Protein AF-Q49CA4-F1 (afdb_monomer_lite)

Organism: Cuscuta japonica (NCBI:txid81913)

Foldseek 3Di:
DPPPPPPDDDDDEQQADFFDADPLQWTAFPNFTKHFAKAKFFAFAKFWDWDQDPVRDTKIKIWGAAPLLAIWIWTQDPVRFIWIDQDPPFTDGLLLVLLLLPDAPVRLCVLAPCNCSSVVPDDPVNVVQSRDSQSSLQVVLCRNVVDDDRDDRDVVSVVVCCVPRFVNRFQRALRHVVRLCVVLVDDDDSVPRGHHSSSSRSSVNVSVCVVVVRDDGDDSLALVRMFIDDPVNVLVVLVVVLVVVLVVQLVVVVVVCVVVVHDDDPRNSHDNCSSVVSNSCCCVPFPSIGGQQVQDPLLNVQNNQKYFQDTPSGDDLVPDDPVNLDDALLLFLFWAPQAWDDDSCRSGMTGTFDQWDQDPGRFTWHWWWFDDPPDPDTDIDTDGSVRCQQFWEFDDDPDDPDPPPPPDAFTWTDHNSDTDTHTPVRHGIYDDDNSSRHHPLLVPDPPSVVDDSNVSSVSSVVVSNHHD

InterPro domains:
  IPR007642 RNA polymerase Rpb2, domain 2 [PF04561] (42-229)
  IPR007645 RNA polymerase Rpb2, domain 3 [PF04565] (290-358)
  IPR015712 DNA-directed RNA polymerase, subunit 2 [PTHR20856] (205-429)
  IPR037034 RNA polymerase Rpb2, domain 2 superfamily [G3DSA:3.90.1110.10] (42-218)

Secondary structure (DSSP, 8-state):
------------------PPB-TTS-EEETTEEEEEPEEEEEPSEEEEEEEE-TTSPEEEEEEEE-TT--EEEEEE-TTS-EEEE-SSS-EEEHHHHHHHTT--HHHHHHT-S-HHHHHTT--HHHHHHHTSHHHHHHHHHHHHHT-SS-PPP-HHHHHHHIIIIIHHHHB-HHHHHHHHHHHTT----TT--BPPHHHHHHHHHHHHHHHTT-S----TTSGGGEEEEPHHHHHHHHHHHHHHHHHHHHHHHHHHHHHTT----HHHH--TTHHHHHHHHHHHH-TTEEEP--S-HHHHHHHHTEEESBSTTSB-TTT--HHHHS--GGGTTTEEEEEE--GGGTTTEEEE-TT-EE-TTS-EEEEEEEP-TT-SS--EEEE-TTTGGGS-EE-S-SS-S-TT--S--EEEEEETTEEEEEEGGG--EE-S-GGGGS-HHHHTSTTGGGS-HHHHHHHHHHHTT---

Radius of gyration: 27.25 Å; chains: 1; bounding box: 65×73×82 Å

pLDDT: mean 86.37, std 11.25, range [36.03, 96.94]

Sequence (468 aa):
IRKASTDMQEQTIFIGSIPIMNSLGTSIVNGIYRIVINQILQSPGIYYRSELDPNGISVYTGTIISDWGGRSELEIDKKARIWARVSRKQKISILVLSSAMGSNLREIIENVCYPEILLSFLRDKEKKKIGSKENAILEFYKKFACVGGDPLFSESLCKELQNKFFQQRCELGRIGRRNMNRRLHLDIPQNNTFLLPRDILEATDHLIGLKFGMGTLDDMNHLQNKRIRSVADLLQDQFGLALVRLENAVQGTIGGAIRHKRIPTPQNLVTSTLLTTTYESFFGLHPLSQVLDGTNPLTQIVQARKVSSLGPGGLTGRTASFRIRDIHPSHYGRICPIDTSEGINVGLIGSLAIHVRIGNWGSLERPFYEISDRLTGVRVLHLSPGRDEYYMVAAGNSLALNQDIQEDQVVPARYRQEFLTIAWEQVNLRSIFPFQYFSIGASLIPFIEHNDANRALMSSNMQRQAVP

Structure (mmCIF, N/CA/C/O backbone):
data_AF-Q49CA4-F1
#
_entry.id   AF-Q49CA4-F1
#
loop_
_atom_site.group_PDB
_atom_site.id
_atom_site.type_symbol
_atom_site.label_atom_id
_atom_site.label_alt_id
_atom_site.label_comp_id
_atom_site.label_asym_id
_atom_site.label_entity_id
_atom_site.label_seq_id
_atom_site.pdbx_PDB_ins_code
_atom_site.Cartn_x
_atom_site.Cartn_y
_atom_site.Cartn_z
_atom_site.occupancy
_atom_site.B_iso_or_equiv
_atom_site.auth_seq_id
_atom_site.auth_comp_id
_atom_site.auth_asym_id
_atom_site.auth_atom_id
_atom_site.pdbx_PDB_model_num
ATOM 1 N N . ILE A 1 1 ? -29.690 43.808 32.578 1.00 36.03 1 ILE A N 1
ATOM 2 C CA . ILE A 1 1 ? -29.568 43.182 31.238 1.00 36.03 1 ILE A CA 1
ATOM 3 C C . ILE A 1 1 ? -28.274 43.696 30.604 1.00 36.03 1 ILE A C 1
ATOM 5 O O . ILE A 1 1 ? -28.281 44.746 29.978 1.00 36.03 1 ILE A O 1
ATOM 9 N N . ARG A 1 2 ? -27.129 43.043 30.859 1.00 37.78 2 ARG A N 1
ATOM 10 C CA . ARG A 1 2 ? -25.881 43.344 30.138 1.00 37.78 2 ARG A CA 1
ATOM 11 C C . ARG A 1 2 ? -25.937 42.550 28.838 1.00 37.78 2 ARG A C 1
ATOM 13 O O . ARG A 1 2 ? -25.899 41.325 28.888 1.00 37.78 2 ARG A O 1
ATOM 20 N N . LYS A 1 3 ? -26.102 43.236 27.705 1.00 39.09 3 LYS A N 1
ATOM 21 C CA . LYS A 1 3 ? -25.885 42.641 26.382 1.00 39.09 3 LYS A CA 1
ATOM 22 C C . LYS A 1 3 ? -24.453 42.110 26.373 1.00 39.09 3 LYS A C 1
ATOM 24 O O . LYS A 1 3 ? -23.519 42.903 26.418 1.00 39.09 3 LYS A O 1
ATOM 29 N N . ALA A 1 4 ? -24.295 40.791 26.388 1.00 43.28 4 ALA A N 1
ATOM 30 C CA . ALA A 1 4 ? -23.041 40.164 26.021 1.00 43.28 4 ALA A CA 1
ATOM 31 C C . ALA A 1 4 ? -22.828 40.485 24.538 1.00 43.28 4 ALA A C 1
ATOM 33 O O . ALA A 1 4 ? -23.471 39.879 23.683 1.00 43.28 4 ALA A O 1
ATOM 34 N N . SER A 1 5 ? -22.011 41.496 24.231 1.00 48.72 5 SER A N 1
ATOM 35 C CA . SER A 1 5 ? -21.377 41.528 22.921 1.00 48.72 5 SER A CA 1
ATOM 36 C C . SER A 1 5 ? -20.505 40.282 22.874 1.00 48.72 5 SER A C 1
ATOM 38 O O . SER A 1 5 ? -19.615 40.083 23.699 1.00 48.72 5 SER A O 1
ATOM 40 N N . THR A 1 6 ? -20.831 39.361 21.980 1.00 59.22 6 THR A N 1
ATOM 41 C CA . THR A 1 6 ? -19.885 38.340 21.553 1.00 59.22 6 THR A CA 1
ATOM 42 C C . THR A 1 6 ? -18.749 39.079 20.857 1.00 59.22 6 THR A C 1
ATOM 44 O O . THR A 1 6 ? -18.848 39.371 19.668 1.00 59.22 6 THR A O 1
ATOM 47 N N . ASP A 1 7 ? -17.728 39.467 21.625 1.00 71.25 7 ASP A N 1
ATOM 48 C CA . ASP A 1 7 ? -16.509 40.096 21.119 1.00 71.25 7 ASP A CA 1
ATOM 49 C C . ASP A 1 7 ? -15.788 39.080 20.228 1.00 71.25 7 ASP A C 1
ATOM 51 O O . ASP A 1 7 ? -15.032 38.223 20.686 1.00 71.25 7 ASP A O 1
ATOM 55 N N . MET A 1 8 ? -16.096 39.134 18.936 1.00 77.62 8 MET A N 1
ATOM 56 C CA . MET A 1 8 ? -15.458 38.324 17.912 1.00 77.62 8 MET A CA 1
ATOM 57 C C . MET A 1 8 ? -14.124 38.983 17.556 1.00 77.62 8 MET A C 1
ATOM 59 O O . MET A 1 8 ? -14.096 40.111 17.069 1.00 77.62 8 MET A O 1
ATOM 63 N N . GLN A 1 9 ? -13.020 38.291 17.830 1.00 80.75 9 GLN A N 1
ATOM 64 C CA . GLN A 1 9 ? -11.672 38.730 17.472 1.00 80.75 9 GLN A CA 1
ATOM 65 C C . GLN A 1 9 ? -11.133 37.845 16.348 1.00 80.75 9 GLN A C 1
ATOM 67 O O . GLN A 1 9 ? -11.088 36.624 16.489 1.00 80.75 9 GLN A O 1
ATOM 72 N N . GLU A 1 10 ? -10.703 38.463 15.250 1.00 84.88 10 GLU A N 1
ATOM 73 C CA . GLU A 1 10 ? -10.095 37.787 14.105 1.00 84.88 10 GLU A CA 1
ATOM 74 C C . GLU A 1 10 ? -8.634 38.227 13.962 1.00 84.88 10 GLU A C 1
ATOM 76 O O . GLU A 1 10 ? -8.320 39.416 14.024 1.00 84.88 10 GLU A O 1
ATOM 81 N N . GLN A 1 11 ? -7.725 37.265 13.800 1.00 88.19 11 GLN A N 1
ATOM 82 C CA . GLN A 1 11 ? -6.297 37.527 13.635 1.00 88.19 11 GLN A CA 1
ATOM 83 C C . GLN A 1 11 ? -5.673 36.460 12.731 1.00 88.19 11 GLN A C 1
ATOM 85 O O . GLN A 1 11 ? -5.912 35.267 12.911 1.00 88.19 11 GLN A O 1
ATOM 90 N N . THR A 1 12 ? -4.832 36.879 11.782 1.00 89.19 12 THR A N 1
ATOM 91 C CA . THR A 1 12 ? -3.996 35.952 11.005 1.00 89.19 12 THR A CA 1
ATOM 92 C C . THR A 1 12 ? -2.796 35.530 11.848 1.00 89.19 12 THR A C 1
ATOM 94 O O . THR A 1 12 ? -2.057 36.380 12.345 1.00 89.19 12 THR A O 1
ATOM 97 N N . ILE A 1 13 ? -2.600 34.222 12.019 1.00 87.69 13 ILE A N 1
ATOM 98 C CA . ILE A 1 13 ? -1.567 33.665 12.898 1.00 87.69 13 ILE A CA 1
ATOM 99 C C . ILE A 1 13 ? -0.617 32.790 12.089 1.00 87.69 13 ILE A C 1
ATOM 101 O O . ILE A 1 13 ? -1.035 31.959 11.283 1.00 87.69 13 ILE A O 1
ATOM 105 N N . PHE A 1 14 ? 0.676 32.947 12.350 1.00 88.25 14 PHE A N 1
ATOM 106 C CA . PHE A 1 14 ? 1.699 32.061 11.821 1.00 88.25 14 PHE A CA 1
ATOM 107 C C . PHE A 1 14 ? 1.742 30.753 12.626 1.00 88.25 14 PHE A C 1
ATOM 109 O O . PHE A 1 14 ? 2.084 30.752 13.808 1.00 88.25 14 PHE A O 1
ATOM 116 N N . ILE A 1 15 ? 1.396 29.638 11.980 1.00 87.44 15 ILE A N 1
ATOM 117 C CA . ILE A 1 15 ? 1.339 28.301 12.601 1.00 87.44 15 ILE A CA 1
ATOM 118 C C . ILE A 1 15 ? 2.610 27.461 12.378 1.00 87.44 15 ILE A C 1
ATOM 120 O O . ILE A 1 15 ? 2.768 26.414 13.006 1.00 87.44 15 ILE A O 1
ATOM 124 N N . GLY A 1 16 ? 3.493 27.905 11.480 1.00 89.00 16 GLY A N 1
ATOM 125 C CA . GLY A 1 16 ? 4.757 27.251 11.143 1.00 89.00 16 GLY A CA 1
ATOM 126 C C . GLY A 1 16 ? 5.082 27.293 9.650 1.00 89.00 16 GLY A C 1
ATOM 127 O O . GLY A 1 16 ? 4.368 27.894 8.848 1.00 89.00 16 GLY A O 1
ATOM 128 N N . SER A 1 17 ? 6.186 26.646 9.289 1.00 89.12 17 SER A N 1
ATOM 129 C CA . SER A 1 17 ? 6.768 26.599 7.945 1.00 89.12 17 SER A CA 1
ATOM 130 C C . SER A 1 17 ? 6.776 25.177 7.378 1.00 89.12 17 SER A C 1
ATOM 132 O O . SER A 1 17 ? 6.982 24.203 8.101 1.00 89.12 17 SER A O 1
ATOM 134 N N . ILE A 1 18 ? 6.567 25.066 6.063 1.00 89.81 18 ILE A N 1
ATOM 135 C CA . ILE A 1 18 ? 6.598 23.803 5.315 1.00 89.81 18 ILE A CA 1
ATOM 136 C C . ILE A 1 18 ? 7.769 23.856 4.327 1.00 89.81 18 ILE A C 1
ATOM 138 O O . ILE A 1 18 ? 7.844 24.811 3.549 1.00 89.81 18 ILE A O 1
ATOM 142 N N . PRO A 1 19 ? 8.672 22.857 4.313 1.00 90.00 19 PRO A N 1
ATOM 143 C CA . PRO A 1 19 ? 9.702 22.755 3.284 1.00 90.00 19 PRO A CA 1
ATOM 144 C C . PRO A 1 19 ? 9.081 22.609 1.890 1.00 90.00 19 PRO A C 1
ATOM 146 O O . PRO A 1 19 ? 8.268 21.717 1.652 1.00 90.00 19 PRO A O 1
ATOM 149 N N . ILE A 1 20 ? 9.476 23.479 0.959 1.00 91.06 20 ILE A N 1
ATOM 150 C CA . ILE A 1 20 ? 8.971 23.470 -0.420 1.00 91.06 20 ILE A CA 1
ATOM 151 C C . ILE A 1 20 ? 9.786 22.481 -1.263 1.00 91.06 20 ILE A C 1
ATOM 153 O O . ILE A 1 20 ? 10.974 22.248 -1.023 1.00 91.06 20 ILE A O 1
ATOM 157 N N . MET A 1 21 ? 9.132 21.871 -2.248 1.00 93.56 21 MET A N 1
ATOM 158 C CA . MET A 1 21 ? 9.768 21.012 -3.242 1.00 93.56 21 MET A CA 1
ATOM 159 C C . MET A 1 21 ? 10.213 21.836 -4.454 1.00 93.56 21 MET A C 1
ATOM 161 O O . MET A 1 21 ? 9.442 22.641 -4.974 1.00 93.56 21 MET A O 1
ATOM 165 N N . ASN A 1 22 ? 11.447 21.636 -4.911 1.00 92.06 22 ASN A N 1
ATOM 166 C CA . ASN A 1 22 ? 11.951 22.260 -6.132 1.00 92.06 22 ASN A CA 1
ATOM 167 C C . ASN A 1 22 ? 11.475 21.522 -7.397 1.00 92.06 22 ASN A C 1
ATOM 169 O O . ASN A 1 22 ? 10.856 20.459 -7.332 1.00 92.06 22 ASN A O 1
ATOM 173 N N . SER A 1 23 ? 11.806 22.065 -8.570 1.00 90.38 23 SER A N 1
ATOM 174 C CA . SER A 1 23 ? 11.447 21.489 -9.877 1.00 90.38 23 SER A CA 1
ATOM 175 C C . SER A 1 23 ? 12.019 20.088 -10.131 1.00 90.38 23 SER A C 1
ATOM 177 O O . SER A 1 23 ? 11.503 19.371 -10.983 1.00 90.38 23 SER A O 1
ATOM 179 N N . LEU A 1 24 ? 13.054 19.684 -9.388 1.00 87.19 24 LEU A N 1
ATOM 180 C CA . LEU A 1 24 ? 13.673 18.358 -9.468 1.00 87.19 24 LEU A CA 1
ATOM 181 C C . LEU A 1 24 ? 12.998 17.324 -8.549 1.00 87.19 24 LEU A C 1
ATOM 183 O O . LEU A 1 24 ? 13.410 16.168 -8.526 1.00 87.19 24 LEU A O 1
ATOM 187 N N . GLY A 1 25 ? 11.977 17.716 -7.780 1.00 90.06 25 GLY A N 1
ATOM 188 C CA . GLY A 1 25 ? 11.285 16.817 -6.856 1.00 90.06 25 GLY A CA 1
ATOM 189 C C . GLY A 1 25 ? 11.994 16.628 -5.510 1.00 90.06 25 GLY A C 1
ATOM 190 O O . GLY A 1 25 ? 11.750 15.644 -4.815 1.00 90.06 25 GLY A O 1
ATOM 191 N N . THR A 1 26 ? 12.882 17.553 -5.135 1.00 93.38 26 THR A N 1
ATOM 192 C CA . THR A 1 26 ? 13.678 17.492 -3.896 1.00 93.38 26 THR A CA 1
ATOM 193 C C . THR A 1 26 ? 13.363 18.666 -2.973 1.00 93.38 26 THR A C 1
ATOM 195 O O . THR A 1 26 ? 12.954 19.735 -3.427 1.00 93.38 26 THR A O 1
ATOM 198 N N . SER A 1 27 ? 13.561 18.482 -1.671 1.00 93.88 27 SER A N 1
ATOM 199 C CA . SER A 1 27 ? 13.366 19.513 -0.648 1.00 93.88 27 SER A CA 1
ATOM 200 C C . SER A 1 27 ? 14.661 19.754 0.115 1.00 93.88 27 SER A C 1
ATOM 202 O O . SER A 1 27 ? 15.394 18.812 0.411 1.00 93.88 27 SER A O 1
ATOM 204 N N . ILE A 1 28 ? 14.943 21.012 0.453 1.00 93.44 28 ILE A N 1
ATOM 205 C CA . ILE A 1 28 ? 16.125 21.384 1.238 1.00 93.44 28 ILE A CA 1
ATOM 206 C C . ILE A 1 28 ? 15.730 21.429 2.711 1.00 93.44 28 ILE A C 1
ATOM 208 O O . ILE A 1 28 ? 14.872 22.218 3.102 1.00 93.44 28 ILE A O 1
ATOM 212 N N . VAL A 1 29 ? 16.366 20.591 3.529 1.00 91.25 29 VAL A N 1
ATOM 213 C CA . VAL A 1 29 ? 16.154 20.554 4.983 1.00 91.25 29 VAL A CA 1
ATOM 214 C C . VAL A 1 29 ? 17.512 20.576 5.663 1.00 91.25 29 VAL A C 1
ATOM 216 O O . VAL A 1 29 ? 18.344 19.704 5.412 1.00 91.25 29 VAL A O 1
ATOM 219 N N . ASN A 1 30 ? 17.749 21.589 6.500 1.00 89.38 30 ASN A N 1
ATOM 220 C CA . ASN A 1 30 ? 19.035 21.829 7.168 1.00 89.38 30 ASN A CA 1
ATOM 221 C C . ASN A 1 30 ? 20.226 21.877 6.190 1.00 89.38 30 ASN A C 1
ATOM 223 O O . ASN A 1 30 ? 21.281 21.311 6.456 1.00 89.38 30 ASN A O 1
ATOM 227 N N . GLY A 1 31 ? 20.033 22.511 5.026 1.00 90.44 31 GLY A N 1
ATOM 228 C CA . GLY A 1 31 ? 21.063 22.642 3.986 1.00 90.44 31 GLY A CA 1
ATOM 229 C C . GLY A 1 31 ? 21.321 21.379 3.156 1.00 90.44 31 GLY A C 1
ATOM 230 O O . GLY A 1 31 ? 22.181 21.400 2.283 1.00 90.44 31 GLY A O 1
ATOM 231 N N . ILE A 1 32 ? 20.579 20.291 3.388 1.00 92.62 32 ILE A N 1
ATOM 232 C CA . ILE A 1 32 ? 20.753 19.013 2.688 1.00 92.62 32 ILE A CA 1
ATOM 233 C C . ILE A 1 32 ? 19.575 18.783 1.740 1.00 92.62 32 ILE A C 1
ATOM 235 O O . ILE A 1 32 ? 18.414 18.889 2.146 1.00 92.62 32 ILE A O 1
ATOM 239 N N . TYR A 1 33 ? 19.871 18.419 0.490 1.00 94.44 33 TYR A N 1
ATOM 240 C CA . TYR A 1 33 ? 18.860 17.969 -0.464 1.00 94.44 33 TYR A CA 1
ATOM 241 C C . TYR A 1 33 ? 18.323 16.602 -0.056 1.00 94.44 33 TYR A C 1
ATOM 243 O O . TYR A 1 33 ? 19.070 15.631 0.088 1.00 94.44 33 TYR A O 1
ATOM 251 N N . ARG A 1 34 ? 17.009 16.526 0.118 1.00 95.25 34 ARG A N 1
ATOM 252 C CA . ARG A 1 34 ? 16.294 15.305 0.464 1.00 95.25 34 ARG A CA 1
ATOM 253 C C . ARG A 1 34 ? 15.239 14.983 -0.570 1.00 95.25 34 ARG A C 1
ATOM 255 O O . ARG A 1 34 ? 14.630 15.870 -1.166 1.00 95.25 34 ARG A O 1
ATOM 262 N N . ILE A 1 35 ? 15.003 13.693 -0.734 1.00 95.38 35 ILE A N 1
ATOM 263 C CA . ILE A 1 35 ? 13.983 13.150 -1.610 1.00 95.38 35 ILE A CA 1
ATOM 264 C C . ILE A 1 35 ? 13.142 12.136 -0.848 1.00 95.38 35 ILE A C 1
ATOM 266 O O . ILE A 1 35 ? 13.660 11.298 -0.108 1.00 95.38 35 ILE A O 1
ATOM 270 N N . VAL A 1 36 ? 11.826 12.238 -1.006 1.00 95.56 36 VAL A N 1
ATOM 271 C CA . VAL A 1 36 ? 10.876 11.334 -0.362 1.00 95.56 36 VAL A CA 1
ATOM 272 C C . VAL A 1 36 ? 10.465 10.279 -1.373 1.00 95.56 36 VAL A C 1
ATOM 274 O O . VAL A 1 36 ? 9.852 10.588 -2.391 1.00 95.56 36 VAL A O 1
ATOM 277 N N . ILE A 1 37 ? 10.820 9.030 -1.095 1.00 95.50 37 ILE A N 1
ATOM 278 C CA . ILE A 1 37 ? 10.517 7.895 -1.966 1.00 95.50 37 ILE A CA 1
ATOM 279 C C . ILE A 1 37 ? 9.050 7.489 -1.816 1.00 95.50 37 ILE A C 1
ATOM 281 O O . ILE A 1 37 ? 8.509 7.473 -0.709 1.00 95.50 37 ILE A O 1
ATOM 285 N N . ASN A 1 38 ? 8.423 7.100 -2.929 1.00 96.12 38 ASN A N 1
ATOM 286 C CA . ASN A 1 38 ? 7.053 6.597 -2.930 1.00 96.12 38 ASN A CA 1
ATOM 287 C C . ASN A 1 38 ? 6.941 5.303 -2.117 1.00 96.12 38 ASN A C 1
ATOM 289 O O . ASN A 1 38 ? 7.781 4.407 -2.234 1.00 96.12 38 ASN A O 1
ATOM 293 N N . GLN A 1 39 ? 5.870 5.160 -1.345 1.00 96.19 39 GLN A N 1
ATOM 294 C CA . GLN A 1 39 ? 5.587 3.929 -0.615 1.00 96.19 39 GLN A CA 1
ATOM 295 C C . GLN A 1 39 ? 4.553 3.090 -1.357 1.00 96.19 39 GLN A C 1
ATOM 297 O O . GLN A 1 39 ? 3.571 3.638 -1.843 1.00 96.19 39 GLN A O 1
ATOM 302 N N . ILE A 1 40 ? 4.708 1.769 -1.395 1.00 95.56 40 ILE A N 1
ATOM 303 C CA . ILE A 1 40 ? 3.645 0.853 -1.815 1.00 95.56 40 ILE A CA 1
ATOM 304 C C . ILE A 1 40 ? 3.106 0.096 -0.604 1.00 95.56 40 ILE A C 1
ATOM 306 O O . ILE A 1 40 ? 3.849 -0.579 0.105 1.00 95.56 40 ILE A O 1
ATOM 310 N N . LEU A 1 41 ? 1.804 0.221 -0.363 1.00 94.06 41 LEU A N 1
ATOM 311 C CA . LEU A 1 41 ? 1.102 -0.419 0.749 1.00 94.06 41 LEU A CA 1
ATOM 312 C C . LEU A 1 41 ? -0.107 -1.196 0.244 1.00 94.06 41 LEU A C 1
ATOM 314 O O . LEU A 1 41 ? -0.587 -0.962 -0.863 1.00 94.06 41 LEU A O 1
ATOM 318 N N . GLN A 1 42 ? -0.640 -2.080 1.084 1.00 94.12 42 GLN A N 1
ATOM 319 C CA . GLN A 1 42 ? -1.950 -2.669 0.836 1.00 94.12 42 GLN A CA 1
ATOM 320 C C . GLN A 1 42 ? -3.009 -1.558 0.799 1.00 94.12 42 GLN A C 1
ATOM 322 O O . GLN A 1 42 ? -3.037 -0.684 1.669 1.00 94.12 42 GLN A O 1
ATOM 327 N N . SER A 1 43 ? -3.876 -1.588 -0.209 1.00 94.12 43 SER A N 1
ATOM 328 C CA . SER A 1 43 ? -4.998 -0.658 -0.310 1.00 94.12 43 SER A CA 1
ATOM 329 C C . SER A 1 43 ? -5.992 -0.902 0.834 1.00 94.12 43 SER A C 1
ATOM 331 O O . SER A 1 43 ? -6.222 -2.057 1.196 1.00 94.12 43 SER A O 1
ATOM 333 N N . PRO A 1 44 ? -6.635 0.134 1.394 1.00 94.62 44 PRO A N 1
ATOM 334 C CA . PRO A 1 44 ? -7.725 -0.053 2.344 1.00 94.62 44 PRO A CA 1
ATOM 335 C C . PRO A 1 44 ? -8.895 -0.787 1.687 1.00 94.62 44 PRO A C 1
ATOM 337 O O . PRO A 1 44 ? -9.131 -0.635 0.484 1.00 94.62 44 PRO A O 1
ATOM 340 N N . GLY A 1 45 ? -9.623 -1.581 2.462 1.00 95.00 45 GLY A N 1
ATOM 341 C CA . GLY A 1 45 ? -10.671 -2.472 1.960 1.00 95.00 45 GLY A CA 1
ATOM 342 C C . GLY A 1 45 ? -10.719 -3.791 2.725 1.00 95.00 45 GLY A C 1
ATOM 343 O O . GLY A 1 45 ? -10.161 -3.890 3.816 1.00 95.00 45 GLY A O 1
ATOM 344 N N . ILE A 1 46 ? -11.366 -4.801 2.147 1.00 95.69 46 ILE A N 1
ATOM 345 C CA . ILE A 1 46 ? -11.456 -6.154 2.706 1.00 95.69 46 ILE A CA 1
ATOM 346 C C . ILE A 1 46 ? -10.811 -7.173 1.774 1.00 95.69 46 ILE A C 1
ATOM 348 O O . ILE A 1 46 ? -10.976 -7.096 0.558 1.00 95.69 46 ILE A O 1
ATOM 352 N N . TYR A 1 47 ? -10.087 -8.121 2.366 1.00 95.81 47 TYR A N 1
ATOM 353 C CA . TYR A 1 47 ? -9.371 -9.180 1.660 1.00 95.81 47 TYR A CA 1
ATOM 354 C C . TYR A 1 47 ? -9.633 -10.526 2.309 1.00 95.81 47 TYR A C 1
ATOM 356 O O . TYR A 1 47 ? -9.542 -10.652 3.529 1.00 95.81 47 TYR A O 1
ATOM 364 N N . TYR A 1 48 ? -9.895 -11.540 1.497 1.00 95.69 48 TYR A N 1
ATOM 365 C CA . TYR A 1 48 ? -10.169 -12.889 1.960 1.00 95.69 48 TYR A CA 1
ATOM 366 C C . TYR A 1 48 ? -9.032 -13.839 1.630 1.00 95.69 48 TYR A C 1
ATOM 368 O O . TYR A 1 48 ? -8.583 -13.929 0.489 1.00 95.69 48 TYR A O 1
ATOM 376 N N . ARG A 1 49 ? -8.604 -14.597 2.635 1.00 92.88 49 ARG A N 1
ATOM 377 C CA . ARG A 1 49 ? -7.552 -15.606 2.519 1.00 92.88 49 ARG A CA 1
ATOM 378 C C . ARG A 1 49 ? -7.976 -16.913 3.171 1.00 92.88 49 ARG A C 1
ATOM 380 O O . ARG A 1 49 ? -8.774 -16.916 4.108 1.00 92.88 49 ARG A O 1
ATOM 387 N N . SER A 1 50 ? -7.387 -18.002 2.696 1.00 90.38 50 SER A N 1
ATOM 388 C CA . SER A 1 50 ? -7.476 -19.319 3.317 1.00 90.38 50 SER A CA 1
ATOM 389 C C . SER A 1 50 ? -6.078 -19.765 3.719 1.00 90.38 50 SER A C 1
ATOM 391 O O . SER A 1 50 ? -5.166 -19.764 2.894 1.00 90.38 50 SER A O 1
ATOM 393 N N . GLU A 1 51 ? -5.914 -20.144 4.979 1.00 87.38 51 GLU A N 1
ATOM 394 C CA . GLU A 1 51 ? -4.681 -20.725 5.510 1.00 87.38 51 GLU A CA 1
ATOM 395 C C . GLU A 1 51 ? -4.981 -22.127 6.041 1.00 87.38 51 GLU A C 1
ATOM 397 O O . GLU A 1 51 ? -6.049 -22.365 6.599 1.00 87.38 51 GLU A O 1
ATOM 402 N N . LEU A 1 52 ? -4.057 -23.069 5.855 1.00 86.12 52 LEU A N 1
ATOM 403 C CA . LEU A 1 52 ? -4.184 -24.398 6.448 1.00 86.12 52 LEU A CA 1
ATOM 404 C C . LEU A 1 52 ? -3.696 -24.343 7.896 1.00 86.12 52 LEU A C 1
ATOM 406 O O . LEU A 1 52 ? -2.559 -23.954 8.163 1.00 86.12 52 LEU A O 1
ATOM 410 N N . ASP A 1 53 ? -4.558 -24.740 8.825 1.00 81.94 53 ASP A N 1
ATOM 411 C CA . ASP A 1 53 ? -4.193 -24.961 10.225 1.00 81.94 53 ASP A CA 1
ATOM 412 C C . ASP A 1 53 ? -3.206 -26.148 10.336 1.00 81.94 53 ASP A C 1
ATOM 414 O O . ASP A 1 53 ? -3.184 -26.988 9.431 1.00 81.94 53 ASP A O 1
ATOM 418 N N . PRO A 1 54 ? -2.435 -26.320 11.434 1.00 83.88 54 PRO A N 1
ATOM 419 C CA . PRO A 1 54 ? -1.529 -27.464 11.598 1.00 83.88 54 PRO A CA 1
ATOM 420 C C . PRO A 1 54 ? -2.207 -28.835 11.466 1.00 83.88 54 PRO A C 1
ATOM 422 O O . PRO A 1 54 ? -1.549 -29.824 11.168 1.00 83.88 54 PRO A O 1
ATOM 425 N N . ASN A 1 55 ? -3.530 -28.890 11.644 1.00 82.50 55 ASN A N 1
ATOM 426 C CA . ASN A 1 55 ? -4.340 -30.093 11.458 1.00 82.50 55 ASN A CA 1
ATOM 427 C C . ASN A 1 55 ? -4.792 -30.316 9.996 1.00 82.50 55 ASN A C 1
ATOM 429 O O . ASN A 1 55 ? -5.614 -31.194 9.750 1.00 82.50 55 ASN A O 1
ATOM 433 N N . GLY A 1 56 ? -4.341 -29.494 9.042 1.00 81.88 56 GLY A N 1
ATOM 434 C CA . GLY A 1 56 ? -4.723 -29.560 7.625 1.00 81.88 56 GLY A CA 1
ATOM 435 C C . GLY A 1 56 ? -6.108 -28.992 7.295 1.00 81.88 56 GLY A C 1
ATOM 436 O O . GLY A 1 56 ? -6.592 -29.173 6.183 1.00 81.88 56 GLY A O 1
ATOM 437 N N . ILE A 1 57 ? -6.766 -28.311 8.239 1.00 83.62 57 ILE A N 1
ATOM 438 C CA . ILE A 1 57 ? -8.102 -27.730 8.040 1.00 83.62 57 ILE A CA 1
ATOM 439 C C . ILE A 1 57 ? -7.963 -26.301 7.507 1.00 83.62 57 ILE A C 1
ATOM 441 O O . ILE A 1 57 ? -7.265 -25.489 8.111 1.00 83.62 57 ILE A O 1
ATOM 445 N N . SER A 1 58 ? -8.669 -25.978 6.422 1.00 85.06 58 SER A N 1
ATOM 446 C CA . SER A 1 58 ? -8.731 -24.619 5.871 1.00 85.06 58 SER A CA 1
ATOM 447 C C . SER A 1 58 ? -9.447 -23.654 6.819 1.00 85.06 58 SER A C 1
ATOM 449 O O . SER A 1 58 ? -10.630 -23.819 7.128 1.00 85.06 58 SER A O 1
ATOM 451 N N . VAL A 1 59 ? -8.733 -22.620 7.254 1.00 87.88 59 VAL A N 1
ATOM 452 C CA . VAL A 1 59 ? -9.252 -21.497 8.034 1.00 87.88 59 VAL A CA 1
ATOM 453 C C . VAL A 1 59 ? -9.395 -20.294 7.116 1.00 87.88 59 VAL A C 1
ATOM 455 O O . VAL A 1 59 ? -8.417 -19.754 6.596 1.00 87.88 59 VAL A O 1
ATOM 458 N N . TYR A 1 60 ? -10.636 -19.852 6.947 1.00 90.69 60 TYR A N 1
ATOM 459 C CA . TYR A 1 60 ? -10.972 -18.682 6.151 1.00 90.69 60 TYR A CA 1
ATOM 460 C C . TYR A 1 60 ? -10.931 -17.434 7.030 1.00 90.69 60 TYR A C 1
ATOM 462 O O . TYR A 1 60 ? -11.546 -17.389 8.099 1.00 90.69 60 TYR A O 1
ATOM 470 N N . THR A 1 61 ? -10.204 -16.418 6.568 1.00 93.12 61 THR A N 1
ATOM 471 C CA . THR A 1 61 ? -10.064 -15.129 7.252 1.00 93.12 61 THR A CA 1
ATOM 472 C C . THR A 1 61 ? -10.396 -13.988 6.298 1.00 93.12 61 THR A C 1
ATOM 474 O O . THR A 1 61 ? -9.850 -13.932 5.198 1.00 93.12 61 THR A O 1
ATOM 477 N N . GLY A 1 62 ? -11.245 -13.058 6.733 1.00 94.94 62 GLY A N 1
ATOM 478 C CA . GLY A 1 62 ? -11.497 -11.780 6.069 1.00 94.94 62 GLY A CA 1
ATOM 479 C C . GLY A 1 62 ? -10.781 -10.649 6.804 1.00 94.94 62 GLY A C 1
ATOM 480 O O . GLY A 1 62 ? -11.119 -10.340 7.940 1.00 94.94 62 GLY A O 1
ATOM 481 N N . THR A 1 63 ? -9.778 -10.025 6.200 1.00 94.25 63 THR A N 1
ATOM 482 C CA . THR A 1 63 ? -9.018 -8.922 6.799 1.00 94.25 63 THR A CA 1
ATOM 483 C C . THR A 1 63 ? -9.509 -7.587 6.257 1.00 94.25 63 THR A C 1
ATOM 485 O O . THR A 1 63 ? -9.331 -7.292 5.078 1.00 94.25 63 THR A O 1
ATOM 488 N N . ILE A 1 64 ? -10.074 -6.758 7.132 1.00 94.12 64 ILE A N 1
ATOM 489 C CA . ILE A 1 64 ? -10.424 -5.362 6.862 1.00 94.12 64 ILE A CA 1
ATOM 490 C C . ILE A 1 64 ? -9.215 -4.487 7.197 1.00 94.12 64 ILE A C 1
ATOM 492 O O . ILE A 1 64 ? -8.638 -4.596 8.283 1.00 94.12 64 ILE A O 1
ATOM 496 N N . ILE A 1 65 ? -8.842 -3.617 6.264 1.00 93.06 65 ILE A N 1
ATOM 497 C CA . ILE A 1 65 ? -7.722 -2.684 6.367 1.00 93.06 65 ILE A CA 1
ATOM 498 C C . ILE A 1 65 ? -8.265 -1.259 6.285 1.00 93.06 65 ILE A C 1
ATOM 500 O O . ILE A 1 65 ? -8.922 -0.895 5.307 1.00 93.06 65 ILE A O 1
ATOM 504 N N . SER A 1 66 ? -7.979 -0.469 7.317 1.00 91.31 66 SER A N 1
ATOM 505 C CA . SER A 1 66 ? -8.332 0.948 7.410 1.00 91.31 66 SER A CA 1
ATOM 506 C C . SER A 1 66 ? -7.359 1.824 6.614 1.00 91.31 66 SER A C 1
ATOM 508 O O . SER A 1 66 ? -6.269 1.387 6.234 1.00 91.31 66 SER A O 1
ATOM 510 N N . ASP A 1 67 ? -7.731 3.080 6.375 1.00 88.44 67 ASP A N 1
ATOM 511 C CA . ASP A 1 67 ? -6.895 4.045 5.658 1.00 88.44 67 ASP A CA 1
ATOM 512 C C . ASP A 1 67 ? -5.583 4.340 6.398 1.00 88.44 67 ASP A C 1
ATOM 514 O O . ASP A 1 67 ? -4.514 4.406 5.791 1.00 88.44 67 ASP A O 1
ATOM 518 N N . TRP A 1 68 ? -5.655 4.369 7.731 1.00 79.25 68 TRP A N 1
ATOM 519 C CA . TRP A 1 68 ? -4.514 4.497 8.640 1.00 79.25 68 TRP A CA 1
ATOM 520 C C . TRP A 1 68 ? -3.676 3.212 8.780 1.00 79.25 68 TRP A C 1
ATOM 522 O O . TRP A 1 68 ? -2.684 3.191 9.510 1.00 79.25 68 TRP A O 1
ATOM 532 N N . GLY A 1 69 ? -4.060 2.117 8.113 1.00 76.12 69 GLY A N 1
ATOM 533 C CA . GLY A 1 69 ? -3.346 0.835 8.141 1.00 76.12 69 GLY A CA 1
ATOM 534 C C . GLY A 1 69 ? -3.680 -0.070 9.334 1.00 76.12 69 GLY A C 1
ATOM 535 O O . GLY A 1 69 ? -3.061 -1.125 9.507 1.00 76.12 69 GLY A O 1
ATOM 536 N N . GLY A 1 70 ? -4.669 0.304 10.146 1.00 84.62 70 GLY A N 1
ATOM 537 C CA . GLY A 1 70 ? -5.251 -0.556 11.170 1.00 84.62 70 GLY A CA 1
ATOM 538 C C . GLY A 1 70 ? -5.917 -1.783 10.546 1.00 84.62 70 GLY A C 1
ATOM 539 O O . GLY A 1 70 ? -6.527 -1.702 9.483 1.00 84.62 70 GLY A O 1
ATOM 540 N N . ARG A 1 71 ? -5.788 -2.941 11.204 1.00 88.44 71 ARG A N 1
ATOM 541 C CA . ARG A 1 71 ? -6.343 -4.212 10.720 1.00 88.44 71 ARG A CA 1
ATOM 542 C C . ARG A 1 71 ? -7.366 -4.784 11.692 1.00 88.44 71 ARG A C 1
ATOM 544 O O . ARG A 1 71 ? -7.133 -4.811 12.907 1.00 88.44 71 ARG A O 1
ATOM 551 N N . SER A 1 72 ? -8.458 -5.284 11.133 1.00 89.44 72 SER A N 1
ATOM 552 C CA . SER A 1 72 ? -9.501 -6.034 11.832 1.00 89.44 72 SER A CA 1
ATOM 553 C C . SER A 1 72 ? -9.747 -7.327 11.066 1.00 89.44 72 SER A C 1
ATOM 555 O O . SER A 1 72 ? -9.992 -7.293 9.866 1.00 89.44 72 SER A O 1
ATOM 557 N N . GLU A 1 73 ? -9.638 -8.472 11.732 1.00 91.69 73 GLU A N 1
ATOM 558 C CA . GLU A 1 73 ? -9.768 -9.779 11.075 1.00 91.69 73 GLU A CA 1
ATOM 559 C C . GLU A 1 73 ? -11.070 -10.453 11.492 1.00 91.69 73 GLU A C 1
ATOM 561 O O . GLU A 1 73 ? -11.373 -10.528 12.680 1.00 91.69 73 GLU A O 1
ATOM 566 N N . LEU A 1 74 ? -11.817 -10.954 10.519 1.00 93.19 74 LEU A N 1
ATOM 567 C CA . LEU A 1 74 ? -12.972 -11.823 10.680 1.00 93.19 74 LEU A CA 1
ATOM 568 C C . LEU A 1 74 ? -12.512 -13.260 10.446 1.00 93.19 74 LEU A C 1
ATOM 570 O O . LEU A 1 74 ? -11.861 -13.537 9.443 1.00 93.19 74 LEU A O 1
ATOM 574 N N . GLU A 1 75 ? -12.819 -14.170 11.358 1.00 91.19 75 GLU A N 1
ATOM 575 C CA . GLU A 1 75 ? -12.343 -15.553 11.317 1.00 91.19 75 GLU A CA 1
ATOM 576 C C . GLU A 1 75 ? -13.476 -16.515 11.664 1.00 91.19 75 GLU A C 1
ATOM 578 O O . GLU A 1 75 ? -14.213 -16.294 12.630 1.00 91.19 75 GLU A O 1
ATOM 583 N N . ILE A 1 76 ? -13.571 -17.613 10.913 1.00 87.62 76 ILE A N 1
ATOM 584 C CA . ILE A 1 76 ? -14.445 -18.738 11.248 1.00 87.62 76 ILE A CA 1
ATOM 585 C C . ILE A 1 76 ? -13.625 -19.780 12.015 1.00 87.62 76 ILE A C 1
ATOM 587 O O . ILE A 1 76 ? -12.703 -20.387 11.478 1.00 87.62 76 ILE A O 1
ATOM 591 N N . ASP A 1 77 ? -13.975 -19.996 13.281 1.00 80.75 77 ASP A N 1
ATOM 592 C CA . ASP A 1 77 ? -13.368 -21.013 14.146 1.00 80.75 77 ASP A CA 1
ATOM 593 C C . ASP A 1 77 ? -13.753 -22.439 13.691 1.00 80.75 77 ASP A C 1
ATOM 595 O O . ASP A 1 77 ? -14.733 -22.642 12.970 1.00 80.75 77 ASP A O 1
ATOM 599 N N . LYS A 1 78 ? -13.044 -23.462 14.186 1.00 76.94 78 LYS A N 1
ATOM 600 C CA . LYS A 1 78 ? -13.291 -24.892 13.904 1.00 76.94 78 LYS A CA 1
ATOM 601 C C . LYS A 1 78 ? -14.730 -25.314 14.203 1.00 76.94 78 LYS A C 1
ATOM 603 O O . LYS A 1 78 ? -15.295 -26.150 13.512 1.00 76.94 78 LYS A O 1
ATOM 608 N N . LYS A 1 79 ? -15.348 -24.690 15.211 1.00 76.25 79 LYS A N 1
ATOM 609 C CA . LYS A 1 79 ? -16.763 -24.888 15.576 1.00 76.25 79 LYS A CA 1
ATOM 610 C C . LYS A 1 79 ? -17.743 -24.078 14.714 1.00 76.25 79 LYS A C 1
ATOM 612 O O . LYS A 1 79 ? -18.871 -23.880 15.136 1.00 76.25 79 LYS A O 1
ATOM 617 N N . ALA A 1 80 ? -17.301 -23.543 13.575 1.00 77.12 80 ALA A N 1
ATOM 618 C CA . ALA A 1 80 ? -18.052 -22.660 12.678 1.00 77.12 80 ALA A CA 1
ATOM 619 C C . ALA A 1 80 ? -18.572 -21.350 13.309 1.00 77.12 80 ALA A C 1
ATOM 621 O O . ALA A 1 80 ? -19.404 -20.667 12.723 1.00 77.12 80 ALA A O 1
ATOM 622 N N . ARG A 1 81 ? -18.037 -20.955 14.470 1.00 82.94 81 ARG A N 1
ATOM 623 C CA . ARG A 1 81 ? -18.338 -19.666 15.109 1.00 82.94 81 ARG A CA 1
ATOM 624 C C . ARG A 1 81 ? -17.538 -18.558 14.456 1.00 82.94 81 ARG A C 1
ATOM 626 O O . ARG A 1 81 ? -16.345 -18.742 14.218 1.00 82.94 81 ARG A O 1
ATOM 633 N N . ILE A 1 82 ? -18.164 -17.405 14.264 1.00 88.19 82 ILE A N 1
ATOM 634 C CA . ILE A 1 82 ? -17.525 -16.280 13.592 1.00 88.19 82 ILE A CA 1
ATOM 635 C C . ILE A 1 82 ? -17.095 -15.229 14.605 1.00 88.19 82 ILE A C 1
ATOM 637 O O . ILE A 1 82 ? -17.870 -14.786 15.459 1.00 88.19 82 ILE A O 1
ATOM 641 N N . TRP A 1 83 ? -15.829 -14.853 14.510 1.00 90.06 83 TRP A N 1
ATOM 642 C CA . TRP A 1 83 ? -15.160 -13.967 15.442 1.00 90.06 83 TRP A CA 1
ATOM 643 C C . TRP A 1 83 ? -14.564 -12.777 14.712 1.00 90.06 83 TRP A C 1
ATOM 645 O O . TRP A 1 83 ? -13.979 -12.936 13.647 1.00 90.06 83 TRP A O 1
ATOM 655 N N . ALA A 1 84 ? -14.623 -11.609 15.340 1.00 90.94 84 ALA A N 1
ATOM 656 C CA . ALA A 1 84 ? -13.800 -10.469 14.982 1.00 90.94 84 ALA A CA 1
ATOM 657 C C . ALA A 1 84 ? -12.609 -10.367 15.944 1.00 90.94 84 ALA A C 1
ATOM 659 O O . ALA A 1 84 ? -12.750 -10.409 17.171 1.00 90.94 84 ALA A O 1
ATOM 660 N N . ARG A 1 85 ? -11.406 -10.232 15.401 1.00 87.62 85 ARG A N 1
ATOM 661 C CA . ARG A 1 85 ? -10.169 -10.036 16.151 1.00 87.62 85 ARG A CA 1
ATOM 662 C C . ARG A 1 85 ? -9.948 -8.546 16.386 1.00 87.62 85 ARG A C 1
ATOM 664 O O . ARG A 1 85 ? -9.553 -7.803 15.492 1.00 87.62 85 ARG A O 1
ATOM 671 N N . VAL A 1 86 ? -10.179 -8.117 17.623 1.00 77.44 86 VAL A N 1
ATOM 672 C CA . VAL A 1 86 ? -10.096 -6.704 18.045 1.00 77.44 86 VAL A CA 1
ATOM 673 C C . VAL A 1 86 ? -8.699 -6.357 18.560 1.00 77.44 86 VAL A C 1
ATOM 675 O O . VAL A 1 86 ? -8.263 -5.210 18.529 1.00 77.44 86 VAL A O 1
ATOM 678 N N . SER A 1 87 ? -7.935 -7.347 19.013 1.00 70.44 87 SER A N 1
ATOM 679 C CA . SER A 1 87 ? -6.539 -7.188 19.425 1.00 70.44 87 SER A CA 1
ATOM 680 C C . SER A 1 87 ? -5.738 -8.434 19.056 1.00 70.44 87 SER A C 1
ATOM 682 O O . SER A 1 87 ? -6.311 -9.448 18.671 1.00 70.44 87 SER A O 1
ATOM 684 N N . ARG A 1 88 ? -4.406 -8.394 19.199 1.00 70.56 88 ARG A N 1
ATOM 685 C CA . ARG A 1 88 ? -3.546 -9.560 18.912 1.00 70.56 88 ARG A CA 1
ATOM 686 C C . ARG A 1 88 ? -3.928 -10.813 19.713 1.00 70.56 88 ARG A C 1
ATOM 688 O O . ARG A 1 88 ? -3.586 -11.910 19.295 1.00 70.56 88 ARG A O 1
ATOM 695 N N . LYS A 1 89 ? -4.593 -10.654 20.863 1.00 75.31 89 LYS A N 1
ATOM 696 C CA . LYS A 1 89 ? -4.914 -11.752 21.789 1.00 75.31 89 LYS A CA 1
ATOM 697 C C . LYS A 1 89 ? -6.413 -12.017 21.945 1.00 75.31 89 LYS A C 1
ATOM 699 O O . LYS A 1 89 ? -6.776 -13.108 22.368 1.00 75.31 89 LYS A O 1
ATOM 704 N N . GLN A 1 90 ? -7.278 -11.045 21.648 1.00 83.69 90 GLN A N 1
ATOM 705 C CA . GLN A 1 90 ? -8.705 -11.126 21.976 1.00 83.69 90 GLN A CA 1
ATOM 706 C C . GLN A 1 90 ? -9.582 -11.198 20.726 1.00 83.69 90 GLN A C 1
ATOM 708 O O . GLN A 1 90 ? -9.440 -10.408 19.786 1.00 83.69 90 GLN A O 1
ATOM 713 N N . LYS A 1 91 ? -10.529 -12.137 20.774 1.00 87.81 91 LYS A N 1
ATOM 714 C CA . LYS A 1 91 ? -11.605 -12.337 19.804 1.00 87.81 91 LYS A CA 1
ATOM 715 C C . LYS A 1 91 ? -12.936 -11.937 20.442 1.00 87.81 91 LYS A C 1
ATOM 717 O O . LYS A 1 91 ? -13.164 -12.218 21.621 1.00 87.81 91 LYS A O 1
ATOM 722 N N . ILE A 1 92 ? -13.811 -11.321 19.660 1.00 88.19 92 ILE A N 1
ATOM 723 C CA . ILE A 1 92 ? -15.194 -11.017 20.042 1.00 88.19 92 ILE A CA 1
ATOM 724 C C . ILE A 1 92 ? -16.152 -11.647 19.043 1.00 88.19 92 ILE A C 1
ATOM 726 O O . ILE A 1 92 ? -15.797 -11.841 17.882 1.00 88.19 92 ILE A O 1
ATOM 730 N N . SER A 1 93 ? -17.356 -11.982 19.494 1.00 88.25 93 SER A N 1
ATOM 731 C CA . SER A 1 93 ? -18.401 -12.444 18.583 1.00 88.25 93 SER A CA 1
ATOM 732 C C . SER A 1 93 ? -18.788 -11.314 17.630 1.00 88.25 93 SER A C 1
ATOM 734 O O . SER A 1 93 ? -18.894 -10.159 18.055 1.00 88.25 93 SER A O 1
ATOM 736 N N . ILE A 1 94 ? -19.036 -11.645 16.362 1.00 89.12 94 ILE A N 1
ATOM 737 C CA . ILE A 1 94 ? -19.519 -10.670 15.374 1.00 89.12 94 ILE A CA 1
ATOM 738 C C . ILE A 1 94 ? -20.851 -10.057 15.808 1.00 89.12 94 ILE A C 1
ATOM 740 O O . ILE A 1 94 ? -21.054 -8.864 15.628 1.00 89.12 94 ILE A O 1
ATOM 744 N N . LEU A 1 95 ? -21.708 -10.820 16.487 1.00 87.19 95 LEU A N 1
ATOM 745 C CA . LEU A 1 95 ? -22.978 -10.309 17.007 1.00 87.19 95 LEU A CA 1
ATOM 746 C C . LEU A 1 95 ? -22.778 -9.206 18.056 1.00 87.19 95 LEU A C 1
ATOM 748 O O . LEU A 1 95 ? -23.492 -8.207 18.046 1.00 87.19 95 LEU A O 1
ATOM 752 N N . VAL A 1 96 ? -21.775 -9.360 18.929 1.00 87.56 96 VAL A N 1
ATOM 753 C CA . VAL A 1 96 ? -21.419 -8.337 19.926 1.00 87.56 96 VAL A CA 1
ATOM 754 C C . VAL A 1 96 ? -20.828 -7.110 19.236 1.00 87.56 96 VAL A C 1
ATOM 756 O O . VAL A 1 96 ? -21.172 -5.993 19.606 1.00 87.56 96 VAL A O 1
ATOM 759 N N . LEU A 1 97 ? -19.989 -7.298 18.209 1.00 88.69 97 LEU A N 1
ATOM 760 C CA . LEU A 1 97 ? -19.426 -6.191 17.431 1.00 88.69 97 LEU A CA 1
ATOM 761 C C . LEU A 1 97 ? -20.517 -5.388 16.712 1.00 88.69 97 LEU A C 1
ATOM 763 O O . LEU A 1 97 ? -20.592 -4.175 16.888 1.00 88.69 97 LEU A O 1
ATOM 767 N N . SER A 1 98 ? -21.382 -6.056 15.948 1.00 88.38 98 SER A N 1
ATOM 768 C CA . SER A 1 98 ? -22.470 -5.409 15.209 1.00 88.38 98 SER A CA 1
ATOM 769 C C . SER A 1 98 ? -23.444 -4.702 16.151 1.00 88.38 98 SER A C 1
ATOM 771 O O . SER A 1 98 ? -23.882 -3.589 15.865 1.00 88.38 98 SER A O 1
ATOM 773 N N . SER A 1 99 ? -23.724 -5.297 17.316 1.00 87.38 99 SER A N 1
ATOM 774 C CA . SER A 1 99 ? -24.566 -4.666 18.333 1.00 87.38 99 SER A CA 1
ATOM 775 C C . SER A 1 99 ? -23.905 -3.451 18.988 1.00 87.38 99 SER A C 1
ATOM 777 O O . SER A 1 99 ? -24.544 -2.408 19.125 1.00 87.38 99 SER A O 1
ATOM 779 N N . ALA A 1 100 ? -22.606 -3.525 19.294 1.00 86.50 100 ALA A N 1
ATOM 780 C CA . ALA A 1 100 ? -21.837 -2.391 19.807 1.00 86.50 100 ALA A CA 1
ATOM 781 C C . ALA A 1 100 ? -21.724 -1.239 18.790 1.00 86.50 100 ALA A C 1
ATOM 783 O O . ALA A 1 100 ? -21.601 -0.084 19.189 1.00 86.50 100 ALA A O 1
ATOM 784 N N . MET A 1 101 ? -21.804 -1.531 17.488 1.00 87.25 101 MET A N 1
ATOM 785 C CA . MET A 1 101 ? -21.867 -0.523 16.420 1.00 87.25 101 MET A CA 1
ATOM 786 C C . MET A 1 101 ? -23.277 0.035 16.176 1.00 87.25 101 MET A C 1
ATOM 788 O O . MET A 1 101 ? -23.445 0.928 15.348 1.00 87.25 101 MET A O 1
ATOM 792 N N . GLY A 1 102 ? -24.282 -0.454 16.906 1.00 85.06 102 GLY A N 1
ATOM 793 C CA . GLY A 1 102 ? -25.618 0.132 16.954 1.00 85.06 102 GLY A CA 1
ATOM 794 C C . GLY A 1 102 ? -26.739 -0.712 16.355 1.00 85.06 102 GLY A C 1
ATOM 795 O O . GLY A 1 102 ? -27.884 -0.264 16.443 1.00 85.06 102 GLY A O 1
ATOM 796 N N . SER A 1 103 ? -26.458 -1.899 15.805 1.00 85.94 103 SER A N 1
ATOM 797 C CA . SER A 1 103 ? -27.486 -2.785 15.242 1.00 85.94 103 SER A CA 1
ATOM 798 C C . SER A 1 103 ? -28.229 -3.588 16.307 1.00 85.94 103 SER A C 1
ATOM 800 O O . SER A 1 103 ? -27.647 -4.084 17.273 1.00 85.94 103 SER A O 1
ATOM 802 N N . ASN A 1 104 ? -29.530 -3.770 16.114 1.00 86.19 104 ASN A N 1
ATOM 803 C CA . ASN A 1 104 ? -30.334 -4.640 16.971 1.00 86.19 104 ASN A CA 1
ATOM 804 C C . ASN A 1 104 ? -30.274 -6.098 16.494 1.00 86.19 104 ASN A C 1
ATOM 806 O O . ASN A 1 104 ? -30.059 -6.365 15.317 1.00 86.19 104 ASN A O 1
ATOM 810 N N . LEU A 1 105 ? -30.529 -7.067 17.381 1.00 83.00 105 LEU A N 1
ATOM 811 C CA . LEU A 1 105 ? -30.501 -8.493 17.016 1.00 83.00 105 LEU A CA 1
ATOM 812 C C . LEU A 1 105 ? -31.481 -8.833 15.878 1.00 83.00 105 LEU A C 1
ATOM 814 O O . LEU A 1 105 ? -31.147 -9.623 15.004 1.00 83.00 105 LEU A O 1
ATOM 818 N N . ARG A 1 106 ? -32.654 -8.186 15.852 1.00 84.94 106 ARG A N 1
ATOM 819 C CA . ARG A 1 106 ? -33.626 -8.322 14.759 1.00 84.94 106 ARG A CA 1
ATOM 820 C C . ARG A 1 106 ? -33.070 -7.814 13.425 1.00 84.94 106 ARG A C 1
ATOM 822 O O . ARG A 1 106 ? -33.117 -8.543 12.446 1.00 84.94 106 ARG A O 1
ATOM 829 N N . GLU A 1 107 ? -32.481 -6.619 13.419 1.00 84.56 107 GLU A N 1
ATOM 830 C CA . GLU A 1 107 ? -31.847 -6.041 12.225 1.00 84.56 107 GLU A CA 1
ATOM 831 C C . GLU A 1 107 ? -30.691 -6.912 11.731 1.00 84.56 107 GLU A C 1
ATOM 833 O O . GLU A 1 107 ? -30.509 -7.067 10.531 1.00 84.56 107 GLU A O 1
ATOM 838 N N . ILE A 1 108 ? -29.906 -7.498 12.639 1.00 85.62 108 ILE A N 1
ATOM 839 C CA . ILE A 1 108 ? -28.814 -8.398 12.259 1.00 85.62 108 ILE A CA 1
ATOM 840 C C . ILE A 1 108 ? -29.368 -9.630 11.537 1.00 85.62 108 ILE A C 1
ATOM 842 O O . ILE A 1 108 ? -28.831 -10.011 10.509 1.00 85.62 108 ILE A O 1
ATOM 846 N N . ILE A 1 109 ? -30.438 -10.241 12.046 1.00 85.88 109 ILE A N 1
ATOM 847 C CA . ILE A 1 109 ? -31.028 -11.442 11.435 1.00 85.88 109 ILE A CA 1
ATOM 848 C C . ILE A 1 109 ? -31.667 -11.123 10.078 1.00 85.88 109 ILE A C 1
ATOM 850 O O . ILE A 1 109 ? -31.527 -11.909 9.150 1.00 85.88 109 ILE A O 1
ATOM 854 N N . GLU A 1 110 ? -32.349 -9.982 9.957 1.00 86.69 110 GLU A N 1
ATOM 855 C CA . GLU A 1 110 ? -33.022 -9.569 8.716 1.00 86.69 110 GLU A CA 1
ATOM 856 C C . GLU A 1 110 ? -32.036 -9.204 7.589 1.00 86.69 110 GLU A C 1
ATOM 858 O O . GLU A 1 110 ? -32.393 -9.304 6.420 1.00 86.69 110 GLU A O 1
ATOM 863 N N . ASN A 1 111 ? -30.803 -8.804 7.923 1.00 85.56 111 ASN A N 1
ATOM 864 C CA . ASN A 1 111 ? -29.794 -8.346 6.957 1.00 85.56 111 ASN A CA 1
ATOM 865 C C . ASN A 1 111 ? -28.692 -9.378 6.650 1.00 85.56 111 ASN A C 1
ATOM 867 O O . ASN A 1 111 ? -27.699 -9.015 6.027 1.00 85.56 111 ASN A O 1
ATOM 871 N N . VAL A 1 112 ? -28.817 -10.623 7.116 1.00 87.56 112 VAL A N 1
ATOM 872 C CA . VAL A 1 112 ? -27.796 -11.670 6.939 1.00 87.56 112 VAL A CA 1
ATOM 873 C C . VAL A 1 112 ? -28.364 -12.812 6.097 1.00 87.56 112 VAL A C 1
ATOM 875 O O . VAL A 1 112 ? -29.485 -13.262 6.326 1.00 87.56 112 VAL A O 1
ATOM 878 N N . CYS A 1 113 ? -27.569 -13.331 5.163 1.00 85.06 113 CYS A N 1
ATOM 879 C CA . CYS A 1 113 ? -27.936 -14.445 4.283 1.00 85.06 113 CYS A CA 1
ATOM 880 C C . CYS A 1 113 ? -27.968 -15.800 5.008 1.00 85.06 113 CYS A C 1
ATOM 882 O O . CYS A 1 113 ? -28.756 -16.678 4.660 1.00 85.06 113 CYS A O 1
ATOM 884 N N . TYR A 1 114 ? -27.121 -15.977 6.026 1.00 84.75 114 TYR A N 1
ATOM 885 C CA . TYR A 1 114 ? -26.995 -17.207 6.817 1.00 84.75 114 TYR A CA 1
ATOM 886 C C . TYR A 1 114 ? -27.359 -17.012 8.306 1.00 84.75 114 TYR A C 1
ATOM 888 O O . TYR A 1 114 ? -26.508 -17.204 9.188 1.00 84.75 114 TYR A O 1
ATOM 896 N N . PRO A 1 115 ? -28.617 -16.659 8.641 1.00 82.19 115 PRO A N 1
ATOM 897 C CA . PRO A 1 115 ? -29.015 -16.376 10.019 1.00 82.19 115 PRO A CA 1
ATOM 898 C C . PRO A 1 115 ? -28.882 -17.604 10.927 1.00 82.19 115 PRO A C 1
ATOM 900 O O . PRO A 1 115 ? -28.487 -17.471 12.082 1.00 82.19 115 PRO A O 1
ATOM 903 N N . GLU A 1 116 ? -29.131 -18.810 10.411 1.00 81.50 116 GLU A N 1
ATOM 904 C CA . GLU A 1 116 ? -29.012 -20.055 11.178 1.00 81.50 116 GLU A CA 1
ATOM 905 C C . GLU A 1 116 ? -27.592 -20.280 11.703 1.00 81.50 116 GLU A C 1
ATOM 907 O O . GLU A 1 116 ? -27.423 -20.651 12.861 1.00 81.50 116 GLU A O 1
ATOM 912 N N . ILE A 1 117 ? -26.571 -19.975 10.894 1.00 81.19 117 ILE A N 1
ATOM 913 C CA . ILE A 1 117 ? -25.157 -20.116 11.269 1.00 81.19 117 ILE A CA 1
ATOM 914 C C . ILE A 1 117 ? -24.773 -19.081 12.330 1.00 81.19 117 ILE A C 1
ATOM 916 O O . ILE A 1 117 ? -23.979 -19.372 13.222 1.00 81.19 117 ILE A O 1
ATOM 920 N N . LEU A 1 118 ? -25.332 -17.871 12.275 1.00 79.12 118 LEU A N 1
ATOM 921 C CA . LEU A 1 118 ? -25.099 -16.872 13.319 1.00 79.12 118 LEU A CA 1
ATOM 922 C C . LEU A 1 118 ? -25.818 -17.232 14.628 1.00 79.12 118 LEU A C 1
ATOM 924 O O . LEU A 1 118 ? -25.261 -17.043 15.714 1.00 79.12 118 LEU A O 1
ATOM 928 N N . LEU A 1 119 ? -27.042 -17.755 14.538 1.00 76.81 119 LEU A N 1
ATOM 929 C CA . LEU A 1 119 ? -27.905 -18.045 15.684 1.00 76.81 119 LEU A CA 1
ATOM 930 C C . LEU A 1 119 ? -27.583 -19.373 16.373 1.00 76.81 119 LEU A C 1
ATOM 932 O O . LEU A 1 119 ? -27.754 -19.463 17.591 1.00 76.81 119 LEU A O 1
ATOM 936 N N . SER A 1 120 ? -27.075 -20.376 15.650 1.00 68.62 120 SER A N 1
ATOM 937 C CA . SER A 1 120 ? -26.789 -21.723 16.175 1.00 68.62 120 SER A CA 1
ATOM 938 C C . SER A 1 120 ? -25.805 -21.729 17.345 1.00 68.62 120 SER A C 1
ATOM 940 O O . SER A 1 120 ? -25.712 -22.706 18.086 1.00 68.62 120 SER A O 1
ATOM 942 N N . PHE A 1 121 ? -25.063 -20.637 17.532 1.00 64.69 121 PHE A N 1
ATOM 943 C CA . PHE A 1 121 ? -24.029 -20.519 18.553 1.00 64.69 121 PHE A CA 1
ATOM 944 C C . PHE A 1 121 ? -24.374 -19.557 19.692 1.00 64.69 121 PHE A C 1
ATOM 946 O O . PHE A 1 121 ? -23.581 -19.435 20.626 1.00 64.69 121 PHE A O 1
ATOM 953 N N . LEU A 1 122 ? -25.543 -18.908 19.650 1.00 68.06 122 LEU A N 1
ATOM 954 C CA . LEU A 1 122 ? -26.015 -18.042 20.728 1.00 68.06 122 LEU A CA 1
ATOM 955 C C . LEU A 1 122 ? -26.508 -18.867 21.916 1.00 68.06 122 LEU A C 1
ATOM 957 O O . LEU A 1 122 ? -27.597 -19.441 21.885 1.00 68.06 122 LEU A O 1
ATOM 961 N N . ARG A 1 123 ? -25.755 -18.857 23.019 1.00 64.06 123 ARG A N 1
ATOM 962 C CA . ARG A 1 123 ? -26.272 -19.354 24.306 1.00 64.06 123 ARG A CA 1
ATOM 963 C C . ARG A 1 123 ? -27.301 -18.378 24.879 1.00 64.06 123 ARG A C 1
ATOM 965 O O . ARG A 1 123 ? -27.179 -17.169 24.693 1.00 64.06 123 ARG A O 1
ATOM 972 N N . ASP A 1 124 ? -28.246 -18.854 25.688 1.00 58.28 124 ASP A N 1
ATOM 973 C CA . ASP A 1 124 ? -29.265 -17.982 26.308 1.00 58.28 124 ASP A CA 1
ATOM 974 C C . ASP A 1 124 ? -28.671 -16.870 27.196 1.00 58.28 124 ASP A C 1
ATOM 976 O O . ASP A 1 124 ? -29.226 -15.775 27.294 1.00 58.28 124 ASP A O 1
ATOM 980 N N . LYS A 1 125 ? -27.484 -17.095 27.783 1.00 58.34 125 LYS A N 1
ATOM 981 C CA . LYS A 1 125 ? -26.720 -16.051 28.495 1.00 58.34 125 LYS A CA 1
ATOM 982 C C . LYS A 1 125 ? -26.175 -14.955 27.570 1.00 58.34 125 LYS A C 1
ATOM 984 O O . LYS A 1 125 ? -26.023 -13.825 28.015 1.00 58.34 125 LYS A O 1
ATOM 989 N N . GLU A 1 126 ? -25.858 -15.276 26.320 1.00 60.19 126 GLU A N 1
ATOM 990 C CA . GLU A 1 126 ? -25.353 -14.322 25.322 1.00 60.19 126 GLU A CA 1
ATOM 991 C C . GLU A 1 126 ? -26.511 -13.552 24.675 1.00 60.19 126 GLU A C 1
ATOM 993 O O . GLU A 1 126 ? -26.405 -12.340 24.509 1.00 60.19 126 GLU A O 1
ATOM 998 N N . LYS A 1 127 ? -27.672 -14.192 24.462 1.00 60.66 127 LYS A N 1
ATOM 999 C CA . LYS A 1 127 ? -28.906 -13.504 24.032 1.00 60.66 127 LYS A CA 1
ATOM 1000 C C . LYS A 1 127 ? -29.302 -12.367 24.982 1.00 60.66 127 LYS A C 1
ATOM 1002 O O . LYS A 1 127 ? -29.592 -11.264 24.528 1.00 60.66 127 LYS A O 1
ATOM 1007 N N . LYS A 1 128 ? -29.246 -12.600 26.303 1.00 58.62 128 LYS A N 1
ATOM 1008 C CA . LYS A 1 128 ? -29.533 -11.563 27.318 1.00 58.62 128 LYS A CA 1
ATOM 1009 C C . LYS A 1 128 ? -28.523 -10.407 27.312 1.00 58.62 128 LYS A C 1
ATOM 1011 O O . LYS A 1 128 ? -28.892 -9.288 27.649 1.00 58.62 128 LYS A O 1
ATOM 1016 N N . LYS A 1 129 ? -27.266 -10.658 26.928 1.00 60.78 129 LYS A N 1
ATOM 1017 C CA . LYS A 1 129 ? -26.211 -9.631 26.847 1.00 60.78 129 LYS A CA 1
ATOM 1018 C C . LYS A 1 129 ? -26.313 -8.775 25.585 1.00 60.78 129 LYS A C 1
ATOM 1020 O O . LYS A 1 129 ? -26.055 -7.583 25.657 1.00 60.78 129 LYS A O 1
ATOM 1025 N N . ILE A 1 130 ? -26.741 -9.363 24.468 1.00 62.00 130 ILE A N 1
ATOM 1026 C CA . ILE A 1 130 ? -26.918 -8.664 23.183 1.00 62.00 130 ILE A CA 1
ATOM 1027 C C . ILE A 1 130 ? -28.215 -7.836 23.159 1.00 62.00 130 ILE A C 1
ATOM 1029 O O . ILE A 1 130 ? -28.330 -6.883 22.398 1.00 62.00 130 ILE A O 1
ATOM 1033 N N . GLY A 1 131 ? -29.193 -8.163 24.012 1.00 63.81 131 GLY A N 1
ATOM 1034 C CA . GLY A 1 131 ? -30.492 -7.483 24.040 1.00 63.81 131 GLY A CA 1
ATOM 1035 C C . GLY A 1 131 ? -30.453 -5.978 24.353 1.00 63.81 131 GLY A C 1
ATOM 1036 O O . GLY A 1 131 ? -31.405 -5.286 24.011 1.00 63.81 131 GLY A O 1
ATOM 1037 N N . SER A 1 132 ? -29.377 -5.458 24.963 1.00 77.25 132 SER A N 1
ATOM 1038 C CA . SER A 1 132 ? -29.180 -4.017 25.204 1.00 77.25 132 SER A CA 1
ATOM 1039 C C . SER A 1 132 ? -27.871 -3.528 24.578 1.00 77.25 132 SER A C 1
ATOM 1041 O O . SER A 1 132 ? -26.815 -4.124 24.802 1.00 77.25 132 SER A O 1
ATOM 1043 N N . LYS A 1 133 ? -27.929 -2.408 23.839 1.00 80.94 133 LYS A N 1
ATOM 1044 C CA . LYS A 1 133 ? -26.766 -1.780 23.181 1.00 80.94 133 LYS A CA 1
ATOM 1045 C C . LYS A 1 133 ? -25.651 -1.447 24.175 1.00 80.94 133 LYS A C 1
ATOM 1047 O O . LYS A 1 133 ? -24.477 -1.668 23.891 1.00 80.94 133 LYS A O 1
ATOM 1052 N N . GLU A 1 134 ? -26.015 -0.977 25.365 1.00 83.94 134 GLU A N 1
ATOM 1053 C CA . GLU A 1 134 ? -25.069 -0.618 26.429 1.00 83.94 134 GLU A CA 1
ATOM 1054 C C . GLU A 1 134 ? -24.267 -1.835 26.904 1.00 83.94 134 GLU A C 1
ATOM 1056 O O . GLU A 1 134 ? -23.047 -1.766 27.064 1.00 83.94 134 GLU A O 1
ATOM 1061 N N . ASN A 1 135 ? -24.931 -2.985 27.049 1.00 83.81 135 ASN A N 1
ATOM 1062 C CA . ASN A 1 135 ? -24.283 -4.234 27.443 1.00 83.81 135 ASN A CA 1
ATOM 1063 C C . ASN A 1 135 ? -23.321 -4.743 26.362 1.00 83.81 135 ASN A C 1
ATOM 1065 O O . ASN A 1 135 ? -22.236 -5.224 26.696 1.00 83.81 135 ASN A O 1
ATOM 1069 N N . ALA A 1 136 ? -23.682 -4.602 25.083 1.00 84.81 136 ALA A N 1
ATOM 1070 C CA . ALA A 1 136 ? -22.804 -4.957 23.970 1.00 84.81 136 ALA A CA 1
ATOM 1071 C C . ALA A 1 136 ? -21.546 -4.072 23.931 1.00 84.81 136 ALA A C 1
ATOM 1073 O O . ALA A 1 136 ? -20.436 -4.589 23.788 1.00 84.81 136 ALA A O 1
ATOM 1074 N N . ILE A 1 137 ? -21.695 -2.758 24.139 1.00 86.19 137 ILE A N 1
ATOM 1075 C CA . ILE A 1 137 ? -20.570 -1.812 24.234 1.00 86.19 137 ILE A CA 1
ATOM 1076 C C . ILE A 1 137 ? -19.661 -2.163 25.421 1.00 86.19 137 ILE A C 1
ATOM 1078 O O . ILE A 1 137 ? -18.437 -2.174 25.282 1.00 86.19 137 ILE A O 1
ATOM 1082 N N . LEU A 1 138 ? -20.235 -2.505 26.577 1.00 86.38 138 LEU A N 1
ATOM 1083 C CA . LEU A 1 138 ? -19.472 -2.923 27.755 1.00 86.38 138 LEU A CA 1
ATOM 1084 C C . LEU A 1 138 ? -18.703 -4.224 27.524 1.00 86.38 138 LEU A C 1
ATOM 1086 O O . LEU A 1 138 ? -17.534 -4.329 27.900 1.00 86.38 138 LEU A O 1
ATOM 1090 N N . GLU A 1 139 ? -19.329 -5.222 26.904 1.00 83.44 139 GLU A N 1
ATOM 1091 C CA . GLU A 1 139 ? -18.662 -6.481 26.573 1.00 83.44 139 GLU A CA 1
ATOM 1092 C C . GLU A 1 139 ? -17.530 -6.263 25.564 1.00 83.44 139 GLU A C 1
ATOM 1094 O O . GLU A 1 139 ? -16.427 -6.795 25.742 1.00 83.44 139 GLU A O 1
ATOM 1099 N N . PHE A 1 140 ? -17.772 -5.422 24.557 1.00 86.19 140 PHE A N 1
ATOM 1100 C CA . PHE A 1 140 ? -16.757 -4.997 23.604 1.00 86.19 140 PHE A CA 1
ATOM 1101 C C . PHE A 1 140 ? -15.574 -4.326 24.311 1.00 86.19 140 PHE A C 1
ATOM 1103 O O . PHE A 1 140 ? -14.429 -4.740 24.116 1.00 86.19 140 PHE A O 1
ATOM 1110 N N . TYR A 1 141 ? -15.836 -3.359 25.196 1.00 85.06 141 TYR A N 1
ATOM 1111 C CA . TYR A 1 141 ? -14.800 -2.658 25.955 1.00 85.06 141 TYR A CA 1
ATOM 1112 C C . TYR A 1 141 ? -13.989 -3.605 26.844 1.00 85.06 141 TYR A C 1
ATOM 1114 O O . TYR A 1 141 ? -12.759 -3.597 26.783 1.00 85.06 141 TYR A O 1
ATOM 1122 N N . LYS A 1 142 ? -14.655 -4.475 27.619 1.00 84.19 142 LYS A N 1
ATOM 1123 C CA . LYS A 1 142 ? -14.004 -5.478 28.484 1.00 84.19 142 LYS A CA 1
ATOM 1124 C C . LYS A 1 142 ? -13.004 -6.326 27.696 1.00 84.19 142 LYS A C 1
ATOM 1126 O O . LYS A 1 142 ? -11.879 -6.553 28.141 1.00 84.19 142 LYS A O 1
ATOM 1131 N N . LYS A 1 143 ? -13.399 -6.776 26.501 1.00 83.06 143 LYS A N 1
ATOM 1132 C CA . LYS A 1 143 ? -12.551 -7.588 25.618 1.00 83.06 143 LYS A CA 1
ATOM 1133 C C . LYS A 1 143 ? -11.447 -6.779 24.948 1.00 83.06 143 LYS A C 1
ATOM 1135 O O . LYS A 1 143 ? -10.333 -7.280 24.821 1.00 83.06 143 LYS A O 1
ATOM 1140 N N . PHE A 1 144 ? -11.728 -5.548 24.536 1.00 81.25 144 PHE A N 1
ATOM 1141 C CA . PHE A 1 144 ? -10.749 -4.681 23.889 1.00 81.25 144 PHE A CA 1
ATOM 1142 C C . PHE A 1 144 ? -9.649 -4.227 24.857 1.00 81.25 144 PHE A C 1
ATOM 1144 O O . PHE A 1 144 ? -8.466 -4.420 24.576 1.00 81.25 144 PHE A O 1
ATOM 1151 N N . ALA A 1 145 ? -10.034 -3.683 26.012 1.00 77.50 145 ALA A N 1
ATOM 1152 C CA . ALA A 1 145 ? -9.124 -3.108 26.999 1.00 77.50 145 ALA A CA 1
ATOM 1153 C C . ALA A 1 145 ? -8.498 -4.154 27.945 1.00 77.50 145 ALA A C 1
ATOM 1155 O O . ALA A 1 145 ? -7.581 -3.824 28.691 1.00 77.50 145 ALA A O 1
ATOM 1156 N N . CYS A 1 146 ? -8.955 -5.415 27.907 1.00 68.94 146 CYS A N 1
ATOM 1157 C CA . CYS A 1 146 ? -8.506 -6.494 28.801 1.00 68.94 146 CYS A CA 1
ATOM 1158 C C . CYS A 1 146 ? -8.599 -6.126 30.297 1.00 68.94 146 CYS A C 1
ATOM 1160 O O . CYS A 1 146 ? -7.775 -6.566 31.097 1.00 68.94 146 CYS A O 1
ATOM 1162 N N . VAL A 1 147 ? -9.584 -5.306 30.675 1.00 71.94 147 VAL A N 1
ATOM 1163 C CA . VAL A 1 147 ? -9.759 -4.842 32.057 1.00 71.94 147 VAL A CA 1
ATOM 1164 C C . VAL A 1 147 ? -10.408 -5.949 32.890 1.00 71.94 147 VAL A C 1
ATOM 1166 O O . VAL A 1 147 ? -11.467 -6.465 32.529 1.00 71.94 147 VAL A O 1
ATOM 1169 N N . GLY A 1 148 ? -9.772 -6.312 34.008 1.00 54.28 148 GLY A N 1
ATOM 1170 C CA . GLY A 1 148 ? -10.359 -7.178 35.029 1.00 54.28 148 GLY A CA 1
ATOM 1171 C C . GLY A 1 148 ? -11.320 -6.379 35.908 1.00 54.28 148 GLY A C 1
ATOM 1172 O O . GLY A 1 148 ? -10.880 -5.534 36.680 1.00 54.28 148 GLY A O 1
ATOM 1173 N N . GLY A 1 149 ? -12.623 -6.612 35.759 1.00 64.06 149 GLY A N 1
ATOM 1174 C CA . GLY A 1 149 ? -13.686 -5.940 36.511 1.00 64.06 149 GLY A CA 1
ATOM 1175 C C . GLY A 1 149 ? -14.983 -5.836 35.707 1.00 64.06 149 GLY A C 1
ATOM 1176 O O . GLY A 1 149 ? -15.014 -6.174 34.521 1.00 64.06 149 GLY A O 1
ATOM 1177 N N . ASP A 1 150 ? -16.047 -5.348 36.344 1.00 67.19 150 ASP A N 1
ATOM 1178 C CA . ASP A 1 150 ? -17.316 -5.012 35.694 1.00 67.19 150 ASP A CA 1
ATOM 1179 C C . ASP A 1 150 ? -17.439 -3.485 35.533 1.00 67.19 150 ASP A C 1
ATOM 1181 O O . ASP A 1 150 ? -18.021 -2.829 36.395 1.00 67.19 150 ASP A O 1
ATOM 1185 N N . PRO A 1 151 ? -16.875 -2.879 34.462 1.00 71.12 151 PRO A N 1
ATOM 1186 C CA . PRO A 1 151 ? -17.136 -1.484 34.130 1.00 71.12 151 PRO A CA 1
ATOM 1187 C C . PRO A 1 151 ? -18.637 -1.220 34.019 1.00 71.12 151 PRO A C 1
ATOM 1189 O O . PRO A 1 151 ? -19.379 -2.005 33.422 1.00 71.12 151 PRO A O 1
ATOM 1192 N N . LEU A 1 152 ? -19.052 -0.089 34.584 1.00 77.94 152 LEU A N 1
ATOM 1193 C CA . LEU A 1 152 ? -20.372 0.491 34.383 1.00 77.94 152 LEU A CA 1
ATOM 1194 C C . LEU A 1 152 ? -20.367 1.300 33.090 1.00 77.94 152 LEU A C 1
ATOM 1196 O O . LEU A 1 152 ? -19.347 1.886 32.726 1.00 77.94 152 LEU A O 1
ATOM 1200 N N . PHE A 1 153 ? -21.499 1.324 32.390 1.00 78.81 153 PHE A N 1
ATOM 1201 C CA . PHE A 1 153 ? -21.624 2.099 31.162 1.00 78.81 153 PHE A CA 1
ATOM 1202 C C . PHE A 1 153 ? -21.441 3.592 31.460 1.00 78.81 153 PHE A C 1
ATOM 1204 O O . PHE A 1 153 ? -22.027 4.126 32.401 1.00 78.81 153 PHE A O 1
ATOM 1211 N N . SER A 1 154 ? -20.618 4.266 30.658 1.00 83.56 154 SER A N 1
ATOM 1212 C CA . SER A 1 154 ? -20.410 5.709 30.732 1.00 83.56 154 SER A CA 1
ATOM 1213 C C . SER A 1 154 ? -20.121 6.283 29.345 1.00 83.56 154 SER A C 1
ATOM 1215 O O . SER A 1 154 ? -19.555 5.618 28.471 1.00 83.56 154 SER A O 1
ATOM 1217 N N . GLU A 1 155 ? -20.440 7.561 29.145 1.00 83.44 155 GLU A N 1
ATOM 1218 C CA . GLU A 1 155 ? -20.088 8.268 27.906 1.00 83.44 155 GLU A CA 1
ATOM 1219 C C . GLU A 1 155 ? -18.569 8.362 27.690 1.00 83.44 155 GLU A C 1
ATOM 1221 O O . GLU A 1 155 ? -18.099 8.402 26.551 1.00 83.44 155 GLU A O 1
ATOM 1226 N N . SER A 1 156 ? -17.778 8.368 28.768 1.00 82.25 156 SER A N 1
ATOM 1227 C CA . SER A 1 156 ? -16.315 8.380 28.678 1.00 82.25 156 SER A CA 1
ATOM 1228 C C . SER A 1 156 ? -15.764 7.109 28.028 1.00 82.25 156 SER A C 1
ATOM 1230 O O . SER A 1 156 ? -14.845 7.205 27.215 1.00 82.25 156 SER A O 1
ATOM 1232 N N . LEU A 1 157 ? -16.362 5.943 28.302 1.00 83.44 157 LEU A N 1
ATOM 1233 C CA . LEU A 1 157 ? -15.999 4.680 27.651 1.00 83.44 157 LEU A CA 1
ATOM 1234 C C . LEU A 1 157 ? -16.299 4.715 26.152 1.00 83.44 157 LEU A C 1
ATOM 1236 O O . LEU A 1 157 ? -15.484 4.265 25.349 1.00 83.44 157 LEU A O 1
ATOM 1240 N N . CYS A 1 158 ? -17.442 5.288 25.765 1.00 82.06 158 CYS A N 1
ATOM 1241 C CA . CYS A 1 158 ? -17.808 5.434 24.356 1.00 82.06 158 CYS A CA 1
ATOM 1242 C C . CYS A 1 158 ? -16.791 6.306 23.609 1.00 82.06 158 CYS A C 1
ATOM 1244 O O . CYS A 1 158 ? -16.299 5.906 22.554 1.00 82.06 158 CYS A O 1
ATOM 1246 N N . LYS A 1 159 ? -16.403 7.449 24.193 1.00 83.38 159 LYS A N 1
ATOM 1247 C CA . LYS A 1 159 ? -15.353 8.323 23.640 1.00 83.38 159 LYS A CA 1
ATOM 1248 C C . LYS A 1 159 ? -14.004 7.611 23.545 1.00 83.38 159 LYS A C 1
ATOM 1250 O O . LYS A 1 159 ? -13.298 7.746 22.548 1.00 83.38 159 LYS A O 1
ATOM 1255 N N . GLU A 1 160 ? -13.646 6.820 24.553 1.00 82.88 160 GLU A N 1
ATOM 1256 C CA . GLU A 1 160 ? -12.401 6.056 24.538 1.00 82.88 160 GLU A CA 1
ATOM 1257 C C . GLU A 1 160 ? -12.387 5.002 23.422 1.00 82.88 160 GLU A C 1
ATOM 1259 O O . GLU A 1 160 ? -11.401 4.902 22.690 1.00 82.88 160 GLU A O 1
ATOM 1264 N N . LEU A 1 161 ? -13.475 4.248 23.245 1.00 83.31 161 LEU A N 1
ATOM 1265 C CA . LEU A 1 161 ? -13.610 3.285 22.149 1.00 83.31 161 LEU A CA 1
ATOM 1266 C C . LEU A 1 161 ? -13.581 3.961 20.782 1.00 83.31 161 LEU A C 1
ATOM 1268 O O . LEU A 1 161 ? -12.920 3.465 19.865 1.00 83.31 161 LEU A O 1
ATOM 1272 N N . GLN A 1 162 ? -14.273 5.092 20.651 1.00 82.75 162 GLN A N 1
ATOM 1273 C CA . GLN A 1 162 ? -14.301 5.880 19.426 1.00 82.75 162 GLN A CA 1
ATOM 1274 C C . GLN A 1 162 ? -12.886 6.288 19.008 1.00 82.75 162 GLN A C 1
ATOM 1276 O O . GLN A 1 162 ? -12.490 6.045 17.868 1.00 82.75 162 GLN A O 1
ATOM 1281 N N 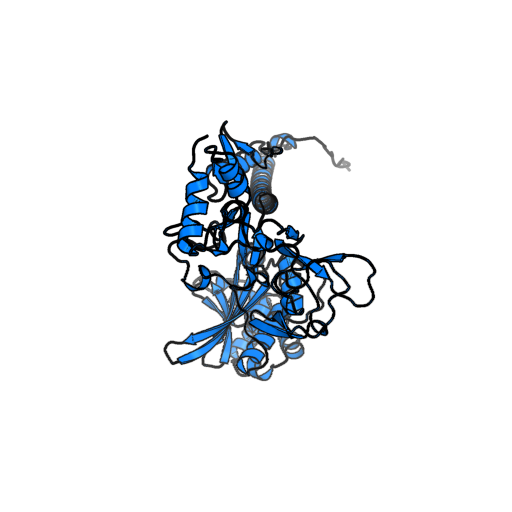. ASN A 1 163 ? -12.093 6.794 19.954 1.00 78.50 163 ASN A N 1
ATOM 1282 C CA . ASN A 1 163 ? -10.736 7.259 19.684 1.00 78.50 163 ASN A CA 1
ATOM 1283 C C . ASN A 1 163 ? -9.728 6.109 19.511 1.00 78.50 163 ASN A C 1
ATOM 1285 O O . ASN A 1 163 ? -8.882 6.141 18.620 1.00 78.50 163 ASN A O 1
ATOM 1289 N N . LYS A 1 164 ? -9.796 5.065 20.348 1.00 79.12 164 LYS A N 1
ATOM 1290 C CA . LYS A 1 164 ? -8.795 3.982 20.346 1.00 79.12 164 LYS A CA 1
ATOM 1291 C C . LYS A 1 164 ? -9.053 2.902 19.301 1.00 79.12 164 LYS A C 1
ATOM 1293 O O . LYS A 1 164 ? -8.097 2.338 18.775 1.00 79.12 164 LYS A O 1
ATOM 1298 N N . PHE A 1 165 ? -10.312 2.563 19.036 1.00 81.50 165 PHE A N 1
ATOM 1299 C CA . PHE A 1 165 ? -10.660 1.479 18.119 1.00 81.50 165 PHE A CA 1
ATOM 1300 C C . PHE A 1 165 ? -11.223 2.002 16.799 1.00 81.50 165 PHE A C 1
ATOM 1302 O O . PHE A 1 165 ? -10.678 1.688 15.740 1.00 81.50 165 PHE A O 1
ATOM 1309 N N . PHE A 1 166 ? -12.288 2.806 16.844 1.00 81.50 166 PHE A N 1
ATOM 1310 C CA . PHE A 1 166 ? -13.030 3.160 15.633 1.00 81.50 166 PHE A CA 1
ATOM 1311 C C . PHE A 1 166 ? -12.251 4.102 14.708 1.00 81.50 166 PHE A C 1
ATOM 1313 O O . PHE A 1 166 ? -12.147 3.808 13.520 1.00 81.50 166 PHE A O 1
ATOM 1320 N N . GLN A 1 167 ? -11.621 5.156 15.229 1.00 78.31 167 GLN A N 1
ATOM 1321 C CA . GLN A 1 167 ? -10.773 6.040 14.414 1.00 78.31 167 GLN A CA 1
ATOM 1322 C C . GLN A 1 167 ? -9.607 5.279 13.767 1.00 78.31 167 GLN A C 1
ATOM 1324 O O . GLN A 1 167 ? -9.371 5.385 12.570 1.00 78.31 167 GLN A O 1
ATOM 1329 N N . GLN A 1 168 ? -8.915 4.424 14.524 1.00 76.50 168 GLN A N 1
ATOM 1330 C CA . GLN A 1 168 ? -7.726 3.743 14.003 1.00 76.50 168 GLN A CA 1
ATOM 1331 C C . GLN A 1 168 ? -8.045 2.593 13.037 1.00 76.50 168 GLN A C 1
ATOM 1333 O O . GLN A 1 168 ? -7.293 2.346 12.092 1.00 76.50 168 GLN A O 1
ATOM 1338 N N . ARG A 1 169 ? -9.123 1.838 13.282 1.00 81.88 169 ARG A N 1
ATOM 1339 C CA . ARG A 1 169 ? -9.384 0.566 12.580 1.00 81.88 169 ARG A CA 1
ATOM 1340 C C . ARG A 1 169 ? -10.636 0.542 11.722 1.00 81.88 169 ARG A C 1
ATOM 1342 O O . ARG A 1 169 ? -10.764 -0.365 10.907 1.00 81.88 169 ARG A O 1
ATOM 1349 N N . CYS A 1 170 ? -11.548 1.487 11.911 1.00 85.31 170 CYS A N 1
ATOM 1350 C CA . CYS A 1 170 ? -12.816 1.526 11.186 1.00 85.31 170 CYS A CA 1
ATOM 1351 C C . CYS A 1 170 ? -12.887 2.682 10.183 1.00 85.31 170 CYS A C 1
ATOM 1353 O O . CYS A 1 170 ? -13.818 2.718 9.386 1.00 85.31 170 CYS A O 1
ATOM 1355 N N . GLU A 1 171 ? -11.925 3.605 10.171 1.00 89.94 171 GLU A N 1
ATOM 1356 C CA . GLU A 1 171 ? -11.843 4.629 9.131 1.00 89.94 171 GLU A CA 1
ATOM 1357 C C . GLU A 1 171 ? -11.275 4.031 7.835 1.00 89.94 171 GLU A C 1
ATOM 1359 O O . GLU A 1 171 ? -10.079 3.802 7.695 1.00 89.94 171 GLU A O 1
ATOM 1364 N N . LEU A 1 172 ? -12.148 3.731 6.880 1.00 90.75 172 LEU A N 1
ATOM 1365 C CA . LEU A 1 172 ? -11.808 3.167 5.572 1.00 90.75 172 LEU A CA 1
ATOM 1366 C C . LEU A 1 172 ? -11.270 4.223 4.595 1.00 90.75 172 LEU A C 1
ATOM 1368 O O . LEU A 1 172 ? -10.586 3.883 3.627 1.00 90.75 172 LEU A O 1
ATOM 1372 N N . GLY A 1 173 ? -11.627 5.492 4.805 1.00 91.12 173 GLY A N 1
ATOM 1373 C CA . GLY A 1 173 ? -11.389 6.558 3.837 1.00 91.12 173 GLY A CA 1
ATOM 1374 C C . GLY A 1 173 ? -12.191 6.357 2.543 1.00 91.12 173 GLY A C 1
ATOM 1375 O O . GLY A 1 173 ? -12.973 5.413 2.389 1.00 91.12 173 GLY A O 1
ATOM 1376 N N . ARG A 1 174 ? -11.995 7.250 1.566 1.00 92.25 174 ARG A N 1
ATOM 1377 C CA . ARG A 1 174 ? -12.702 7.178 0.269 1.00 92.25 174 ARG A CA 1
ATOM 1378 C C . ARG A 1 174 ? -12.310 5.934 -0.534 1.00 92.25 174 ARG A C 1
ATOM 1380 O O . ARG A 1 174 ? -13.160 5.292 -1.150 1.00 92.25 174 ARG A O 1
ATOM 1387 N N . ILE A 1 175 ? -11.021 5.582 -0.505 1.00 92.19 175 ILE A N 1
ATOM 1388 C CA . ILE A 1 175 ? -10.480 4.410 -1.209 1.00 92.19 175 ILE A CA 1
ATOM 1389 C C . ILE A 1 175 ? -11.026 3.125 -0.586 1.00 92.19 175 ILE A C 1
ATOM 1391 O O . ILE A 1 175 ? -11.539 2.274 -1.313 1.00 92.19 175 ILE A O 1
ATOM 1395 N N . GLY A 1 176 ? -10.974 2.998 0.744 1.00 94.31 176 GLY A N 1
ATOM 1396 C CA . GLY A 1 176 ? -11.465 1.806 1.428 1.00 94.31 176 GLY A CA 1
ATOM 1397 C C . GLY A 1 176 ? -12.962 1.620 1.259 1.00 94.31 176 GLY A C 1
ATOM 1398 O O . GLY A 1 176 ? -13.379 0.521 0.912 1.00 94.31 176 GLY A O 1
ATOM 1399 N N . ARG A 1 177 ? -13.766 2.686 1.378 1.00 95.31 177 ARG A N 1
ATOM 1400 C CA . ARG A 1 177 ? -15.212 2.626 1.107 1.00 95.31 177 ARG A CA 1
ATOM 1401 C C . ARG A 1 177 ? -15.496 2.113 -0.305 1.00 95.31 177 ARG A C 1
ATOM 1403 O O . ARG A 1 177 ? -16.292 1.198 -0.487 1.00 95.31 177 ARG A O 1
ATOM 1410 N N . ARG A 1 178 ? -14.800 2.643 -1.313 1.00 93.69 178 ARG A N 1
ATOM 1411 C CA . ARG A 1 178 ? -14.943 2.197 -2.706 1.00 93.69 178 ARG A CA 1
ATOM 1412 C C . ARG A 1 178 ? -14.552 0.730 -2.900 1.00 93.69 178 ARG A C 1
ATOM 1414 O O . ARG A 1 178 ? -15.238 0.015 -3.627 1.00 93.69 178 ARG A O 1
ATOM 1421 N N . ASN A 1 179 ? -13.456 0.289 -2.286 1.00 94.38 179 ASN A N 1
ATOM 1422 C CA . ASN A 1 179 ? -12.976 -1.087 -2.404 1.00 94.38 179 ASN A CA 1
ATOM 1423 C C . ASN A 1 179 ? -13.902 -2.075 -1.682 1.00 94.38 179 ASN A C 1
ATOM 1425 O O . ASN A 1 179 ? -14.241 -3.103 -2.261 1.00 94.38 179 ASN A O 1
ATOM 1429 N N . MET A 1 180 ? -14.380 -1.726 -0.483 1.00 94.69 180 MET A N 1
ATOM 1430 C CA . MET A 1 180 ? -15.403 -2.479 0.256 1.00 94.69 180 MET A CA 1
ATOM 1431 C C . MET A 1 180 ? -16.666 -2.655 -0.582 1.00 94.69 180 MET A C 1
ATOM 1433 O O . MET A 1 180 ? -17.099 -3.779 -0.811 1.00 94.69 180 MET A O 1
ATOM 1437 N N . ASN A 1 181 ? -17.206 -1.555 -1.114 1.00 95.31 181 ASN A N 1
ATOM 1438 C CA . ASN A 1 181 ? -18.419 -1.579 -1.925 1.00 95.31 181 ASN A CA 1
ATOM 1439 C C . ASN A 1 181 ? -18.285 -2.472 -3.158 1.00 95.31 181 ASN A C 1
ATOM 1441 O O . ASN A 1 181 ? -19.190 -3.233 -3.471 1.00 95.31 181 ASN A O 1
ATOM 1445 N N . ARG A 1 182 ? -17.145 -2.408 -3.856 1.00 92.38 182 ARG A N 1
ATOM 1446 C CA . ARG A 1 182 ? -16.900 -3.282 -5.010 1.00 92.38 182 ARG A CA 1
ATOM 1447 C C . ARG A 1 182 ? -16.789 -4.746 -4.623 1.00 92.38 182 ARG A C 1
ATOM 1449 O O . ARG A 1 182 ? -17.270 -5.587 -5.368 1.00 92.38 182 ARG A O 1
ATOM 1456 N N . ARG A 1 183 ? -16.108 -5.043 -3.512 1.00 93.69 183 ARG A N 1
ATOM 1457 C CA . ARG A 1 183 ? -15.827 -6.421 -3.102 1.00 93.69 183 ARG A CA 1
ATOM 1458 C C . ARG A 1 183 ? -17.057 -7.122 -2.534 1.00 93.69 183 ARG A C 1
ATOM 1460 O O . ARG A 1 183 ? -17.212 -8.312 -2.770 1.00 93.69 183 ARG A O 1
ATOM 1467 N N . LEU A 1 184 ? -17.895 -6.379 -1.813 1.00 93.44 184 LEU A N 1
ATOM 1468 C CA . LEU A 1 184 ? -19.099 -6.867 -1.133 1.00 93.44 184 LEU A CA 1
ATOM 1469 C C . LEU A 1 184 ? -20.399 -6.504 -1.869 1.00 93.44 184 LEU A C 1
ATOM 1471 O O . LEU A 1 184 ? -21.476 -6.698 -1.328 1.00 93.44 184 LEU A O 1
ATOM 1475 N N . HIS A 1 185 ? -20.310 -5.939 -3.077 1.00 93.00 185 HIS A N 1
ATOM 1476 C CA . HIS A 1 185 ? -21.463 -5.503 -3.878 1.00 93.00 185 HIS A CA 1
ATOM 1477 C C . HIS A 1 185 ? -22.427 -4.550 -3.138 1.00 93.00 185 HIS A C 1
ATOM 1479 O O . HIS A 1 185 ? -23.644 -4.638 -3.279 1.00 93.00 185 HIS A O 1
ATOM 1485 N N . LEU A 1 186 ? -21.875 -3.603 -2.371 1.00 93.44 186 LEU A N 1
ATOM 1486 C CA . LEU A 1 186 ? -22.647 -2.627 -1.592 1.00 93.44 186 LEU A CA 1
ATOM 1487 C C . LEU A 1 186 ? -22.821 -1.308 -2.344 1.00 93.44 186 LEU A C 1
ATOM 1489 O O . LEU A 1 186 ? -21.863 -0.772 -2.905 1.00 93.44 186 LEU A O 1
ATOM 1493 N N . ASP A 1 187 ? -24.016 -0.727 -2.252 1.00 94.12 187 ASP A N 1
ATOM 1494 C CA . ASP A 1 187 ? -24.327 0.602 -2.785 1.00 94.12 187 ASP A CA 1
ATOM 1495 C C . ASP A 1 187 ? -24.387 1.650 -1.661 1.00 94.12 187 ASP A C 1
ATOM 1497 O O . ASP A 1 187 ? -25.445 2.112 -1.236 1.00 94.12 187 ASP A O 1
ATOM 1501 N N . ILE A 1 188 ? -23.218 1.962 -1.090 1.00 93.75 188 ILE A N 1
ATOM 1502 C CA . ILE A 1 188 ? -23.066 2.962 -0.021 1.00 93.75 188 ILE A CA 1
ATOM 1503 C C . ILE A 1 188 ? -22.331 4.187 -0.586 1.00 93.75 188 ILE A C 1
ATOM 1505 O O . ILE A 1 188 ? -21.284 4.021 -1.217 1.00 93.75 188 ILE A O 1
ATOM 1509 N N . PRO A 1 189 ? -22.781 5.429 -0.330 1.00 94.75 189 PRO A N 1
ATOM 1510 C CA . PRO A 1 189 ? -22.094 6.620 -0.822 1.00 94.75 189 PRO A CA 1
ATOM 1511 C C . PRO A 1 189 ? -20.609 6.666 -0.433 1.00 94.75 189 PRO A C 1
ATOM 1513 O O . PRO A 1 189 ? -20.242 6.411 0.715 1.00 94.75 189 PRO A O 1
ATOM 1516 N N . GLN A 1 190 ? -19.745 7.071 -1.370 1.00 90.62 190 GLN A N 1
ATOM 1517 C CA . GLN A 1 190 ? -18.288 7.152 -1.155 1.00 90.62 190 GLN A CA 1
ATOM 1518 C C . GLN A 1 190 ? -17.876 8.170 -0.077 1.00 90.62 190 GLN A C 1
ATOM 1520 O O . GLN A 1 190 ? -16.757 8.106 0.430 1.00 90.62 190 GLN A O 1
ATOM 1525 N N . ASN A 1 191 ? -18.776 9.089 0.286 1.00 93.19 191 ASN A N 1
ATOM 1526 C CA . ASN A 1 191 ? -18.565 10.064 1.355 1.00 93.19 191 ASN A CA 1
ATOM 1527 C C . ASN A 1 191 ? -18.581 9.426 2.754 1.00 93.19 191 ASN A C 1
ATOM 1529 O O . ASN A 1 191 ? -18.037 10.011 3.686 1.00 93.19 191 ASN A O 1
ATOM 1533 N N . ASN A 1 192 ? -19.150 8.225 2.905 1.00 92.75 192 ASN A N 1
ATOM 1534 C CA . ASN A 1 192 ? -19.140 7.496 4.170 1.00 92.75 192 ASN A CA 1
ATOM 1535 C C . ASN A 1 192 ? -17.787 6.807 4.372 1.00 92.75 192 ASN A C 1
ATOM 1537 O O . ASN A 1 192 ? -17.581 5.665 3.960 1.00 92.75 192 ASN A O 1
ATOM 1541 N N . THR A 1 193 ? -16.852 7.506 5.010 1.00 91.19 193 THR A N 1
ATOM 1542 C CA . THR A 1 193 ? -15.473 7.037 5.214 1.00 91.19 193 THR A CA 1
ATOM 1543 C C . THR A 1 193 ? -15.315 6.035 6.355 1.00 91.19 193 THR A C 1
ATOM 1545 O O . THR A 1 193 ? -14.271 5.400 6.445 1.00 91.19 193 THR A O 1
ATOM 1548 N N . PHE A 1 194 ? -16.322 5.857 7.209 1.00 91.94 194 PHE A N 1
ATOM 1549 C CA . PHE A 1 194 ? -16.283 4.930 8.343 1.00 91.94 194 PHE A CA 1
ATOM 1550 C C . PHE A 1 194 ? -16.995 3.616 8.038 1.00 91.94 194 PHE A C 1
ATOM 1552 O O . PHE A 1 194 ? -17.986 3.610 7.313 1.00 91.94 194 PHE A O 1
ATOM 1559 N N . LEU A 1 195 ? -16.498 2.520 8.615 1.00 91.69 195 LEU A N 1
ATOM 1560 C CA . LEU A 1 195 ? -17.104 1.191 8.589 1.00 91.69 195 LEU A CA 1
ATOM 1561 C C . LEU A 1 195 ? -18.477 1.214 9.276 1.00 91.69 195 LEU A C 1
ATOM 1563 O O . LEU A 1 195 ? -18.610 1.697 10.400 1.00 91.69 195 LEU A O 1
ATOM 1567 N N . LEU A 1 196 ? -19.482 0.665 8.604 1.00 91.94 196 LEU A N 1
ATOM 1568 C CA . LEU A 1 196 ? -20.858 0.562 9.074 1.00 91.94 196 LEU A CA 1
ATOM 1569 C C . LEU A 1 196 ? -21.146 -0.863 9.568 1.00 91.94 196 L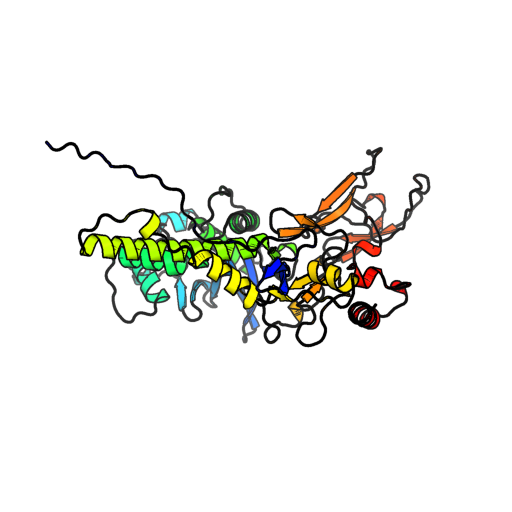EU A C 1
ATOM 1571 O O . LEU A 1 196 ? -20.516 -1.809 9.091 1.00 91.94 196 LEU A O 1
ATOM 1575 N N . PRO A 1 197 ? -22.134 -1.059 10.462 1.00 90.56 197 PRO A N 1
ATOM 1576 C CA . PRO A 1 197 ? -22.536 -2.399 10.891 1.00 90.56 197 PRO A CA 1
ATOM 1577 C C . PRO A 1 197 ? -22.885 -3.312 9.710 1.00 90.56 197 PRO A C 1
ATOM 1579 O O . PRO A 1 197 ? -22.479 -4.471 9.683 1.00 90.56 197 PRO A O 1
ATOM 1582 N N . ARG A 1 198 ? -23.567 -2.760 8.695 1.00 91.19 198 ARG A N 1
ATOM 1583 C CA . ARG A 1 198 ? -23.923 -3.475 7.463 1.00 91.19 198 ARG A CA 1
ATOM 1584 C C . ARG A 1 198 ? -22.699 -4.026 6.734 1.00 91.19 198 ARG A C 1
ATOM 1586 O O . ARG A 1 198 ? -22.736 -5.166 6.298 1.00 91.19 198 ARG A O 1
ATOM 1593 N N . ASP A 1 199 ? -21.599 -3.273 6.676 1.00 93.75 199 ASP A N 1
ATOM 1594 C CA . ASP A 1 199 ? -20.371 -3.740 6.020 1.00 93.75 199 ASP A CA 1
ATOM 1595 C C . ASP A 1 199 ? -19.819 -5.004 6.681 1.00 93.75 199 ASP A C 1
ATOM 1597 O O . ASP A 1 199 ? -19.294 -5.877 6.001 1.00 93.75 199 ASP A O 1
ATOM 1601 N N . ILE A 1 200 ? -19.920 -5.100 8.011 1.00 92.69 200 ILE A N 1
ATOM 1602 C CA . ILE A 1 200 ? -19.428 -6.253 8.772 1.00 92.69 200 ILE A CA 1
ATOM 1603 C C . ILE A 1 200 ? -20.312 -7.472 8.538 1.00 92.69 200 ILE A C 1
ATOM 1605 O O . ILE A 1 200 ? -19.787 -8.577 8.410 1.00 92.69 200 ILE A O 1
ATOM 1609 N N . LEU A 1 201 ? -21.631 -7.286 8.488 1.00 92.38 201 LEU A N 1
ATOM 1610 C CA . LEU A 1 201 ? -22.573 -8.372 8.219 1.00 92.38 201 LEU A CA 1
ATOM 1611 C C . LEU A 1 201 ? -22.349 -8.950 6.818 1.00 92.38 201 LEU A C 1
ATOM 1613 O O . LEU A 1 201 ? -22.112 -10.144 6.685 1.00 92.38 201 LEU A O 1
ATOM 1617 N N . GLU A 1 202 ? -22.264 -8.091 5.808 1.00 94.25 202 GLU A N 1
ATOM 1618 C CA . GLU A 1 202 ? -22.029 -8.482 4.411 1.00 94.25 202 GLU A CA 1
ATOM 1619 C C . GLU A 1 202 ? -20.635 -9.105 4.235 1.00 94.25 202 GLU A C 1
ATOM 1621 O O . GLU A 1 202 ? -20.458 -10.131 3.576 1.00 94.25 202 GLU A O 1
ATOM 1626 N N . ALA A 1 203 ? -19.625 -8.554 4.918 1.00 94.69 203 ALA A N 1
ATOM 1627 C CA . ALA A 1 203 ? -18.293 -9.147 4.970 1.00 94.69 203 ALA A CA 1
ATOM 1628 C C . ALA A 1 203 ? -18.293 -10.554 5.585 1.00 94.69 203 ALA A C 1
ATOM 1630 O O . ALA A 1 203 ? -17.490 -11.408 5.193 1.00 94.69 203 ALA A O 1
ATOM 1631 N N . THR A 1 204 ? -19.167 -10.778 6.565 1.00 93.12 204 THR A N 1
ATOM 1632 C CA . THR A 1 204 ? -19.337 -12.061 7.244 1.00 93.12 204 THR A CA 1
ATOM 1633 C C . THR A 1 204 ? -20.046 -13.059 6.344 1.00 93.12 204 THR A C 1
ATOM 1635 O O . THR A 1 204 ? -19.568 -14.183 6.214 1.00 93.12 204 THR A O 1
ATOM 1638 N N . ASP A 1 205 ? -21.119 -12.654 5.673 1.00 93.00 205 ASP A N 1
ATOM 1639 C CA . ASP A 1 205 ? -21.832 -13.504 4.720 1.00 93.00 205 ASP A CA 1
ATOM 1640 C C . ASP A 1 205 ? -20.936 -13.940 3.568 1.00 93.00 205 ASP A C 1
ATOM 1642 O O . ASP A 1 205 ? -20.895 -15.123 3.225 1.00 93.00 205 ASP A O 1
ATOM 1646 N N . HIS A 1 206 ? -20.128 -13.023 3.035 1.00 94.00 206 HIS A N 1
ATOM 1647 C CA . HIS A 1 206 ? -19.153 -13.361 2.002 1.00 94.00 206 HIS A CA 1
ATOM 1648 C C . HIS A 1 206 ? -18.078 -14.331 2.520 1.00 94.00 206 HIS A C 1
ATOM 1650 O O . HIS A 1 206 ? -17.685 -15.259 1.814 1.00 94.00 206 HIS A O 1
ATOM 1656 N N . LEU A 1 207 ? -17.636 -14.187 3.778 1.00 93.44 207 LEU A N 1
ATOM 1657 C CA . LEU A 1 207 ? -16.704 -15.130 4.412 1.00 93.44 207 LEU A CA 1
ATOM 1658 C C . LEU A 1 207 ? -17.309 -16.536 4.550 1.00 93.44 207 LEU A C 1
ATOM 1660 O O . LEU A 1 207 ? -16.622 -17.533 4.318 1.00 93.44 207 LEU A O 1
ATOM 1664 N N . ILE A 1 208 ? -18.586 -16.616 4.934 1.00 91.88 208 ILE A N 1
ATOM 1665 C CA . ILE A 1 208 ? -19.338 -17.871 5.025 1.00 91.88 208 ILE A CA 1
ATOM 1666 C C . ILE A 1 208 ? -19.481 -18.494 3.631 1.00 91.88 208 ILE A C 1
ATOM 1668 O O . ILE A 1 208 ? -19.195 -19.679 3.467 1.00 91.88 208 ILE A O 1
ATOM 1672 N N . GLY A 1 209 ? -19.847 -17.699 2.621 1.00 92.12 209 GLY A N 1
ATOM 1673 C CA . GLY A 1 209 ? -19.939 -18.138 1.229 1.00 92.12 209 GLY A CA 1
ATOM 1674 C C . GLY A 1 209 ? -18.633 -18.758 0.732 1.00 92.12 209 GLY A C 1
ATOM 1675 O O . GLY A 1 209 ? -18.638 -19.879 0.226 1.00 92.12 209 GLY A O 1
ATOM 1676 N N . LEU A 1 210 ? -17.495 -18.102 0.983 1.00 92.25 210 LEU A N 1
ATOM 1677 C CA . LEU A 1 210 ? -16.171 -18.622 0.616 1.00 92.25 210 LEU A CA 1
ATOM 1678 C C . LEU A 1 210 ? -15.849 -19.962 1.283 1.00 92.25 210 LEU A C 1
ATOM 1680 O O . LEU A 1 210 ? -15.240 -20.829 0.655 1.00 92.25 210 LEU A O 1
ATOM 1684 N N . LYS A 1 211 ? -16.286 -20.167 2.532 1.00 89.25 211 LYS A N 1
ATOM 1685 C CA . LYS A 1 211 ? -16.143 -21.457 3.220 1.00 89.25 211 LYS A CA 1
ATOM 1686 C C . LYS A 1 211 ? -16.945 -22.568 2.532 1.00 89.25 211 LYS A C 1
ATOM 1688 O O . LYS A 1 211 ? -16.503 -23.713 2.527 1.00 89.25 211 LYS A O 1
ATOM 1693 N N . PHE A 1 212 ? -18.090 -22.237 1.939 1.00 89.81 212 PHE A N 1
ATOM 1694 C CA . PHE A 1 212 ? -18.895 -23.156 1.128 1.00 89.81 212 PHE A CA 1
ATOM 1695 C C . PHE A 1 212 ? -18.436 -23.250 -0.338 1.00 89.81 212 PHE A C 1
ATOM 1697 O O . PHE A 1 212 ? -19.095 -23.902 -1.142 1.00 89.81 212 PHE A O 1
ATOM 1704 N N . GLY A 1 213 ? -17.310 -22.625 -0.700 1.00 88.00 213 GLY A N 1
ATOM 1705 C CA . GLY A 1 213 ? -16.780 -22.630 -2.067 1.00 88.00 213 GLY A CA 1
ATOM 1706 C C . GLY A 1 213 ? -17.441 -21.615 -3.004 1.00 88.00 213 GLY A C 1
ATOM 1707 O O . GLY A 1 213 ? -17.206 -21.653 -4.209 1.00 88.00 213 GLY A O 1
ATOM 1708 N N . MET A 1 214 ? -18.249 -20.693 -2.475 1.00 88.19 214 MET A N 1
ATOM 1709 C CA . MET A 1 214 ? -18.845 -19.607 -3.248 1.00 88.19 214 MET A CA 1
ATOM 1710 C C . MET A 1 214 ? -17.889 -18.409 -3.293 1.00 88.19 214 MET A C 1
ATOM 1712 O O . MET A 1 214 ? -17.743 -17.674 -2.318 1.00 88.19 214 MET A O 1
ATOM 1716 N N . GLY A 1 215 ? -17.246 -18.207 -4.444 1.00 86.75 215 GLY A N 1
ATOM 1717 C CA . GLY A 1 215 ? -16.381 -17.057 -4.721 1.00 86.75 215 GLY A CA 1
ATOM 1718 C C . GLY A 1 215 ? -14.884 -17.378 -4.749 1.00 86.75 215 GLY A C 1
ATOM 1719 O O . GLY A 1 215 ? -14.455 -18.512 -4.552 1.00 86.75 215 GLY A O 1
ATOM 1720 N N . THR A 1 216 ? -14.077 -16.352 -5.022 1.00 90.31 216 THR A N 1
ATOM 1721 C CA . THR A 1 216 ? -12.615 -16.450 -5.144 1.00 90.31 216 THR A CA 1
ATOM 1722 C C . THR A 1 216 ? -11.904 -15.794 -3.963 1.00 90.31 216 THR A C 1
ATOM 1724 O O . THR A 1 216 ? -12.383 -14.801 -3.406 1.00 90.31 216 THR A O 1
ATOM 1727 N N . LEU A 1 217 ? -10.743 -16.339 -3.595 1.00 93.25 217 LEU A N 1
ATOM 1728 C CA . LEU A 1 217 ? -9.832 -15.730 -2.623 1.00 93.25 217 LEU A CA 1
ATOM 1729 C C . LEU A 1 217 ? -9.064 -14.563 -3.255 1.00 93.25 217 LEU A C 1
ATOM 1731 O O . LEU A 1 217 ? -8.889 -14.510 -4.472 1.00 93.25 217 LEU A O 1
ATOM 1735 N N . ASP A 1 218 ? -8.603 -13.636 -2.419 1.00 93.56 218 ASP A N 1
ATOM 1736 C CA . ASP A 1 218 ? -7.875 -12.453 -2.866 1.00 93.56 218 ASP A CA 1
ATOM 1737 C C . ASP A 1 218 ? -6.361 -12.701 -2.859 1.00 93.56 218 ASP A C 1
ATOM 1739 O O . ASP A 1 218 ? -5.787 -13.108 -1.847 1.00 93.56 218 ASP A O 1
ATOM 1743 N N . ASP A 1 219 ? -5.689 -12.385 -3.969 1.00 92.06 219 ASP A N 1
ATOM 1744 C CA . ASP A 1 219 ? -4.229 -12.302 -3.986 1.00 92.06 219 ASP A CA 1
ATOM 1745 C C . ASP A 1 219 ? -3.763 -10.937 -3.460 1.00 92.06 219 ASP A C 1
ATOM 1747 O O . ASP A 1 219 ? -3.914 -9.898 -4.108 1.00 92.06 219 ASP A O 1
ATOM 1751 N N . MET A 1 220 ? -3.169 -10.930 -2.268 1.00 90.38 220 MET A N 1
ATOM 1752 C CA . MET A 1 220 ? -2.649 -9.713 -1.643 1.00 90.38 220 MET A CA 1
ATOM 1753 C C . MET A 1 220 ? -1.434 -9.128 -2.377 1.00 90.38 220 MET A C 1
ATOM 1755 O O . MET A 1 220 ? -1.151 -7.938 -2.235 1.00 90.38 220 MET A O 1
ATOM 1759 N N . ASN A 1 221 ? -0.698 -9.930 -3.152 1.00 92.56 221 ASN A N 1
ATOM 1760 C CA . ASN A 1 221 ? 0.487 -9.453 -3.858 1.00 92.56 221 ASN A CA 1
ATOM 1761 C C . ASN A 1 221 ? 0.150 -8.665 -5.123 1.00 92.56 221 ASN A C 1
ATOM 1763 O O . ASN A 1 221 ? 0.933 -7.786 -5.507 1.00 92.56 221 ASN A O 1
ATOM 1767 N N . HIS A 1 222 ? -1.023 -8.918 -5.700 1.00 94.50 222 HIS A N 1
ATOM 1768 C CA . HIS A 1 222 ? -1.549 -8.226 -6.860 1.00 94.50 222 HIS A CA 1
ATOM 1769 C C . HIS A 1 222 ? -1.548 -6.699 -6.710 1.00 94.50 222 HIS A C 1
ATOM 1771 O O . HIS A 1 222 ? -2.082 -6.148 -5.744 1.00 94.50 222 HIS A O 1
ATOM 1777 N N . LEU A 1 223 ? -1.044 -5.970 -7.714 1.00 95.00 223 LEU A N 1
ATOM 1778 C CA . LEU A 1 223 ? -1.002 -4.500 -7.665 1.00 95.00 223 LEU A CA 1
ATOM 1779 C C . LEU A 1 223 ? -2.384 -3.834 -7.617 1.00 95.00 223 LEU A C 1
ATOM 1781 O O . LEU A 1 223 ? -2.473 -2.689 -7.195 1.00 95.00 223 LEU A O 1
ATOM 1785 N N . GLN A 1 224 ? -3.464 -4.516 -8.010 1.00 93.12 224 GLN A N 1
ATOM 1786 C CA . GLN A 1 224 ? -4.831 -3.985 -7.832 1.00 93.12 224 GLN A CA 1
ATOM 1787 C C . GLN A 1 224 ? -5.192 -3.787 -6.354 1.00 93.12 224 GLN A C 1
ATOM 1789 O O . GLN A 1 224 ? -5.978 -2.906 -6.014 1.00 93.12 224 GLN A O 1
ATOM 1794 N N . ASN A 1 225 ? -4.589 -4.607 -5.494 1.00 94.25 225 ASN A N 1
ATOM 1795 C CA . ASN A 1 225 ? -4.812 -4.638 -4.059 1.00 94.25 225 ASN A CA 1
ATOM 1796 C C . ASN A 1 225 ? -3.766 -3.798 -3.309 1.00 94.25 225 ASN A C 1
ATOM 1798 O O . ASN A 1 225 ? -3.789 -3.719 -2.082 1.00 94.25 225 ASN A O 1
ATOM 1802 N N . LYS A 1 226 ? -2.874 -3.122 -4.041 1.00 94.31 226 LYS A N 1
ATOM 1803 C CA . LYS A 1 226 ? -1.857 -2.221 -3.506 1.00 94.31 226 LYS A CA 1
ATOM 1804 C C . LYS A 1 226 ? -2.092 -0.794 -3.996 1.00 94.31 226 LYS A C 1
ATOM 1806 O O . LYS A 1 226 ? -2.637 -0.571 -5.076 1.00 94.31 226 LYS A O 1
ATOM 1811 N N . ARG A 1 227 ? -1.660 0.179 -3.202 1.00 94.00 227 ARG A N 1
ATOM 1812 C CA . ARG A 1 227 ? -1.677 1.604 -3.542 1.00 94.00 227 ARG A CA 1
ATOM 1813 C C . ARG A 1 227 ? -0.304 2.213 -3.347 1.00 94.00 227 ARG A C 1
ATOM 1815 O O . ARG A 1 227 ? 0.430 1.832 -2.434 1.00 94.00 227 ARG A O 1
ATOM 1822 N N . ILE A 1 228 ? -0.003 3.197 -4.175 1.00 95.75 228 ILE A N 1
ATOM 1823 C CA . ILE A 1 228 ? 1.138 4.078 -4.013 1.00 95.75 228 ILE A CA 1
ATOM 1824 C C . ILE A 1 228 ? 0.739 5.249 -3.129 1.00 95.75 228 ILE A C 1
ATOM 1826 O O . ILE A 1 228 ? -0.251 5.922 -3.403 1.00 95.75 228 ILE A O 1
ATOM 1830 N N . ARG A 1 229 ? 1.532 5.486 -2.088 1.00 94.31 229 ARG A N 1
ATOM 1831 C CA . ARG A 1 229 ? 1.546 6.727 -1.324 1.00 94.31 229 ARG A CA 1
ATOM 1832 C C . ARG A 1 229 ? 2.693 7.584 -1.822 1.00 94.31 229 ARG A C 1
ATOM 1834 O O . ARG A 1 229 ? 3.858 7.188 -1.740 1.00 94.31 229 ARG A O 1
ATOM 1841 N N . SER A 1 230 ? 2.340 8.737 -2.356 1.00 93.62 230 SER A N 1
ATOM 1842 C CA . SER A 1 230 ? 3.279 9.759 -2.789 1.00 93.62 230 SER A CA 1
ATOM 1843 C C . SER A 1 230 ? 3.775 10.587 -1.601 1.00 93.62 230 SER A C 1
ATOM 1845 O O . SER A 1 230 ? 3.267 10.485 -0.482 1.00 93.62 230 SER A O 1
ATOM 1847 N N . VAL A 1 231 ? 4.742 11.469 -1.855 1.00 93.06 231 VAL A N 1
ATOM 1848 C CA . VAL A 1 231 ? 5.167 12.491 -0.888 1.00 93.06 231 VAL A CA 1
ATOM 1849 C C . VAL A 1 231 ? 3.992 13.325 -0.370 1.00 93.06 231 VAL A C 1
ATOM 1851 O O . VAL A 1 231 ? 3.951 13.625 0.818 1.00 93.06 231 VAL A O 1
ATOM 1854 N N . ALA A 1 232 ? 3.010 13.641 -1.220 1.00 91.88 232 ALA A N 1
ATOM 1855 C CA . ALA A 1 232 ? 1.849 14.429 -0.824 1.00 91.88 232 ALA A CA 1
ATOM 1856 C C . ALA A 1 232 ? 1.012 13.691 0.229 1.00 91.88 232 ALA A C 1
ATOM 1858 O O . ALA A 1 232 ? 0.687 14.271 1.260 1.00 91.88 232 ALA A O 1
ATOM 1859 N N . ASP A 1 233 ? 0.752 12.398 0.019 1.00 92.06 233 ASP A N 1
ATOM 1860 C CA . ASP A 1 233 ? -0.021 11.579 0.959 1.00 92.06 233 ASP A CA 1
ATOM 1861 C C . ASP A 1 233 ? 0.701 11.430 2.304 1.00 92.06 233 ASP A C 1
ATOM 1863 O O . ASP A 1 233 ? 0.074 11.449 3.359 1.00 92.06 233 ASP A O 1
ATOM 1867 N N . LEU A 1 234 ? 2.028 11.266 2.281 1.00 92.75 234 LEU A N 1
ATOM 1868 C CA . LEU A 1 234 ? 2.831 11.129 3.498 1.00 92.75 234 LEU A CA 1
ATOM 1869 C C . LEU A 1 234 ? 2.888 12.441 4.288 1.00 92.75 234 LEU A C 1
ATOM 1871 O O . LEU A 1 234 ? 2.757 12.425 5.511 1.00 92.75 234 LEU A O 1
ATOM 1875 N N . LEU A 1 235 ? 3.063 13.574 3.603 1.00 93.31 235 LEU A N 1
ATOM 1876 C CA . LEU A 1 235 ? 3.059 14.892 4.236 1.00 93.31 235 LEU A CA 1
ATOM 1877 C C . LEU A 1 235 ? 1.663 15.282 4.734 1.00 93.31 235 LEU A C 1
ATOM 1879 O O . LEU A 1 235 ? 1.557 15.918 5.780 1.00 93.31 235 LEU A O 1
ATOM 1883 N N . GLN A 1 236 ? 0.596 14.854 4.053 1.00 92.69 236 GLN A N 1
ATOM 1884 C CA . GLN A 1 236 ? -0.778 15.053 4.512 1.00 92.69 236 GLN A CA 1
ATOM 1885 C C . GLN A 1 236 ? -1.034 14.359 5.857 1.00 92.69 236 GLN A C 1
ATOM 1887 O O . GLN A 1 236 ? -1.619 14.976 6.749 1.00 92.69 236 GLN A O 1
ATOM 1892 N N . ASP A 1 237 ? -0.534 13.135 6.056 1.00 89.88 237 ASP A N 1
ATOM 1893 C CA . ASP A 1 237 ? -0.608 12.468 7.365 1.00 89.88 237 ASP A CA 1
ATOM 1894 C C . ASP A 1 237 ? 0.131 13.266 8.442 1.00 89.88 237 ASP A C 1
ATOM 1896 O O . ASP A 1 237 ? -0.382 13.457 9.545 1.00 89.88 237 ASP A O 1
ATOM 1900 N N . GLN A 1 238 ? 1.338 13.753 8.130 1.00 92.12 238 GLN A N 1
ATOM 1901 C CA . GLN A 1 238 ? 2.119 14.556 9.076 1.00 92.12 238 GLN A CA 1
ATOM 1902 C C . GLN A 1 238 ? 1.419 15.871 9.415 1.00 92.12 238 GLN A C 1
ATOM 1904 O O . GLN A 1 238 ? 1.440 16.301 10.567 1.00 92.12 238 GLN A O 1
ATOM 1909 N N . PHE A 1 239 ? 0.755 16.484 8.438 1.00 92.88 239 PHE A N 1
ATOM 1910 C CA . PHE A 1 239 ? -0.058 17.671 8.652 1.00 92.88 239 PHE A CA 1
ATOM 191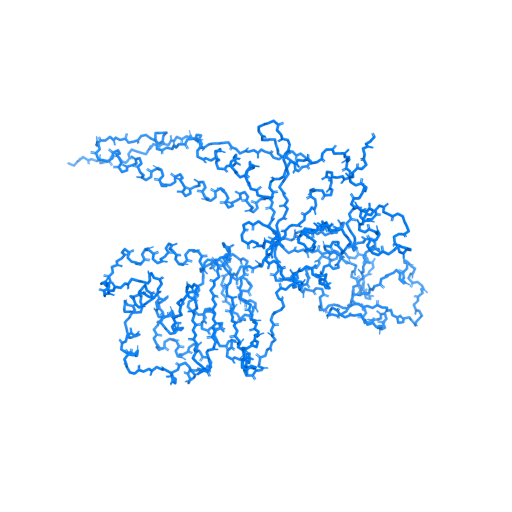1 C C . PHE A 1 239 ? -1.244 17.381 9.577 1.00 92.88 239 PHE A C 1
ATOM 1913 O O . PHE A 1 239 ? -1.460 18.121 10.533 1.00 92.88 239 PHE A O 1
ATOM 1920 N N . GLY A 1 240 ? -1.954 16.268 9.368 1.00 90.38 240 GLY A N 1
ATOM 1921 C CA . GLY A 1 240 ? -3.020 15.821 10.268 1.00 90.38 240 GLY A CA 1
ATOM 1922 C C . GLY A 1 240 ? -2.525 15.614 11.703 1.00 90.38 240 GLY A C 1
ATOM 1923 O O . GLY A 1 240 ? -3.123 16.124 12.649 1.00 90.38 240 GLY A O 1
ATOM 1924 N N . LEU A 1 241 ? -1.378 14.949 11.877 1.00 88.75 241 LEU A N 1
ATOM 1925 C CA . LEU A 1 241 ? -0.746 14.771 13.190 1.00 88.75 241 LEU A CA 1
ATOM 1926 C C . LEU A 1 241 ? -0.354 16.108 13.838 1.00 88.75 241 LEU A C 1
ATOM 1928 O O . LEU A 1 241 ? -0.533 16.281 15.046 1.00 88.75 241 LEU A O 1
ATOM 1932 N N . ALA A 1 242 ? 0.163 17.056 13.055 1.00 91.56 242 ALA A N 1
ATOM 1933 C CA . ALA A 1 242 ? 0.503 18.391 13.536 1.00 91.56 242 ALA A CA 1
ATOM 1934 C C . ALA A 1 242 ? -0.744 19.162 13.998 1.00 91.56 242 ALA A C 1
ATOM 1936 O O . ALA A 1 242 ? -0.701 19.799 15.049 1.00 91.56 242 ALA A O 1
ATOM 1937 N N . LEU A 1 243 ? -1.863 19.055 13.273 1.00 90.69 243 LEU A N 1
ATOM 1938 C CA . LEU A 1 243 ? -3.133 19.677 13.654 1.00 90.69 243 LEU A CA 1
ATOM 1939 C C . LEU A 1 243 ? -3.702 19.088 14.944 1.00 90.69 243 LEU A C 1
ATOM 1941 O O . LEU A 1 243 ? -4.109 19.849 15.814 1.00 90.69 243 LEU A O 1
ATOM 1945 N N . VAL A 1 244 ? -3.659 17.766 15.122 1.00 88.94 244 VAL A N 1
ATOM 1946 C CA . VAL A 1 244 ? -4.099 17.127 16.377 1.00 88.94 244 VAL A CA 1
ATOM 1947 C C . VAL A 1 244 ? -3.229 17.582 17.553 1.00 88.94 244 VAL A C 1
ATOM 1949 O O . VAL A 1 244 ? -3.724 17.847 18.648 1.00 88.94 244 VAL A O 1
ATOM 1952 N N . ARG A 1 245 ? -1.911 17.710 17.362 1.00 88.88 245 ARG A N 1
ATOM 1953 C CA . ARG A 1 245 ? -1.018 18.260 18.398 1.00 88.88 245 ARG A CA 1
ATOM 1954 C C . ARG A 1 245 ? -1.340 19.719 18.707 1.00 88.88 245 ARG A C 1
ATOM 1956 O O . ARG A 1 245 ? -1.342 20.097 19.877 1.00 88.88 245 ARG A O 1
ATOM 1963 N N . LEU A 1 246 ? -1.624 20.513 17.677 1.00 89.94 246 LEU A N 1
ATOM 1964 C CA . LEU A 1 246 ? -2.011 21.910 17.821 1.00 89.94 246 LEU A CA 1
ATOM 1965 C C . LEU A 1 246 ? -3.338 22.046 18.575 1.00 89.94 246 LEU A C 1
ATOM 1967 O O . LEU A 1 246 ? -3.417 22.840 19.504 1.00 89.94 246 LEU A O 1
ATOM 1971 N N . GLU A 1 247 ? -4.339 21.234 18.239 1.00 90.19 247 GLU A N 1
ATOM 1972 C CA . GLU A 1 247 ? -5.627 21.176 18.933 1.00 90.19 247 GLU A CA 1
ATOM 1973 C C . GLU A 1 247 ? -5.437 20.885 20.425 1.00 90.19 247 GLU A C 1
ATOM 1975 O O . GLU A 1 247 ? -5.927 21.634 21.268 1.00 90.19 247 GLU A O 1
ATOM 1980 N N . ASN A 1 248 ? -4.655 19.856 20.764 1.00 88.75 248 ASN A N 1
ATOM 1981 C CA . ASN A 1 248 ? -4.369 19.506 22.157 1.00 88.75 248 ASN A CA 1
ATOM 1982 C C . ASN A 1 248 ? -3.640 20.636 22.906 1.00 88.75 248 ASN A C 1
ATOM 1984 O O . ASN A 1 248 ? -3.951 20.914 24.067 1.00 88.75 248 ASN A O 1
ATOM 1988 N N . ALA A 1 249 ? -2.686 21.307 22.253 1.00 88.50 249 ALA A N 1
ATOM 1989 C CA . ALA A 1 249 ? -1.977 22.445 22.833 1.00 88.50 249 ALA A CA 1
ATOM 1990 C C . ALA A 1 249 ? -2.927 23.626 23.094 1.00 88.50 249 ALA A C 1
ATOM 1992 O O . ALA A 1 249 ? -2.932 24.175 24.196 1.00 88.50 249 ALA A O 1
ATOM 1993 N N . VAL A 1 250 ? -3.779 23.963 22.121 1.00 89.62 250 VAL A N 1
ATOM 1994 C CA . VAL A 1 250 ? -4.796 25.020 22.231 1.00 89.62 250 VAL A CA 1
ATOM 1995 C C . VAL A 1 250 ? -5.816 24.686 23.323 1.00 89.62 250 VAL A C 1
ATOM 1997 O O . VAL A 1 250 ? -6.151 25.530 24.151 1.00 89.62 250 VAL A O 1
ATOM 2000 N N . GLN A 1 251 ? -6.291 23.444 23.395 1.00 89.56 251 GLN A N 1
ATOM 2001 C CA . GLN A 1 251 ? -7.230 23.021 24.433 1.00 89.56 251 GLN A CA 1
ATOM 2002 C C . GLN A 1 251 ? -6.606 23.127 25.834 1.00 89.56 251 GLN A C 1
ATOM 2004 O O . GLN A 1 251 ? -7.262 23.570 26.781 1.00 89.56 251 GLN A O 1
ATOM 2009 N N . GLY A 1 252 ? -5.322 22.779 25.962 1.00 87.00 252 GLY A N 1
ATOM 2010 C CA . GLY A 1 252 ? -4.555 22.944 27.194 1.00 87.00 252 GLY A CA 1
ATOM 2011 C C . GLY A 1 252 ? -4.395 24.409 27.612 1.00 87.00 252 GLY A C 1
ATOM 2012 O O . GLY A 1 252 ? -4.628 24.742 28.778 1.00 87.00 252 GLY A O 1
ATOM 2013 N N . THR A 1 253 ? -4.054 25.302 26.676 1.00 87.44 253 THR A N 1
ATOM 2014 C CA . THR A 1 253 ? -3.893 26.740 26.957 1.00 87.44 253 THR A CA 1
ATOM 2015 C C . THR A 1 253 ? -5.219 27.399 27.324 1.00 87.44 253 THR A C 1
ATOM 2017 O O . THR A 1 253 ? -5.261 28.157 28.294 1.00 87.44 253 THR A O 1
ATOM 2020 N N . ILE A 1 254 ? -6.319 27.051 26.647 1.00 88.44 254 ILE A N 1
ATOM 2021 C CA . ILE A 1 254 ? -7.676 27.493 27.010 1.00 88.44 254 ILE A CA 1
ATOM 2022 C C . ILE A 1 254 ? -8.030 27.018 28.424 1.00 88.44 254 ILE A C 1
ATOM 2024 O O . ILE A 1 254 ? -8.457 27.819 29.257 1.00 88.44 254 ILE A O 1
ATOM 2028 N N . GLY A 1 255 ? -7.806 25.736 28.731 1.00 87.50 255 GLY A N 1
ATOM 2029 C CA . GLY A 1 255 ? -8.065 25.181 30.061 1.00 87.50 255 GLY A CA 1
ATOM 2030 C C . GLY A 1 255 ? -7.282 25.898 31.168 1.00 87.50 255 GLY A C 1
ATOM 2031 O O . GLY A 1 255 ? -7.833 26.188 32.233 1.00 87.50 255 GLY A O 1
ATOM 2032 N N . GLY A 1 256 ? -6.019 26.246 30.908 1.00 85.88 256 GLY A N 1
ATOM 2033 C CA . GLY A 1 256 ? -5.194 27.054 31.809 1.00 85.88 256 GLY A CA 1
ATOM 2034 C C . GLY A 1 256 ? -5.690 28.497 31.954 1.00 85.88 256 GLY A C 1
ATOM 2035 O O . GLY A 1 256 ? -5.802 29.004 33.071 1.00 85.88 256 GLY A O 1
ATOM 2036 N N . ALA A 1 257 ? -6.046 29.152 30.849 1.00 86.19 257 ALA A N 1
ATOM 2037 C CA . ALA A 1 257 ? -6.547 30.526 30.848 1.00 86.19 257 ALA A CA 1
ATOM 2038 C C . ALA A 1 257 ? -7.854 30.663 31.647 1.00 86.19 257 ALA A C 1
ATOM 2040 O O . ALA A 1 257 ? -7.983 31.582 32.461 1.00 86.19 257 ALA A O 1
ATOM 2041 N N . ILE A 1 258 ? -8.772 29.701 31.494 1.00 85.50 258 ILE A N 1
ATOM 2042 C CA . ILE A 1 258 ? -10.031 29.635 32.251 1.00 85.50 258 ILE A CA 1
ATOM 2043 C C . ILE A 1 258 ? -9.755 29.515 33.755 1.00 85.50 258 ILE A C 1
ATOM 2045 O O . ILE A 1 258 ? -10.342 30.257 34.544 1.00 85.50 258 ILE A O 1
ATOM 2049 N N . ARG A 1 259 ? -8.822 28.643 34.170 1.00 85.94 259 ARG A N 1
ATOM 2050 C CA . ARG A 1 259 ? -8.440 28.488 35.590 1.00 85.94 259 ARG A CA 1
ATOM 2051 C C . ARG A 1 259 ? -7.915 29.788 36.201 1.00 85.94 259 ARG A C 1
ATOM 2053 O O . ARG A 1 259 ? -8.196 30.074 37.361 1.00 85.94 259 ARG A O 1
ATOM 2060 N N . HIS A 1 260 ? -7.195 30.588 35.419 1.00 84.25 260 HIS A N 1
ATOM 2061 C CA . HIS A 1 260 ? -6.619 31.860 35.859 1.00 84.25 260 HIS A CA 1
ATOM 2062 C C . HIS A 1 260 ? -7.484 33.093 35.537 1.00 84.25 260 HIS A C 1
ATOM 2064 O O . HIS A 1 260 ? -7.007 34.213 35.712 1.00 84.25 260 HIS A O 1
ATOM 2070 N N . LYS A 1 261 ? -8.736 32.914 35.081 1.00 83.00 261 LYS A N 1
ATOM 2071 C CA . LYS A 1 261 ? -9.666 33.996 34.688 1.00 83.00 261 LYS A CA 1
ATOM 2072 C C . LYS A 1 261 ? -9.049 35.011 33.707 1.00 83.00 261 LYS A C 1
ATOM 2074 O O . LYS A 1 261 ? -9.327 36.206 33.788 1.00 83.00 261 LYS A O 1
ATOM 2079 N N . ARG A 1 262 ? -8.200 34.543 32.787 1.00 80.06 262 ARG A N 1
ATOM 2080 C CA . ARG A 1 262 ? -7.610 35.363 31.716 1.00 80.06 262 ARG A CA 1
ATOM 2081 C C . ARG A 1 262 ? -8.389 35.163 30.422 1.00 80.06 262 ARG A C 1
ATOM 2083 O O . ARG A 1 262 ? -8.787 34.042 30.122 1.00 80.06 262 ARG A O 1
ATOM 2090 N N . ILE A 1 263 ? -8.565 36.232 29.647 1.00 77.62 263 ILE A N 1
ATOM 2091 C CA . ILE A 1 263 ? -9.099 36.155 28.282 1.00 77.62 263 ILE A CA 1
ATOM 2092 C C . ILE A 1 263 ? -7.917 35.818 27.362 1.00 77.62 263 ILE A C 1
ATOM 2094 O O . ILE A 1 263 ? -7.003 36.639 27.250 1.00 77.62 263 ILE A O 1
ATOM 2098 N N . PRO A 1 264 ? -7.858 34.613 26.767 1.00 76.88 264 PRO A N 1
ATOM 2099 C CA . PRO A 1 264 ? -6.773 34.272 25.863 1.00 76.88 264 PRO A CA 1
ATOM 2100 C C . PRO A 1 264 ? -6.937 35.028 24.540 1.00 76.88 264 PRO A C 1
ATOM 2102 O O . PRO A 1 264 ? -8.022 35.052 23.967 1.00 76.88 264 PRO A O 1
ATOM 2105 N N . THR A 1 265 ? -5.854 35.621 24.040 1.00 82.75 265 THR A N 1
ATOM 2106 C CA . THR A 1 265 ? -5.808 36.150 22.671 1.00 82.75 265 THR A CA 1
ATOM 2107 C C . THR A 1 265 ? -5.514 35.013 21.686 1.00 82.75 265 THR A C 1
ATOM 2109 O O . THR A 1 265 ? -4.757 34.103 22.042 1.00 82.75 265 THR A O 1
ATOM 2112 N N . PRO A 1 266 ? -6.039 35.052 20.444 1.00 82.06 266 PRO A N 1
ATOM 2113 C CA . PRO A 1 266 ? -5.800 34.005 19.446 1.00 82.06 266 PRO A CA 1
ATOM 2114 C C . PRO A 1 266 ? -4.312 33.678 19.242 1.00 82.06 266 PRO A C 1
ATOM 2116 O O . PRO A 1 266 ? -3.926 32.512 19.207 1.00 82.06 266 PRO A O 1
ATOM 2119 N N . GLN A 1 267 ? -3.452 34.698 19.215 1.00 83.12 267 GLN A N 1
ATOM 2120 C CA . GLN A 1 267 ? -2.004 34.532 19.084 1.00 83.12 267 GLN A CA 1
ATOM 2121 C C . GLN A 1 267 ? -1.355 33.758 20.245 1.00 83.12 267 GLN A C 1
ATOM 2123 O O . GLN A 1 267 ? -0.418 33.002 20.016 1.00 83.12 267 GLN A O 1
ATOM 2128 N N . ASN A 1 268 ? -1.857 33.905 21.475 1.00 81.38 268 ASN A N 1
ATOM 2129 C CA . ASN A 1 268 ? -1.314 33.211 22.648 1.00 81.38 268 ASN A CA 1
ATOM 2130 C C . ASN A 1 268 ? -1.796 31.755 22.763 1.00 81.38 268 ASN A C 1
ATOM 2132 O O . ASN A 1 268 ? -1.270 30.998 23.578 1.00 81.38 268 ASN A O 1
ATOM 2136 N N . LEU A 1 269 ? -2.804 31.361 21.978 1.00 82.00 269 LEU A N 1
ATOM 2137 C CA . LEU A 1 269 ? -3.323 29.993 21.964 1.00 82.00 269 LEU A CA 1
ATOM 2138 C C . LEU A 1 269 ? -2.476 29.058 21.098 1.00 82.00 269 LEU A C 1
ATOM 2140 O O . LEU A 1 269 ? -2.373 27.868 21.397 1.00 82.00 269 LEU A O 1
ATOM 2144 N N . VAL A 1 270 ? -1.879 29.591 20.032 1.00 81.12 270 VAL A N 1
ATOM 2145 C CA . VAL A 1 270 ? -1.195 28.820 18.991 1.00 81.12 270 VAL A CA 1
ATOM 2146 C C . VAL A 1 270 ? 0.309 28.813 19.238 1.00 81.12 270 VAL A C 1
ATOM 2148 O O . VAL A 1 270 ? 0.939 29.854 19.396 1.00 81.12 270 VAL A O 1
ATOM 2151 N N . THR A 1 271 ? 0.914 27.627 19.193 1.00 77.94 271 THR A N 1
ATOM 2152 C CA . THR A 1 271 ? 2.376 27.484 19.190 1.00 77.94 271 THR A CA 1
ATOM 2153 C C . THR A 1 271 ? 2.874 27.348 17.751 1.00 77.94 271 THR A C 1
ATOM 2155 O O . THR A 1 271 ? 2.618 26.336 17.100 1.00 77.94 271 THR A O 1
ATOM 2158 N N . SER A 1 272 ? 3.606 28.349 17.259 1.00 76.38 272 SER A N 1
ATOM 2159 C CA . SER A 1 272 ? 4.048 28.458 15.858 1.00 76.38 272 SER A CA 1
ATOM 2160 C C . SER A 1 272 ? 5.110 27.438 15.418 1.00 76.38 272 SER A C 1
ATOM 2162 O O . SER A 1 272 ? 5.430 27.351 14.237 1.00 76.38 272 SER A O 1
ATOM 2164 N N . THR A 1 273 ? 5.676 26.657 16.341 1.00 84.75 273 THR A N 1
ATOM 2165 C CA . THR A 1 273 ? 6.765 25.707 16.054 1.00 84.75 273 THR A CA 1
ATOM 2166 C C . THR A 1 273 ? 6.289 24.270 15.836 1.00 84.75 273 THR A C 1
ATOM 2168 O O . THR A 1 273 ? 7.048 23.443 15.330 1.00 84.75 273 THR A O 1
ATOM 2171 N N . LEU A 1 274 ? 5.040 23.937 16.183 1.00 86.81 274 LEU A N 1
ATOM 2172 C CA . LEU A 1 274 ? 4.541 22.554 16.141 1.00 86.81 274 LEU A CA 1
ATOM 2173 C C . LEU A 1 274 ? 4.512 21.979 14.723 1.00 86.81 274 LEU A C 1
ATOM 2175 O O . LEU A 1 274 ? 4.845 20.810 14.510 1.00 86.81 274 LEU A O 1
ATOM 2179 N N . LEU A 1 275 ? 4.134 22.805 13.749 1.00 89.69 275 LEU A N 1
ATOM 2180 C CA . LEU A 1 275 ? 4.091 22.387 12.357 1.00 89.69 275 LEU A CA 1
ATOM 2181 C C . LEU A 1 275 ? 5.513 22.209 11.813 1.00 89.69 275 LEU A C 1
ATOM 2183 O O . LEU A 1 275 ? 5.844 21.119 11.352 1.00 89.69 275 LEU A O 1
ATOM 2187 N N . THR A 1 276 ? 6.376 23.220 11.958 1.00 91.31 276 THR A N 1
ATOM 2188 C CA . THR A 1 276 ? 7.775 23.167 11.497 1.00 91.31 276 THR A CA 1
ATOM 2189 C C . THR A 1 276 ? 8.515 21.958 12.068 1.00 91.31 276 THR A C 1
ATOM 2191 O O . THR A 1 276 ? 9.082 21.173 11.313 1.00 91.31 276 THR A O 1
ATOM 2194 N N . THR A 1 277 ? 8.424 21.732 13.382 1.00 91.50 277 THR A N 1
ATOM 2195 C CA . THR A 1 277 ? 9.096 20.604 14.052 1.00 91.50 277 THR A CA 1
ATOM 2196 C C . THR A 1 277 ? 8.591 19.241 13.578 1.00 91.50 277 THR A C 1
ATOM 2198 O O . THR A 1 277 ? 9.369 18.292 13.490 1.00 91.50 277 THR A O 1
ATOM 2201 N N . THR A 1 278 ? 7.305 19.120 13.232 1.00 93.25 278 THR A N 1
ATOM 2202 C CA . THR A 1 278 ? 6.744 17.868 12.704 1.00 93.25 278 THR A CA 1
ATOM 2203 C C . THR A 1 278 ? 7.290 17.566 11.306 1.00 93.25 278 THR A C 1
ATOM 2205 O O . THR A 1 278 ? 7.698 16.435 11.042 1.00 93.25 278 THR A O 1
ATOM 2208 N N . TYR A 1 279 ? 7.378 18.572 10.432 1.00 93.06 279 TYR A N 1
ATOM 2209 C CA . TYR A 1 279 ? 7.964 18.408 9.098 1.00 93.06 279 TYR A CA 1
ATOM 2210 C C . TYR A 1 279 ? 9.477 18.168 9.152 1.00 93.06 279 TYR A C 1
ATOM 2212 O O . TYR A 1 279 ? 9.970 17.264 8.481 1.00 93.06 279 TYR A O 1
ATOM 2220 N N . GLU A 1 280 ? 10.222 18.906 9.977 1.00 91.88 280 GLU A N 1
ATOM 2221 C CA . GLU A 1 280 ? 11.658 18.673 10.185 1.00 91.88 280 GLU A CA 1
ATOM 2222 C C . GLU A 1 280 ? 11.928 17.263 10.720 1.00 91.88 280 GLU A C 1
ATOM 2224 O O . GLU A 1 280 ? 12.819 16.570 10.228 1.00 91.88 280 GLU A O 1
ATOM 2229 N N . SER A 1 281 ? 11.111 16.798 11.672 1.00 93.12 281 SER A N 1
ATOM 2230 C CA . SER A 1 281 ? 11.178 15.432 12.193 1.00 93.12 281 SER A CA 1
ATOM 2231 C C . SER A 1 281 ? 10.899 14.395 11.105 1.00 93.12 281 SER A C 1
ATOM 2233 O O . SER A 1 281 ? 11.653 13.430 10.979 1.00 93.12 281 SER A O 1
ATOM 2235 N N . PHE A 1 282 ? 9.877 14.608 10.269 1.00 95.25 282 PHE A N 1
ATOM 2236 C CA . PHE A 1 282 ? 9.592 13.736 9.131 1.00 95.25 282 PHE A CA 1
ATOM 2237 C C . PHE A 1 282 ? 10.775 13.681 8.162 1.00 95.25 282 PHE A C 1
ATOM 2239 O O . PHE A 1 282 ? 11.299 12.605 7.884 1.00 95.25 282 PHE A O 1
ATOM 2246 N N . PHE A 1 283 ? 11.254 14.825 7.678 1.00 94.75 283 PHE A N 1
ATOM 2247 C CA . PHE A 1 283 ? 12.346 14.833 6.713 1.00 94.75 283 PHE A CA 1
ATOM 2248 C C . PHE A 1 283 ? 13.659 14.307 7.303 1.00 94.75 283 PHE A C 1
ATOM 2250 O O . PHE A 1 283 ? 14.437 13.705 6.566 1.00 94.75 283 PHE A O 1
ATOM 2257 N N . GLY A 1 284 ? 13.907 14.495 8.600 1.00 92.31 284 GLY A N 1
ATOM 2258 C CA . GLY A 1 284 ? 15.113 14.027 9.277 1.00 92.31 284 GLY A CA 1
ATOM 2259 C C . GLY A 1 284 ? 15.112 12.535 9.619 1.00 92.31 284 GLY A C 1
ATOM 2260 O O . GLY A 1 284 ? 16.142 11.883 9.449 1.00 92.31 284 GLY A O 1
ATOM 2261 N N . LEU A 1 285 ? 13.981 11.997 10.091 1.00 93.38 285 LEU A N 1
ATOM 2262 C CA . LEU A 1 285 ? 13.897 10.663 10.704 1.00 93.38 285 LEU A CA 1
ATOM 2263 C C . LEU A 1 285 ? 13.103 9.641 9.884 1.00 93.38 285 LEU A C 1
ATOM 2265 O O . LEU A 1 285 ? 13.245 8.437 10.107 1.00 93.38 285 LEU A O 1
ATOM 2269 N N . HIS A 1 286 ? 12.234 10.077 8.970 1.00 94.81 286 HIS A N 1
ATOM 2270 C CA . HIS A 1 286 ? 11.369 9.151 8.249 1.00 94.81 286 HIS A CA 1
ATOM 2271 C C . HIS A 1 286 ? 12.190 8.289 7.274 1.00 94.81 286 HIS A C 1
ATOM 2273 O O . HIS A 1 286 ? 12.925 8.835 6.454 1.00 94.81 286 HIS A O 1
ATOM 2279 N N . PRO A 1 287 ? 12.031 6.951 7.266 1.00 93.31 287 PRO A N 1
ATOM 2280 C CA . PRO A 1 287 ? 12.880 6.054 6.472 1.00 93.31 287 PRO A CA 1
ATOM 2281 C C . PRO A 1 287 ? 12.748 6.246 4.953 1.00 93.31 287 PRO A C 1
ATOM 2283 O O . PRO A 1 287 ? 13.632 5.848 4.196 1.00 93.31 287 PRO A O 1
ATOM 2286 N N . LEU A 1 288 ? 11.638 6.837 4.499 1.00 95.44 288 LEU A N 1
ATOM 2287 C CA . LEU A 1 288 ? 11.425 7.170 3.086 1.00 95.44 288 LEU A CA 1
ATOM 2288 C C . LEU A 1 288 ? 12.008 8.532 2.689 1.00 95.44 288 LEU A C 1
ATOM 2290 O O . LEU A 1 288 ? 12.107 8.798 1.497 1.00 95.44 288 LEU A O 1
ATOM 2294 N N . SER A 1 289 ? 12.387 9.377 3.654 1.00 95.94 289 SER A N 1
ATOM 2295 C CA . SER A 1 289 ? 13.083 10.640 3.405 1.00 95.94 289 SER A CA 1
ATOM 2296 C C . SER A 1 289 ? 14.584 10.375 3.352 1.00 95.94 289 SER A C 1
ATOM 2298 O O . SER A 1 289 ? 15.256 10.248 4.377 1.00 95.94 289 SER A O 1
ATOM 2300 N N . GLN A 1 290 ? 15.111 10.259 2.140 1.00 95.06 290 GLN A N 1
ATOM 2301 C CA . GLN A 1 290 ? 16.514 9.948 1.898 1.00 95.06 290 GLN A CA 1
ATOM 2302 C C . GLN A 1 290 ? 17.278 11.196 1.478 1.00 95.06 290 GLN A C 1
ATOM 2304 O O . GLN A 1 290 ? 16.710 12.132 0.919 1.00 95.06 290 GLN A O 1
ATOM 2309 N N . VAL A 1 291 ? 18.581 11.205 1.742 1.00 95.81 291 VAL A N 1
ATOM 2310 C CA . VAL A 1 291 ? 19.477 12.203 1.153 1.00 95.81 291 VAL A CA 1
ATOM 2311 C C . VAL A 1 291 ? 19.526 11.963 -0.355 1.00 95.81 291 VAL A C 1
ATOM 2313 O O . VAL A 1 291 ? 19.560 10.810 -0.795 1.00 95.81 291 VAL A O 1
ATOM 2316 N N . LEU A 1 292 ? 19.473 13.042 -1.135 1.00 95.12 292 LEU A N 1
ATOM 2317 C CA . LEU A 1 292 ? 19.618 12.969 -2.582 1.00 95.12 292 LEU A CA 1
ATOM 2318 C C . LEU A 1 292 ? 21.007 12.425 -2.921 1.00 95.12 292 LEU A C 1
ATOM 2320 O O . LEU A 1 292 ? 22.019 12.973 -2.485 1.00 95.12 292 LEU A O 1
ATOM 2324 N N . ASP A 1 293 ? 21.045 11.364 -3.711 1.00 93.44 293 ASP A N 1
ATOM 2325 C CA . ASP A 1 293 ? 22.288 10.794 -4.201 1.00 93.44 293 ASP A CA 1
ATOM 2326 C C . ASP A 1 293 ? 22.757 11.574 -5.437 1.00 93.44 293 ASP A C 1
ATOM 2328 O O . ASP A 1 293 ? 22.169 11.501 -6.518 1.00 93.44 293 ASP A O 1
ATOM 2332 N N . GLY A 1 294 ? 23.805 12.372 -5.233 1.00 92.38 294 GLY A N 1
ATOM 2333 C CA . GLY A 1 294 ? 24.391 13.256 -6.234 1.00 92.38 294 GLY A CA 1
ATOM 2334 C C . GLY A 1 294 ? 25.444 12.606 -7.130 1.00 92.38 294 GLY A C 1
ATOM 2335 O O . GLY A 1 294 ? 26.117 13.346 -7.839 1.00 92.38 294 GLY A O 1
ATOM 2336 N N . THR A 1 295 ? 25.611 11.276 -7.104 1.00 95.06 295 THR A N 1
ATOM 2337 C CA . THR A 1 295 ? 26.700 10.592 -7.830 1.00 95.06 295 THR A CA 1
ATOM 2338 C C . THR A 1 295 ? 26.685 10.894 -9.328 1.00 95.06 295 THR A C 1
ATOM 2340 O O . THR A 1 295 ? 27.702 11.293 -9.882 1.00 95.06 295 THR A O 1
ATOM 2343 N N . ASN A 1 296 ? 25.531 10.749 -9.985 1.00 96.19 296 ASN A N 1
ATOM 2344 C CA . ASN A 1 296 ? 25.338 11.135 -11.381 1.00 96.19 296 ASN A CA 1
ATOM 2345 C C . ASN A 1 296 ? 23.856 11.464 -11.669 1.00 96.19 296 ASN A C 1
ATOM 2347 O O . ASN A 1 296 ? 22.987 11.177 -10.834 1.00 96.19 296 ASN A O 1
ATOM 2351 N N . PRO A 1 297 ? 23.525 12.060 -12.834 1.00 94.75 297 PRO A N 1
ATOM 2352 C CA . PRO A 1 297 ? 22.146 12.437 -13.156 1.00 94.75 297 PRO A CA 1
ATOM 2353 C C . PRO A 1 297 ? 21.166 11.257 -13.195 1.00 94.75 297 PRO A C 1
ATOM 2355 O O . PRO A 1 297 ? 20.013 11.394 -12.778 1.00 94.75 297 PRO A O 1
ATOM 2358 N N . LEU A 1 298 ? 21.611 10.082 -13.656 1.00 95.44 298 LEU A N 1
ATOM 2359 C CA . LEU A 1 298 ? 20.775 8.881 -13.703 1.00 95.44 298 LEU A CA 1
ATOM 2360 C C . LEU A 1 298 ? 20.355 8.454 -12.294 1.00 95.44 298 LEU A C 1
ATOM 2362 O O . LEU A 1 298 ? 19.192 8.111 -12.074 1.00 95.44 298 LEU A O 1
ATOM 2366 N N . THR A 1 299 ? 21.269 8.512 -11.328 1.00 94.94 299 THR A N 1
ATOM 2367 C CA . THR A 1 299 ? 21.004 8.138 -9.938 1.00 94.94 299 THR A CA 1
ATOM 2368 C C . THR A 1 299 ? 19.917 8.998 -9.313 1.00 94.94 299 THR A C 1
ATOM 2370 O O . THR A 1 299 ? 19.001 8.450 -8.697 1.00 94.94 299 THR A O 1
ATOM 2373 N N . GLN A 1 300 ? 19.950 10.312 -9.548 1.00 94.25 300 GLN A N 1
ATOM 2374 C CA . GLN A 1 300 ? 18.930 11.244 -9.059 1.00 94.25 300 GLN A CA 1
ATOM 2375 C C . GLN A 1 300 ? 17.545 10.901 -9.625 1.00 94.25 300 GLN A C 1
ATOM 2377 O O . GLN A 1 300 ? 16.571 10.763 -8.880 1.00 94.25 300 GLN A O 1
ATOM 2382 N N . ILE A 1 301 ? 17.464 10.683 -10.943 1.00 94.00 301 ILE A N 1
ATOM 2383 C CA . ILE A 1 301 ? 16.212 10.343 -11.631 1.00 94.00 301 ILE A CA 1
ATOM 2384 C C . ILE A 1 301 ? 15.671 8.994 -11.144 1.00 94.00 301 ILE A C 1
ATOM 2386 O O . ILE A 1 301 ? 14.476 8.856 -10.872 1.00 94.00 301 ILE A O 1
ATOM 2390 N N . VAL A 1 302 ? 16.536 7.984 -11.017 1.00 94.50 302 VAL A N 1
ATOM 2391 C CA . VAL A 1 302 ? 16.127 6.661 -10.539 1.00 94.50 302 VAL A CA 1
ATOM 2392 C C . VAL A 1 302 ? 15.662 6.740 -9.088 1.00 94.50 302 VAL A C 1
ATOM 2394 O O . VAL A 1 302 ? 14.618 6.177 -8.773 1.00 94.50 302 VAL A O 1
ATOM 2397 N N . GLN A 1 303 ? 16.358 7.479 -8.216 1.00 94.88 303 GLN A N 1
ATOM 2398 C CA . GLN A 1 303 ? 15.959 7.663 -6.818 1.00 94.88 303 GLN A CA 1
ATOM 2399 C C . GLN A 1 303 ? 14.573 8.310 -6.694 1.00 94.88 303 GLN A C 1
ATOM 2401 O O . GLN A 1 303 ? 13.755 7.829 -5.910 1.00 94.88 303 GLN A O 1
ATOM 2406 N N . ALA A 1 304 ? 14.273 9.321 -7.514 1.00 93.06 304 ALA A N 1
ATOM 2407 C CA . ALA A 1 304 ? 12.962 9.975 -7.555 1.00 93.06 304 ALA A CA 1
ATOM 2408 C C . ALA A 1 304 ? 11.822 9.036 -7.980 1.00 93.06 304 ALA A C 1
ATOM 2410 O O . ALA A 1 304 ? 10.670 9.208 -7.582 1.00 93.06 304 ALA A O 1
ATOM 2411 N N . ARG A 1 305 ? 12.142 8.015 -8.779 1.00 94.69 305 ARG A N 1
ATOM 2412 C CA . ARG A 1 305 ? 11.188 7.024 -9.294 1.00 94.69 305 ARG A CA 1
ATOM 2413 C C . ARG A 1 305 ? 11.175 5.718 -8.506 1.00 94.69 305 ARG A C 1
ATOM 2415 O O . ARG A 1 305 ? 10.535 4.757 -8.942 1.00 94.69 305 ARG A O 1
ATOM 2422 N N . LYS A 1 306 ? 11.860 5.656 -7.363 1.00 95.38 306 LYS A N 1
ATOM 2423 C CA . LYS A 1 306 ? 11.812 4.482 -6.493 1.00 95.38 306 LYS A CA 1
ATOM 2424 C C . LYS A 1 306 ? 10.426 4.323 -5.876 1.00 95.38 306 LYS A C 1
ATOM 2426 O O . LYS A 1 306 ? 9.709 5.289 -5.599 1.00 95.38 306 LYS A O 1
ATOM 2431 N N . VAL A 1 307 ? 10.084 3.069 -5.632 1.00 95.94 307 VAL A N 1
ATOM 2432 C CA . VAL A 1 307 ? 8.932 2.638 -4.856 1.00 95.94 307 VAL A CA 1
ATOM 2433 C C . VAL A 1 307 ? 9.405 1.654 -3.791 1.00 95.94 307 VAL A C 1
ATOM 2435 O O . VAL A 1 307 ? 10.171 0.734 -4.072 1.00 95.94 307 VAL A O 1
ATOM 2438 N N . SER A 1 308 ? 8.974 1.866 -2.551 1.00 96.69 308 SER A N 1
ATOM 2439 C CA . SER A 1 308 ? 9.403 1.091 -1.390 1.00 96.69 308 SER A CA 1
ATOM 2440 C C . SER A 1 308 ? 8.212 0.462 -0.681 1.00 96.69 308 SER A C 1
ATOM 2442 O O . SER A 1 308 ? 7.261 1.147 -0.317 1.00 96.69 308 SER A O 1
ATOM 2444 N N . SER A 1 309 ? 8.283 -0.840 -0.426 1.00 95.31 309 SER A N 1
ATOM 2445 C CA . SER A 1 309 ? 7.340 -1.550 0.449 1.00 95.31 309 SER A CA 1
ATOM 2446 C C . SER A 1 309 ? 7.669 -1.364 1.936 1.00 95.31 309 SER A C 1
ATOM 2448 O O . SER A 1 309 ? 6.956 -1.872 2.799 1.00 95.31 309 SER A O 1
ATOM 24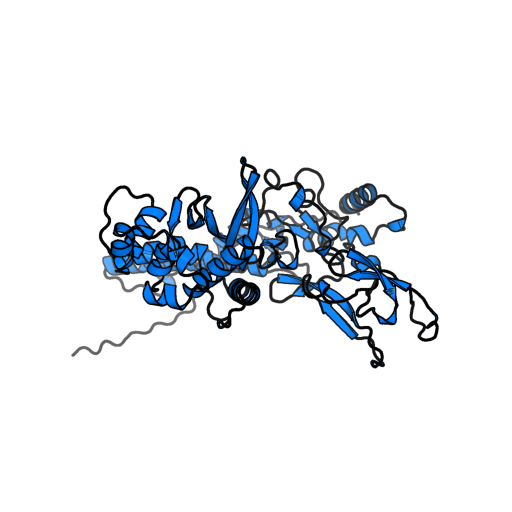50 N N . LEU A 1 310 ? 8.780 -0.690 2.250 1.00 94.31 310 LEU A N 1
ATOM 2451 C CA . LEU A 1 310 ? 9.267 -0.474 3.610 1.00 94.31 310 LEU A CA 1
ATOM 2452 C C . LEU A 1 310 ? 8.656 0.785 4.240 1.00 94.31 310 LEU A C 1
ATOM 2454 O O . LEU A 1 310 ? 8.048 1.615 3.567 1.00 94.31 310 LEU A O 1
ATOM 2458 N N . GLY A 1 311 ? 8.871 0.952 5.543 1.00 91.38 311 GLY A N 1
ATOM 2459 C CA . GLY A 1 311 ? 8.457 2.135 6.299 1.00 91.38 311 GLY A CA 1
ATOM 2460 C C . GLY A 1 311 ? 7.173 1.924 7.109 1.00 91.38 311 GLY A C 1
ATOM 2461 O O . GLY A 1 311 ? 6.664 0.802 7.184 1.00 91.38 311 GLY A O 1
ATOM 2462 N N . PRO A 1 312 ? 6.654 2.982 7.754 1.00 88.81 312 PRO A N 1
ATOM 2463 C CA . PRO A 1 312 ? 5.454 2.896 8.585 1.00 88.81 312 PRO A CA 1
ATOM 2464 C C . PRO A 1 312 ? 4.261 2.322 7.810 1.00 88.81 312 PRO A C 1
ATOM 2466 O O . PRO A 1 312 ? 4.028 2.695 6.665 1.00 88.81 312 PRO A O 1
ATOM 2469 N N . GLY A 1 313 ? 3.533 1.375 8.410 1.00 84.88 313 GLY A N 1
ATOM 2470 C CA . GLY A 1 313 ? 2.406 0.676 7.768 1.00 84.88 313 GLY A CA 1
ATOM 2471 C C . GLY A 1 313 ? 2.791 -0.376 6.714 1.00 84.88 313 GLY A C 1
ATOM 2472 O O . GLY A 1 313 ? 1.932 -1.154 6.296 1.00 84.88 313 GLY A O 1
ATOM 2473 N N . GLY A 1 314 ? 4.064 -0.428 6.313 1.00 88.81 314 GLY A N 1
ATOM 2474 C CA . GLY A 1 314 ? 4.604 -1.366 5.334 1.00 88.81 314 GLY A CA 1
ATOM 2475 C C . GLY A 1 314 ? 5.271 -2.588 5.959 1.00 88.81 314 GLY A C 1
ATOM 2476 O O . GLY A 1 314 ? 4.925 -3.050 7.048 1.00 88.81 314 GLY A O 1
ATOM 2477 N N . LEU A 1 315 ? 6.236 -3.133 5.228 1.00 91.38 315 LEU A N 1
ATOM 2478 C CA . LEU A 1 315 ? 6.997 -4.319 5.595 1.00 91.38 315 LEU A CA 1
ATOM 2479 C C . LEU A 1 315 ? 8.353 -3.941 6.186 1.00 91.38 315 LEU A C 1
ATOM 2481 O O . LEU A 1 315 ? 8.836 -2.817 6.056 1.00 91.38 315 LEU A O 1
ATOM 2485 N N . THR A 1 316 ? 9.007 -4.919 6.804 1.00 92.50 316 THR A N 1
ATOM 2486 C CA . THR A 1 316 ? 10.418 -4.802 7.177 1.00 92.50 316 THR A CA 1
ATOM 2487 C C . THR A 1 316 ? 11.238 -5.805 6.381 1.00 92.50 316 THR A C 1
ATOM 2489 O O . THR A 1 316 ? 10.764 -6.907 6.099 1.00 92.50 316 THR A O 1
ATOM 2492 N N . GLY A 1 317 ? 12.484 -5.452 6.052 1.00 90.69 317 GLY A N 1
ATOM 2493 C CA . GLY A 1 317 ? 13.378 -6.339 5.305 1.00 90.69 317 GLY A CA 1
ATOM 2494 C C . GLY A 1 317 ? 13.552 -7.711 5.962 1.00 90.69 317 GLY A C 1
ATOM 2495 O O . GLY A 1 317 ? 13.611 -8.721 5.280 1.00 90.69 317 GLY A O 1
ATOM 2496 N N . ARG A 1 318 ? 13.548 -7.800 7.294 1.00 90.12 318 ARG A N 1
ATOM 2497 C CA . ARG A 1 318 ? 13.729 -9.087 7.989 1.00 90.12 318 ARG A CA 1
ATOM 2498 C C . ARG A 1 318 ? 12.476 -9.961 8.012 1.00 90.12 318 ARG A C 1
ATOM 2500 O O . ARG A 1 318 ? 12.598 -11.176 8.047 1.00 90.12 318 ARG A O 1
ATOM 2507 N N . THR A 1 319 ? 11.285 -9.363 8.013 1.00 88.75 319 THR A N 1
ATOM 2508 C CA . THR A 1 319 ? 10.019 -10.100 8.175 1.00 88.75 319 THR A CA 1
ATOM 2509 C C . THR A 1 319 ? 9.305 -10.381 6.858 1.00 88.75 319 THR A C 1
ATOM 2511 O O . THR A 1 319 ? 8.301 -11.087 6.852 1.00 88.75 319 THR A O 1
ATOM 2514 N N . ALA A 1 320 ? 9.754 -9.788 5.751 1.00 90.75 320 ALA A N 1
ATOM 2515 C CA . ALA A 1 320 ? 9.119 -9.977 4.456 1.00 90.75 320 ALA A CA 1
ATOM 2516 C C . ALA A 1 320 ? 9.373 -11.393 3.916 1.00 90.75 320 ALA A C 1
ATOM 2518 O O . ALA A 1 320 ? 10.521 -11.788 3.697 1.00 90.75 320 ALA A O 1
ATOM 2519 N N . SER A 1 321 ? 8.290 -12.132 3.672 1.00 90.31 321 SER A N 1
ATOM 2520 C CA . SER A 1 321 ? 8.325 -13.479 3.100 1.00 90.31 321 SER A CA 1
ATOM 2521 C C . SER A 1 321 ? 8.774 -13.480 1.639 1.00 90.31 321 SER A C 1
ATOM 2523 O O . SER A 1 321 ? 8.533 -12.508 0.923 1.00 90.31 321 SER A O 1
ATOM 2525 N N . PHE A 1 322 ? 9.302 -14.616 1.176 1.00 90.00 322 PHE A N 1
ATOM 2526 C CA . PHE A 1 322 ? 9.704 -14.846 -0.218 1.00 90.00 322 PHE A CA 1
ATOM 2527 C C . PHE A 1 322 ? 8.621 -14.433 -1.229 1.00 90.00 322 PHE A C 1
ATOM 2529 O O . PHE A 1 322 ? 8.872 -13.579 -2.069 1.00 90.00 322 PHE A O 1
ATOM 2536 N N . ARG A 1 323 ? 7.370 -14.872 -1.020 1.00 90.00 323 ARG A N 1
ATOM 2537 C CA . ARG A 1 323 ? 6.225 -14.548 -1.896 1.00 90.00 323 ARG A CA 1
ATOM 2538 C C . ARG A 1 323 ? 5.983 -13.056 -2.130 1.00 90.00 323 ARG A C 1
ATOM 2540 O O . ARG A 1 323 ? 5.343 -12.699 -3.106 1.00 90.00 323 ARG A O 1
ATOM 2547 N N . ILE A 1 324 ? 6.390 -12.186 -1.204 1.00 90.12 324 ILE A N 1
ATOM 2548 C CA . ILE A 1 324 ? 6.193 -10.734 -1.350 1.00 90.12 324 ILE A CA 1
ATOM 2549 C C . ILE A 1 324 ? 7.340 -10.101 -2.151 1.00 90.12 324 ILE A C 1
ATOM 2551 O O . ILE A 1 324 ? 7.159 -9.050 -2.759 1.00 90.12 324 ILE A O 1
ATOM 2555 N N . ARG A 1 325 ? 8.518 -10.730 -2.130 1.00 94.00 325 ARG A N 1
ATOM 2556 C CA . ARG A 1 325 ? 9.709 -10.295 -2.866 1.00 94.00 325 ARG A CA 1
ATOM 2557 C C . ARG A 1 325 ? 9.675 -10.737 -4.325 1.00 94.00 325 ARG A C 1
ATOM 2559 O O . ARG A 1 325 ? 10.364 -10.138 -5.144 1.00 94.00 325 ARG A O 1
ATOM 2566 N N . ASP A 1 326 ? 8.890 -11.767 -4.623 1.00 94.19 326 ASP A N 1
ATOM 2567 C CA . ASP A 1 326 ? 8.720 -12.290 -5.970 1.00 94.19 326 ASP A CA 1
ATOM 2568 C C . ASP A 1 326 ? 8.095 -11.268 -6.925 1.00 94.19 326 ASP A C 1
ATOM 2570 O O . ASP A 1 326 ? 7.328 -10.371 -6.555 1.00 94.19 326 ASP A O 1
ATOM 2574 N N . ILE A 1 327 ? 8.419 -11.433 -8.204 1.00 94.06 327 ILE A N 1
ATOM 2575 C CA . ILE A 1 327 ? 7.878 -10.611 -9.279 1.00 94.06 327 ILE A CA 1
ATOM 2576 C C . ILE A 1 327 ? 6.481 -11.130 -9.615 1.00 94.06 327 ILE A C 1
ATOM 2578 O O . ILE A 1 327 ? 6.319 -12.211 -10.174 1.00 94.06 327 ILE A O 1
ATOM 2582 N N . HIS A 1 328 ? 5.464 -10.334 -9.300 1.00 94.31 328 HIS A N 1
ATOM 2583 C CA . HIS A 1 328 ? 4.086 -10.654 -9.646 1.00 94.31 328 HIS A CA 1
ATOM 2584 C C . HIS A 1 328 ? 3.781 -10.246 -11.107 1.00 94.31 328 HIS A C 1
ATOM 2586 O O . HIS A 1 328 ? 4.176 -9.147 -11.508 1.00 94.31 328 HIS A O 1
ATOM 2592 N N . PRO A 1 329 ? 3.017 -11.023 -11.906 1.00 92.62 329 PRO A N 1
ATOM 2593 C CA . PRO A 1 329 ? 2.640 -10.654 -13.281 1.00 92.62 329 PRO A CA 1
ATOM 2594 C C . PRO A 1 329 ? 1.971 -9.278 -13.423 1.00 92.62 329 PRO A C 1
ATOM 2596 O O . PRO A 1 329 ? 2.073 -8.615 -14.455 1.00 92.62 329 PRO A O 1
ATOM 2599 N N . SER A 1 330 ? 1.315 -8.780 -12.376 1.00 93.75 330 SER A N 1
ATOM 2600 C CA . SER A 1 330 ? 0.756 -7.422 -12.383 1.00 93.75 330 SER A CA 1
ATOM 2601 C C . SER A 1 330 ? 1.824 -6.321 -12.495 1.00 93.75 330 SER A C 1
ATOM 2603 O O . SER A 1 330 ? 1.487 -5.204 -12.890 1.00 93.75 330 SER A O 1
ATOM 2605 N N . HIS A 1 331 ? 3.092 -6.608 -12.153 1.00 94.50 331 HIS A N 1
ATOM 2606 C CA . HIS A 1 331 ? 4.217 -5.663 -12.199 1.00 94.50 331 HIS A CA 1
ATOM 2607 C C . HIS A 1 331 ? 4.572 -5.229 -13.622 1.00 94.50 331 HIS A C 1
ATOM 2609 O O . HIS A 1 331 ? 5.065 -4.114 -13.797 1.00 94.50 331 HIS A O 1
ATOM 2615 N N . TYR A 1 332 ? 4.297 -6.058 -14.637 1.00 89.94 332 TYR A N 1
ATOM 2616 C CA . TYR A 1 332 ? 4.670 -5.769 -16.020 1.00 89.94 332 TYR A CA 1
ATOM 2617 C C . TYR A 1 332 ? 4.209 -4.371 -16.449 1.00 89.94 332 TYR A C 1
ATOM 2619 O O . TYR A 1 332 ? 3.024 -4.035 -16.397 1.00 89.94 332 TYR A O 1
ATOM 2627 N N . GLY A 1 333 ? 5.147 -3.544 -16.907 1.00 91.06 333 GLY A N 1
ATOM 2628 C CA . GLY A 1 333 ? 4.861 -2.189 -17.387 1.00 91.06 333 GLY A CA 1
ATOM 2629 C C . GLY A 1 333 ? 4.504 -1.179 -16.295 1.00 91.06 333 GLY A C 1
ATOM 2630 O O . GLY A 1 333 ? 4.019 -0.095 -16.608 1.00 91.06 333 GLY A O 1
ATOM 2631 N N . ARG A 1 334 ? 4.693 -1.537 -15.020 1.00 95.19 334 ARG A N 1
ATOM 2632 C CA . ARG A 1 334 ? 4.364 -0.701 -13.856 1.00 95.19 334 ARG A CA 1
ATOM 2633 C C . ARG A 1 334 ? 5.543 -0.571 -12.903 1.00 95.19 334 ARG A C 1
ATOM 2635 O O . ARG A 1 334 ? 5.966 0.542 -12.603 1.00 95.19 334 ARG A O 1
ATOM 2642 N N . ILE A 1 335 ? 6.090 -1.702 -12.470 1.00 96.69 335 ILE A N 1
ATOM 2643 C CA . ILE A 1 335 ? 7.304 -1.795 -11.656 1.00 96.69 335 ILE A CA 1
ATOM 2644 C C . ILE A 1 335 ? 8.312 -2.607 -12.460 1.00 96.69 335 ILE A C 1
ATOM 2646 O O . ILE A 1 335 ? 7.968 -3.652 -13.010 1.00 96.69 335 ILE A O 1
ATOM 2650 N N . CYS A 1 336 ? 9.540 -2.110 -12.554 1.00 96.50 336 CYS A N 1
ATOM 2651 C CA . CYS A 1 336 ? 10.595 -2.788 -13.286 1.00 96.50 336 CYS A CA 1
ATOM 2652 C C . CYS A 1 336 ? 10.918 -4.135 -12.619 1.00 96.50 336 CYS A C 1
ATOM 2654 O O . CYS A 1 336 ? 11.223 -4.146 -11.426 1.00 96.50 336 CYS A O 1
ATOM 2656 N N . PRO A 1 337 ? 10.891 -5.257 -13.359 1.00 95.19 337 PRO A N 1
ATOM 2657 C CA . PRO A 1 337 ? 11.261 -6.562 -12.814 1.00 95.19 337 PRO A CA 1
ATOM 2658 C C . PRO A 1 337 ? 12.776 -6.708 -12.598 1.00 95.19 337 PRO A C 1
ATOM 2660 O O . PRO A 1 337 ? 13.195 -7.573 -11.840 1.00 95.19 337 PRO A O 1
ATOM 2663 N N . ILE A 1 338 ? 13.588 -5.874 -13.259 1.00 95.06 338 ILE A N 1
ATOM 2664 C CA . ILE A 1 338 ? 15.055 -5.945 -13.223 1.00 95.06 338 ILE A CA 1
ATOM 2665 C C . ILE A 1 338 ? 15.644 -5.014 -12.161 1.00 95.06 338 ILE A C 1
ATOM 2667 O O . ILE A 1 338 ? 16.589 -5.385 -11.488 1.00 95.06 338 ILE A O 1
ATOM 2671 N N . ASP A 1 339 ? 15.123 -3.797 -12.003 1.00 94.75 339 ASP A N 1
ATOM 2672 C CA . ASP A 1 339 ? 15.733 -2.769 -11.148 1.00 94.75 339 ASP A CA 1
ATOM 2673 C C . ASP A 1 339 ? 15.151 -2.818 -9.729 1.00 94.75 339 ASP A C 1
ATOM 2675 O O . ASP A 1 339 ? 14.096 -2.242 -9.439 1.00 94.75 339 ASP A O 1
ATOM 2679 N N . THR A 1 340 ? 15.866 -3.523 -8.852 1.00 95.44 340 THR A N 1
ATOM 2680 C CA . THR A 1 340 ? 15.598 -3.658 -7.416 1.00 95.44 340 THR 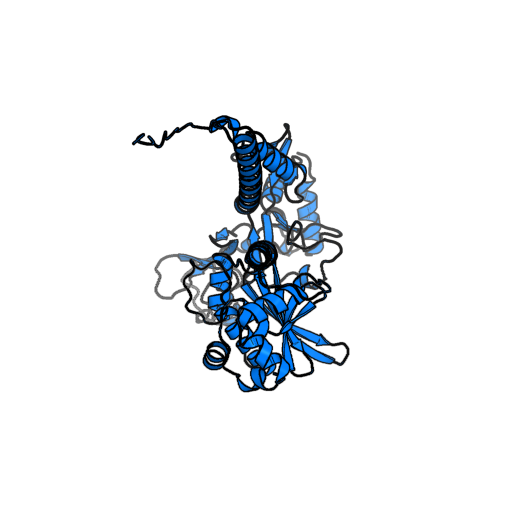A CA 1
ATOM 2681 C C . THR A 1 340 ? 16.884 -3.449 -6.615 1.00 95.44 340 THR A C 1
ATOM 2683 O O . THR A 1 340 ? 17.992 -3.637 -7.112 1.00 95.44 340 THR A O 1
ATOM 2686 N N . SER A 1 341 ? 16.762 -3.086 -5.337 1.00 92.19 341 SER A N 1
ATOM 2687 C CA . SER A 1 341 ? 17.912 -3.134 -4.424 1.00 92.19 341 SER A CA 1
ATOM 2688 C C . SER A 1 341 ? 18.431 -4.562 -4.234 1.00 92.19 341 SER A C 1
ATOM 2690 O O . SER A 1 341 ? 17.639 -5.503 -4.228 1.00 92.19 341 SER A O 1
ATOM 2692 N N . GLU A 1 342 ? 19.732 -4.708 -3.994 1.00 89.69 342 GLU A N 1
ATOM 2693 C CA . GLU A 1 342 ? 20.368 -5.978 -3.630 1.00 89.69 342 GLU A CA 1
ATOM 2694 C C . GLU A 1 342 ? 20.309 -6.249 -2.112 1.00 89.69 342 GLU A C 1
ATOM 2696 O O . GLU A 1 342 ? 19.970 -5.381 -1.299 1.00 89.69 342 GLU A O 1
ATOM 2701 N N . GLY A 1 343 ? 20.632 -7.482 -1.712 1.00 92.31 343 GLY A N 1
ATOM 2702 C CA . GLY A 1 343 ? 20.705 -7.889 -0.308 1.00 92.31 343 GLY A CA 1
ATOM 2703 C C . GLY A 1 343 ? 19.337 -7.990 0.373 1.00 92.31 343 GLY A C 1
ATOM 2704 O O . GLY A 1 343 ? 18.358 -8.458 -0.206 1.00 92.31 343 GLY A O 1
ATOM 2705 N N . ILE A 1 344 ? 19.245 -7.554 1.634 1.00 92.62 344 ILE A N 1
ATOM 2706 C CA . ILE A 1 344 ? 18.048 -7.772 2.468 1.00 92.62 344 ILE A CA 1
ATOM 2707 C C . ILE A 1 344 ? 16.787 -7.070 1.945 1.00 92.62 344 ILE A C 1
ATOM 2709 O O . ILE A 1 344 ? 15.675 -7.444 2.316 1.00 92.62 344 ILE A O 1
ATOM 2713 N N . ASN A 1 345 ? 16.932 -6.074 1.073 1.00 94.25 345 ASN A N 1
ATOM 2714 C CA . ASN A 1 345 ? 15.820 -5.287 0.542 1.00 94.25 345 ASN A CA 1
ATOM 2715 C C . ASN A 1 345 ? 15.369 -5.736 -0.859 1.00 94.25 345 ASN A C 1
ATOM 2717 O O . ASN A 1 345 ? 14.478 -5.111 -1.433 1.00 94.25 345 ASN A O 1
ATOM 2721 N N . VAL A 1 346 ? 15.926 -6.828 -1.396 1.00 95.19 346 VAL A N 1
ATOM 2722 C CA . VAL A 1 346 ? 15.542 -7.366 -2.710 1.00 95.19 346 VAL A CA 1
ATOM 2723 C C . VAL A 1 346 ? 14.037 -7.617 -2.827 1.00 95.19 346 VAL A C 1
ATOM 2725 O O . VAL A 1 346 ? 13.423 -8.182 -1.920 1.00 95.19 346 VAL A O 1
ATOM 2728 N N . GLY A 1 347 ? 13.426 -7.129 -3.907 1.00 93.50 347 GLY A N 1
ATOM 2729 C CA . GLY A 1 347 ? 11.982 -7.202 -4.151 1.00 93.50 347 GLY A CA 1
ATOM 2730 C C . GLY A 1 347 ? 11.132 -6.259 -3.288 1.00 93.50 347 GLY A C 1
ATOM 2731 O O . GLY A 1 347 ? 9.932 -6.139 -3.512 1.00 93.50 347 GLY A O 1
ATOM 2732 N N . LEU A 1 348 ? 11.721 -5.560 -2.309 1.00 95.50 348 LEU A N 1
ATOM 2733 C CA . LEU A 1 348 ? 11.007 -4.613 -1.441 1.00 95.50 348 LEU A CA 1
ATOM 2734 C C . LEU A 1 348 ? 11.177 -3.166 -1.890 1.00 95.50 348 LEU A C 1
ATOM 2736 O O . LEU A 1 348 ? 10.277 -2.358 -1.662 1.00 95.50 348 LEU A O 1
ATOM 2740 N N . ILE A 1 349 ? 12.313 -2.840 -2.507 1.00 96.12 349 ILE A N 1
ATOM 2741 C CA . ILE A 1 349 ? 12.575 -1.537 -3.119 1.00 96.12 349 ILE A CA 1
ATOM 2742 C C . ILE A 1 349 ? 12.823 -1.766 -4.602 1.00 96.12 349 ILE A C 1
ATOM 2744 O O . ILE A 1 349 ? 13.802 -2.413 -4.968 1.00 96.12 349 ILE A O 1
ATOM 2748 N N . GLY A 1 350 ? 11.953 -1.207 -5.434 1.00 95.31 350 GLY A N 1
ATOM 2749 C CA . GLY A 1 350 ? 12.064 -1.269 -6.887 1.00 95.31 350 GLY A CA 1
ATOM 2750 C C . GLY A 1 350 ? 11.941 0.106 -7.524 1.00 95.31 350 GLY A C 1
ATOM 2751 O O . GLY A 1 350 ? 11.715 1.110 -6.843 1.00 95.31 350 GLY A O 1
ATOM 2752 N N . SER A 1 351 ? 12.054 0.142 -8.845 1.00 96.19 351 SER A N 1
ATOM 2753 C CA . SER A 1 351 ? 11.861 1.357 -9.637 1.00 96.19 351 SER A CA 1
ATOM 2754 C C . SER A 1 351 ? 10.595 1.277 -10.482 1.00 96.19 351 SER A C 1
ATOM 2756 O O . SER A 1 351 ? 10.269 0.240 -11.063 1.00 96.19 351 SER A O 1
ATOM 2758 N N . LEU A 1 352 ? 9.891 2.401 -10.593 1.00 96.94 352 LEU A N 1
ATOM 2759 C CA . LEU A 1 352 ? 8.759 2.547 -11.501 1.00 96.94 352 LEU A CA 1
ATOM 2760 C C . LEU A 1 352 ? 9.206 2.406 -12.965 1.00 96.94 352 LEU A C 1
ATOM 2762 O O . LEU A 1 352 ? 10.250 2.934 -13.364 1.00 96.94 352 LEU A O 1
ATOM 2766 N N . ALA A 1 353 ? 8.387 1.734 -13.773 1.00 95.75 353 ALA A N 1
ATOM 2767 C CA . ALA A 1 353 ? 8.600 1.629 -15.215 1.00 95.75 353 ALA A CA 1
ATOM 2768 C C . ALA A 1 353 ? 8.481 3.005 -15.901 1.00 95.75 353 ALA A C 1
ATOM 2770 O O . ALA A 1 353 ? 7.893 3.927 -15.334 1.00 95.75 353 ALA A O 1
ATOM 2771 N N . ILE A 1 354 ? 9.026 3.179 -17.109 1.00 93.62 354 ILE A N 1
ATOM 2772 C CA . ILE A 1 354 ? 9.132 4.500 -17.769 1.00 93.62 354 ILE A CA 1
ATOM 2773 C C . ILE A 1 354 ? 7.772 5.199 -17.922 1.00 93.62 354 ILE A C 1
ATOM 2775 O O . ILE A 1 354 ? 7.614 6.350 -17.514 1.00 93.62 354 ILE A O 1
ATOM 2779 N N . HIS A 1 355 ? 6.776 4.500 -18.467 1.00 92.31 355 HIS A N 1
ATOM 2780 C CA . HIS A 1 355 ? 5.496 5.102 -18.861 1.00 92.31 355 HIS A CA 1
ATOM 2781 C C . HIS A 1 355 ? 4.382 4.971 -17.820 1.00 92.31 355 HIS A C 1
ATOM 2783 O O . HIS A 1 355 ? 3.231 5.307 -18.105 1.00 92.31 355 HIS A O 1
ATOM 2789 N N . VAL A 1 356 ? 4.694 4.478 -16.621 1.00 94.38 356 VAL A N 1
ATOM 2790 C CA . VAL A 1 356 ? 3.682 4.323 -15.579 1.00 94.38 356 VAL A CA 1
ATOM 2791 C C . VAL A 1 356 ? 3.207 5.687 -15.080 1.00 94.38 356 VAL A C 1
ATOM 2793 O O . VAL A 1 356 ? 3.993 6.625 -14.924 1.00 94.38 356 VAL A O 1
ATOM 2796 N N . ARG A 1 357 ? 1.910 5.786 -14.804 1.00 93.81 357 ARG A N 1
ATOM 2797 C CA . ARG A 1 357 ? 1.279 6.931 -14.149 1.00 93.81 357 ARG A CA 1
ATOM 2798 C C . ARG A 1 357 ? 0.644 6.479 -12.842 1.00 93.81 357 ARG A C 1
ATOM 2800 O O . ARG A 1 357 ? 0.155 5.357 -12.733 1.00 93.81 357 ARG A O 1
ATOM 2807 N N . ILE A 1 358 ? 0.651 7.356 -11.847 1.00 94.25 358 ILE A N 1
ATOM 2808 C CA . ILE A 1 358 ? -0.082 7.136 -10.601 1.00 94.25 358 ILE A CA 1
ATOM 2809 C C . ILE A 1 358 ? -1.461 7.763 -10.800 1.00 94.25 358 ILE A C 1
ATOM 2811 O O . ILE A 1 358 ? -1.569 8.972 -10.987 1.00 94.25 358 ILE A O 1
ATOM 2815 N N . GLY A 1 359 ? -2.504 6.936 -10.823 1.00 90.75 359 GLY A N 1
ATOM 2816 C CA . GLY A 1 359 ? -3.882 7.411 -10.911 1.00 90.75 359 GLY A CA 1
ATOM 2817 C C . GLY A 1 359 ? -4.328 8.105 -9.621 1.00 90.75 359 GLY A C 1
ATOM 2818 O O . GLY A 1 359 ? -3.690 7.976 -8.576 1.00 90.75 359 GLY A O 1
ATOM 2819 N N . ASN A 1 360 ? -5.485 8.768 -9.659 1.00 86.31 360 ASN A N 1
ATOM 2820 C CA . ASN A 1 360 ? -6.013 9.585 -8.548 1.00 86.31 360 ASN A CA 1
ATOM 2821 C C . ASN A 1 360 ? -6.176 8.839 -7.209 1.00 86.31 360 ASN A C 1
ATOM 2823 O O . ASN A 1 360 ? -6.324 9.461 -6.166 1.00 86.31 360 ASN A O 1
ATOM 2827 N N . TRP A 1 361 ? -6.200 7.507 -7.240 1.00 86.81 361 TRP A N 1
ATOM 2828 C CA . TRP A 1 361 ? -6.389 6.650 -6.068 1.00 86.81 361 TRP A CA 1
ATOM 2829 C C . TRP A 1 361 ? -5.123 5.873 -5.687 1.00 86.81 361 TRP A C 1
ATOM 2831 O O . TRP A 1 361 ? -5.206 4.862 -4.993 1.00 86.81 361 TRP A O 1
ATOM 2841 N N . GLY A 1 362 ? -3.962 6.291 -6.197 1.00 91.50 362 GLY A N 1
ATOM 2842 C CA . GLY A 1 362 ? -2.684 5.626 -5.951 1.00 91.50 362 GLY A CA 1
ATOM 2843 C C . GLY A 1 362 ? -2.487 4.329 -6.744 1.00 91.50 362 GLY A C 1
ATOM 2844 O O . GLY A 1 362 ? -1.559 3.580 -6.456 1.00 91.50 362 GLY A O 1
ATOM 2845 N N . SER A 1 363 ? -3.333 4.017 -7.731 1.00 93.88 363 SER A N 1
ATOM 2846 C CA . SER A 1 363 ? -3.149 2.840 -8.591 1.00 93.88 363 SER A CA 1
ATOM 2847 C C . SER A 1 363 ? -2.110 3.100 -9.680 1.00 93.88 363 SER A C 1
ATOM 2849 O O . SER A 1 363 ? -2.143 4.147 -10.322 1.00 93.88 363 SER A O 1
ATOM 2851 N N . LEU A 1 364 ? -1.235 2.127 -9.940 1.00 95.69 364 LEU A N 1
ATOM 2852 C CA . LEU A 1 364 ? -0.274 2.194 -11.044 1.00 95.69 364 LEU A CA 1
ATOM 2853 C C . LEU A 1 364 ? -0.961 1.880 -12.376 1.00 95.69 364 LEU A C 1
ATOM 2855 O O . LEU A 1 364 ? -1.310 0.734 -12.667 1.00 95.69 364 LEU A O 1
ATOM 2859 N N . GLU A 1 365 ? -1.152 2.904 -13.192 1.00 94.69 365 GLU A N 1
ATOM 2860 C CA . GLU A 1 365 ? -1.745 2.805 -14.518 1.00 94.69 365 GLU A CA 1
ATOM 2861 C C . GLU A 1 365 ? -0.651 2.783 -15.577 1.00 94.69 365 GLU A C 1
ATOM 2863 O O . GLU A 1 365 ? 0.332 3.519 -15.487 1.00 94.69 365 GLU A O 1
ATOM 2868 N N . ARG A 1 366 ? -0.820 1.942 -16.597 1.00 92.44 366 ARG A N 1
ATOM 2869 C CA . ARG A 1 366 ? 0.088 1.905 -17.746 1.00 92.44 366 ARG A CA 1
ATOM 2870 C C . ARG A 1 366 ? -0.682 2.143 -19.042 1.00 92.44 366 ARG A C 1
ATOM 2872 O O . ARG A 1 366 ? -1.864 1.787 -19.096 1.00 92.44 366 ARG A O 1
ATOM 2879 N N . PRO A 1 367 ? -0.042 2.733 -20.058 1.00 92.25 367 PRO A N 1
ATOM 2880 C CA . PRO A 1 367 ? -0.703 3.060 -21.305 1.00 92.25 367 PRO A CA 1
ATOM 2881 C C . PRO A 1 367 ? -0.714 1.874 -22.285 1.00 92.25 367 PRO A C 1
ATOM 2883 O O . PRO A 1 367 ? 0.194 1.043 -22.284 1.00 92.25 367 PRO A O 1
ATOM 2886 N N . PHE A 1 368 ? -1.741 1.824 -23.127 1.00 89.62 368 PHE A N 1
ATOM 2887 C CA . PHE A 1 368 ? -1.966 0.835 -24.181 1.00 89.62 368 PHE A CA 1
ATOM 2888 C C . PHE A 1 368 ? -2.529 1.513 -25.425 1.00 89.62 368 PHE A C 1
ATOM 2890 O O . PHE A 1 368 ? -3.230 2.517 -25.301 1.00 89.62 368 PHE A O 1
ATOM 2897 N N . TYR A 1 369 ? -2.299 0.930 -26.596 1.00 87.19 369 TYR A N 1
ATOM 2898 C CA . TYR A 1 369 ? -3.056 1.249 -27.801 1.00 87.19 369 TYR A CA 1
ATOM 2899 C C . TYR A 1 369 ? -4.323 0.401 -27.874 1.00 87.19 369 TYR A C 1
ATOM 2901 O O . TYR A 1 369 ? -4.263 -0.816 -27.704 1.00 87.19 369 TYR A O 1
ATOM 2909 N N . GLU A 1 370 ? -5.458 1.051 -28.111 1.00 87.00 370 GLU A N 1
ATOM 2910 C CA . GLU A 1 370 ? -6.734 0.387 -28.381 1.00 87.00 370 GLU A CA 1
ATOM 2911 C C . GLU A 1 370 ? -6.757 -0.115 -29.830 1.00 87.00 370 GLU A C 1
ATOM 2913 O O . GLU A 1 370 ? -6.496 0.659 -30.752 1.00 87.00 370 GLU A O 1
ATOM 2918 N N . ILE A 1 371 ? -7.038 -1.406 -30.023 1.00 80.12 371 ILE A N 1
ATOM 2919 C CA . ILE A 1 371 ? -7.245 -2.006 -31.345 1.00 80.12 371 ILE A CA 1
ATOM 2920 C C . ILE A 1 371 ? -8.755 -2.100 -31.555 1.00 80.12 371 ILE A C 1
ATOM 2922 O O . ILE A 1 371 ? -9.457 -2.757 -30.790 1.00 80.12 371 ILE A O 1
ATOM 2926 N N . SER A 1 372 ? -9.269 -1.408 -32.569 1.00 70.44 372 SER A N 1
ATOM 2927 C CA . SER A 1 372 ? -10.677 -1.499 -32.957 1.00 70.44 372 SER A CA 1
ATOM 2928 C C . SER A 1 372 ? -10.822 -1.312 -34.462 1.00 70.44 372 SER A C 1
ATOM 2930 O O . SER A 1 372 ? -10.246 -0.368 -35.005 1.00 70.44 372 SER A O 1
ATOM 2932 N N . ASP A 1 373 ? -11.665 -2.124 -35.099 1.00 59.44 373 ASP A N 1
ATOM 2933 C CA . ASP A 1 373 ? -11.873 -2.147 -36.559 1.00 59.44 373 ASP A CA 1
ATOM 2934 C C . ASP A 1 373 ? -12.411 -0.838 -37.159 1.00 59.44 373 ASP A C 1
ATOM 2936 O O . ASP A 1 373 ? -12.454 -0.672 -38.373 1.00 59.44 373 ASP A O 1
ATOM 2940 N N . ARG A 1 374 ? -12.869 0.101 -36.322 1.00 55.06 374 ARG A N 1
ATOM 2941 C CA . ARG A 1 374 ? -13.603 1.302 -36.754 1.00 55.06 374 ARG A CA 1
ATOM 2942 C C . ARG A 1 374 ? -12.892 2.625 -36.479 1.00 55.06 374 ARG A C 1
ATOM 2944 O O . ARG A 1 374 ? -13.460 3.674 -36.777 1.00 55.06 374 ARG A O 1
ATOM 2951 N N . LEU A 1 375 ? -11.691 2.615 -35.898 1.00 51.44 375 LEU A N 1
ATOM 2952 C CA . LEU A 1 375 ? -10.965 3.849 -35.589 1.00 51.44 375 LEU A CA 1
ATOM 2953 C C . LEU A 1 375 ? -9.914 4.150 -36.661 1.00 51.44 375 LEU A C 1
ATOM 2955 O O . LEU A 1 375 ? -8.899 3.474 -36.767 1.00 51.44 375 LEU A O 1
ATOM 2959 N N . THR A 1 376 ? -10.107 5.254 -37.381 1.00 53.28 376 THR A N 1
ATOM 2960 C CA . THR A 1 376 ? -9.100 5.892 -38.249 1.00 53.28 376 THR A CA 1
ATOM 2961 C C . THR A 1 376 ? -8.006 6.633 -37.457 1.00 53.28 376 THR A C 1
ATOM 2963 O O . THR A 1 376 ? -7.268 7.436 -38.021 1.00 53.28 376 THR A O 1
ATOM 2966 N N . GLY A 1 377 ? -7.879 6.388 -36.145 1.00 59.69 377 GLY A N 1
ATOM 2967 C CA . GLY A 1 377 ? -6.953 7.099 -35.264 1.00 59.69 377 GLY A CA 1
ATOM 2968 C C . GLY A 1 377 ? -6.431 6.257 -34.100 1.00 59.69 377 GLY A C 1
ATOM 2969 O O . GLY A 1 377 ? -7.108 5.372 -33.584 1.00 59.69 377 GLY A O 1
ATOM 2970 N N . VAL A 1 378 ? -5.209 6.570 -33.665 1.00 71.25 378 VAL A N 1
ATOM 2971 C CA . VAL A 1 378 ? -4.517 5.880 -32.571 1.00 71.25 378 VAL A CA 1
ATOM 2972 C C . VAL A 1 378 ? -4.995 6.422 -31.221 1.00 71.25 378 VAL A C 1
ATOM 2974 O O . VAL A 1 378 ? -4.692 7.561 -30.860 1.00 71.25 378 VAL A O 1
ATOM 2977 N N . ARG A 1 379 ? -5.712 5.605 -30.440 1.00 84.06 379 ARG A N 1
ATOM 2978 C CA . ARG A 1 379 ? -6.176 5.969 -29.092 1.00 84.06 379 ARG A CA 1
ATOM 2979 C C . ARG A 1 379 ? -5.338 5.292 -28.012 1.00 84.06 379 ARG A C 1
ATOM 2981 O O . ARG A 1 379 ? -5.167 4.075 -28.015 1.00 84.06 379 ARG A O 1
ATOM 2988 N N . VAL A 1 380 ? -4.830 6.094 -27.072 1.00 88.50 380 VAL A N 1
ATOM 2989 C CA . VAL A 1 380 ? -4.054 5.610 -25.921 1.00 88.50 380 VAL A CA 1
ATOM 2990 C C . VAL A 1 380 ? -4.940 5.516 -24.680 1.00 88.50 380 VAL A C 1
ATOM 2992 O O . VAL A 1 380 ? -5.460 6.526 -24.202 1.00 88.50 380 VAL A O 1
ATOM 2995 N N . LEU A 1 381 ? -5.062 4.317 -24.114 1.00 91.00 381 LEU A N 1
ATOM 2996 C CA . LEU A 1 381 ? -5.805 4.041 -22.885 1.00 91.00 381 LEU A CA 1
ATOM 2997 C C . LEU A 1 381 ? -4.852 3.763 -21.725 1.00 91.00 381 LEU A C 1
ATOM 2999 O O . LEU A 1 381 ? -3.935 2.961 -21.852 1.00 91.00 381 LEU A O 1
ATOM 3003 N N . HIS A 1 382 ? -5.087 4.386 -20.572 1.00 92.75 382 HIS A N 1
ATOM 3004 C CA . HIS A 1 382 ? -4.354 4.089 -19.340 1.00 92.75 382 HIS A CA 1
ATOM 3005 C C . HIS A 1 382 ? -5.193 3.159 -18.469 1.00 92.75 382 HIS A C 1
ATOM 3007 O O . HIS A 1 382 ? -6.312 3.512 -18.091 1.00 92.75 382 HIS A O 1
ATOM 3013 N N . LEU A 1 383 ? -4.678 1.964 -18.166 1.00 93.06 383 LEU A N 1
ATOM 3014 C CA . LEU A 1 383 ? -5.422 0.960 -17.400 1.00 93.06 383 LEU A CA 1
ATOM 3015 C C . LEU A 1 383 ? -4.699 0.556 -16.117 1.00 93.06 383 LEU A C 1
ATOM 3017 O O . LEU A 1 383 ? -3.482 0.334 -16.076 1.00 93.06 383 LEU A O 1
ATOM 3021 N N . SER A 1 384 ? -5.497 0.405 -15.063 1.00 93.69 384 SER A N 1
ATOM 3022 C CA . SER A 1 384 ? -5.072 -0.112 -13.767 1.00 93.69 384 SER A CA 1
ATOM 3023 C C . SER A 1 384 ? -4.884 -1.642 -13.798 1.00 93.69 384 SER A C 1
ATOM 3025 O O . SER A 1 384 ? -5.440 -2.302 -14.679 1.00 93.69 384 SER A O 1
ATOM 3027 N N . PRO A 1 385 ? -4.133 -2.227 -12.842 1.00 89.69 385 PRO A N 1
ATOM 3028 C CA . PRO A 1 385 ? -3.728 -3.638 -12.875 1.00 89.69 385 PRO A CA 1
ATOM 3029 C C . PRO A 1 385 ? -4.867 -4.654 -12.793 1.00 89.69 385 PRO A C 1
ATOM 3031 O O . PRO A 1 385 ? -4.629 -5.807 -13.086 1.00 89.69 385 PRO A O 1
ATOM 3034 N N . GLY A 1 386 ? -6.063 -4.265 -12.345 1.00 87.88 386 GLY A N 1
ATOM 3035 C CA . GLY A 1 386 ? -7.237 -5.150 -12.347 1.00 87.88 386 GLY A CA 1
ATOM 3036 C C . GLY A 1 386 ? -8.149 -4.938 -13.554 1.00 87.88 386 GLY A C 1
ATOM 3037 O O . GLY A 1 386 ? -8.992 -5.772 -13.852 1.00 87.88 386 GLY A O 1
ATOM 3038 N N . ARG A 1 387 ? -8.020 -3.804 -14.259 1.00 89.94 387 ARG A N 1
ATOM 3039 C CA . ARG A 1 387 ? -8.811 -3.533 -15.467 1.00 89.94 387 ARG A CA 1
ATOM 3040 C C . ARG A 1 387 ? -8.183 -4.156 -16.701 1.00 89.94 387 ARG A C 1
ATOM 3042 O O . ARG A 1 387 ? -8.918 -4.593 -17.574 1.00 89.94 387 ARG A O 1
ATOM 3049 N N . ASP A 1 388 ? -6.856 -4.179 -16.777 1.00 86.12 388 ASP A N 1
ATOM 3050 C CA . ASP A 1 388 ? -6.146 -4.742 -17.926 1.00 86.12 388 ASP A CA 1
ATOM 3051 C C . ASP A 1 388 ? -6.269 -6.271 -18.026 1.00 86.12 388 ASP A C 1
ATOM 3053 O O . ASP A 1 388 ? -6.053 -6.809 -19.104 1.00 86.12 388 ASP A O 1
ATOM 3057 N N . GLU A 1 389 ? -6.654 -6.965 -16.953 1.00 88.75 389 GLU A N 1
ATOM 3058 C CA . GLU A 1 389 ? -6.886 -8.417 -16.961 1.00 88.75 389 GLU A CA 1
ATOM 3059 C C . GLU A 1 389 ? -8.126 -8.842 -17.751 1.00 88.75 389 GLU A C 1
ATOM 3061 O O . GLU A 1 389 ? -8.205 -9.987 -18.191 1.00 88.75 389 GLU A O 1
ATOM 3066 N N . TYR A 1 390 ? -9.080 -7.927 -17.951 1.00 90.69 390 TYR A N 1
ATOM 3067 C CA . TYR A 1 390 ? -10.282 -8.175 -18.752 1.00 90.69 390 TYR A CA 1
ATOM 3068 C C . TYR A 1 390 ? -10.037 -8.051 -20.258 1.00 90.69 390 TYR A C 1
ATOM 3070 O O . TYR A 1 390 ? -10.928 -8.379 -21.036 1.00 90.69 390 TYR A O 1
ATOM 3078 N N . TYR A 1 391 ? -8.851 -7.600 -20.665 1.00 91.06 391 TYR A N 1
ATOM 3079 C CA . TYR A 1 391 ? -8.488 -7.406 -22.062 1.00 91.06 391 TYR A CA 1
ATOM 3080 C C . TYR A 1 391 ? -7.400 -8.389 -22.481 1.00 91.06 391 TYR A C 1
ATOM 3082 O O . TYR A 1 391 ? -6.471 -8.674 -21.722 1.00 91.06 391 TYR A O 1
ATOM 3090 N N . MET A 1 392 ? -7.478 -8.861 -23.721 1.00 90.44 392 MET A N 1
ATOM 3091 C CA . MET A 1 392 ? -6.388 -9.585 -24.364 1.00 90.44 392 MET A CA 1
ATOM 3092 C C . MET A 1 392 ? -5.360 -8.578 -24.880 1.00 90.44 392 MET A C 1
ATOM 3094 O O . MET A 1 392 ? -5.643 -7.777 -25.775 1.00 90.44 392 MET A O 1
ATOM 3098 N N . VAL A 1 393 ? -4.173 -8.587 -24.270 1.00 89.00 393 VAL A N 1
ATOM 3099 C CA . VAL A 1 393 ? -3.095 -7.638 -24.570 1.00 89.00 393 VAL A CA 1
ATOM 3100 C C . VAL A 1 393 ? -2.031 -8.321 -25.419 1.00 89.00 393 VAL A C 1
ATOM 3102 O O . VAL A 1 393 ? -1.312 -9.170 -24.900 1.00 89.00 393 VAL A O 1
ATOM 3105 N N . ALA A 1 394 ? -1.848 -7.913 -26.671 1.00 87.00 394 ALA A N 1
ATOM 3106 C CA . ALA A 1 394 ? -0.756 -8.425 -27.497 1.00 87.00 394 ALA A CA 1
ATOM 3107 C C . ALA A 1 394 ? 0.625 -8.050 -26.922 1.00 87.00 394 ALA A C 1
ATOM 3109 O O . ALA A 1 394 ? 0.880 -6.906 -26.507 1.00 87.00 394 ALA A O 1
ATOM 3110 N N . ALA A 1 395 ? 1.517 -9.038 -26.903 1.00 76.31 395 ALA A N 1
ATOM 3111 C CA . ALA A 1 395 ? 2.911 -8.911 -26.516 1.00 76.31 395 ALA A CA 1
ATOM 3112 C C . ALA A 1 395 ? 3.787 -8.778 -27.773 1.00 76.31 395 ALA A C 1
ATOM 3114 O O . ALA A 1 395 ? 3.665 -9.556 -28.712 1.00 76.31 395 ALA A O 1
ATOM 3115 N N . GLY A 1 396 ? 4.697 -7.804 -27.784 1.00 63.41 396 GLY A N 1
ATOM 3116 C CA . GLY A 1 396 ? 5.672 -7.634 -28.866 1.00 63.41 396 GLY A CA 1
ATOM 3117 C C . GLY A 1 396 ? 5.252 -6.699 -30.009 1.00 63.41 396 GLY A C 1
ATOM 3118 O O . GLY A 1 396 ? 4.191 -6.076 -29.995 1.00 63.41 396 GLY A O 1
ATOM 3119 N N . ASN A 1 397 ? 6.162 -6.576 -30.980 1.00 56.88 397 ASN A N 1
ATOM 3120 C CA . ASN A 1 397 ? 6.123 -5.637 -32.107 1.00 56.88 397 ASN A CA 1
ATOM 3121 C C . ASN A 1 397 ? 5.567 -6.263 -33.399 1.00 56.88 397 ASN A C 1
ATOM 3123 O O . ASN A 1 397 ? 5.890 -5.771 -34.477 1.00 56.88 397 ASN A O 1
ATOM 3127 N N . SER A 1 398 ? 4.783 -7.345 -33.326 1.00 50.59 398 SER A N 1
ATOM 3128 C CA . SER A 1 398 ? 4.459 -8.175 -34.502 1.00 50.59 398 SER A CA 1
ATOM 3129 C C . SER A 1 398 ? 3.792 -7.433 -35.667 1.00 50.59 398 SER A C 1
ATOM 3131 O O . SER A 1 398 ? 3.816 -7.947 -36.773 1.00 50.59 398 SER A O 1
ATOM 3133 N N . LEU A 1 399 ? 3.286 -6.209 -35.481 1.00 50.47 399 LEU A N 1
ATOM 3134 C CA . LEU A 1 399 ? 2.807 -5.368 -36.580 1.00 50.47 399 LEU A CA 1
ATOM 3135 C C . LEU A 1 399 ? 3.312 -3.929 -36.429 1.00 50.47 399 LEU A C 1
ATOM 3137 O O . LEU A 1 399 ? 2.657 -3.047 -35.866 1.00 50.47 399 LEU A O 1
ATOM 3141 N N . ALA A 1 400 ? 4.527 -3.678 -36.902 1.00 46.41 400 ALA A N 1
ATOM 3142 C CA . ALA A 1 400 ? 4.985 -2.326 -37.173 1.00 46.41 400 ALA A CA 1
ATOM 3143 C C . ALA A 1 400 ? 4.095 -1.710 -38.267 1.00 46.41 400 ALA A C 1
ATOM 3145 O O . ALA A 1 400 ? 4.252 -2.062 -39.423 1.00 46.41 400 ALA A O 1
ATOM 3146 N N . LEU A 1 401 ? 3.175 -0.819 -37.875 1.00 45.25 401 LEU A N 1
ATOM 3147 C CA . LEU A 1 401 ? 2.661 0.348 -38.621 1.00 45.25 401 LEU A CA 1
ATOM 3148 C C . LEU A 1 401 ? 2.093 0.192 -40.050 1.00 45.25 401 LEU A C 1
ATOM 3150 O O . LEU A 1 401 ? 1.510 1.154 -40.539 1.00 45.25 401 LEU A O 1
ATOM 3154 N N . ASN A 1 402 ? 2.175 -0.969 -40.691 1.00 45.72 402 ASN A N 1
ATOM 3155 C CA . ASN A 1 402 ? 1.699 -1.183 -42.050 1.00 45.72 402 ASN A CA 1
ATOM 3156 C C . ASN A 1 402 ? 0.333 -1.867 -41.983 1.00 45.72 402 ASN A C 1
ATOM 3158 O O . ASN A 1 402 ? 0.232 -3.036 -41.617 1.00 45.72 402 ASN A O 1
ATOM 3162 N N . GLN A 1 403 ? -0.713 -1.109 -42.316 1.00 49.97 403 GLN A N 1
ATOM 3163 C CA . GLN A 1 403 ? -2.105 -1.571 -42.390 1.00 49.97 403 GLN A CA 1
ATOM 3164 C C . GLN A 1 403 ? -2.323 -2.696 -43.422 1.00 49.97 403 GLN A C 1
ATOM 3166 O O . GLN A 1 403 ? -3.382 -3.310 -43.411 1.00 49.97 403 GLN A O 1
ATOM 3171 N N . ASP A 1 404 ? -1.322 -2.997 -44.254 1.00 48.56 404 ASP A N 1
ATOM 3172 C CA . ASP A 1 404 ? -1.455 -3.881 -45.415 1.00 48.56 404 ASP A CA 1
ATOM 3173 C C . ASP A 1 404 ? -1.003 -5.334 -45.182 1.00 48.56 404 ASP A C 1
ATOM 3175 O O . ASP A 1 404 ? -1.078 -6.143 -46.100 1.00 48.56 404 ASP A O 1
ATOM 3179 N N . ILE A 1 405 ? -0.529 -5.703 -43.983 1.00 51.84 405 ILE A N 1
ATOM 3180 C CA . ILE A 1 405 ? -0.138 -7.094 -43.683 1.00 51.84 405 ILE A CA 1
ATOM 3181 C C . ILE A 1 405 ? -1.170 -7.693 -42.732 1.00 51.84 405 ILE A C 1
ATOM 3183 O O . ILE A 1 405 ? -0.991 -7.731 -41.515 1.00 51.84 405 ILE A O 1
ATOM 3187 N N . GLN A 1 406 ? -2.287 -8.111 -43.317 1.00 54.34 406 GLN A N 1
ATOM 3188 C CA . GLN A 1 406 ? -3.450 -8.664 -42.629 1.00 54.34 406 GLN A CA 1
ATOM 3189 C C . GLN A 1 406 ? -3.653 -10.141 -42.997 1.00 54.34 406 GLN A C 1
ATOM 3191 O O . GLN A 1 406 ? -4.763 -10.560 -43.298 1.00 54.34 406 GLN A O 1
ATOM 3196 N N . GLU A 1 407 ? -2.582 -10.938 -43.005 1.00 47.31 407 GLU A N 1
ATOM 3197 C CA . GLU A 1 407 ? -2.666 -12.351 -43.393 1.00 47.31 407 GLU A CA 1
ATOM 3198 C C . GLU A 1 407 ? -2.191 -13.257 -42.243 1.00 47.31 407 GLU A C 1
ATOM 3200 O O . GLU A 1 407 ? -1.000 -13.368 -41.958 1.00 47.31 407 GLU A O 1
ATOM 3205 N N . ASP A 1 408 ? -3.169 -13.858 -41.554 1.00 53.03 408 ASP A N 1
ATOM 3206 C CA . ASP A 1 408 ? -3.095 -15.110 -40.782 1.00 53.03 408 ASP A CA 1
ATOM 3207 C C . ASP A 1 408 ? -1.998 -15.264 -39.713 1.00 53.03 408 ASP A C 1
ATOM 3209 O O . ASP A 1 408 ? -1.297 -16.277 -39.659 1.00 53.03 408 ASP A O 1
ATOM 3213 N N . GLN A 1 409 ? -1.858 -14.306 -38.788 1.00 68.75 409 GLN A N 1
ATOM 3214 C CA . GLN A 1 409 ? -0.859 -14.419 -37.716 1.00 68.75 409 GLN A CA 1
ATOM 3215 C C . GLN A 1 409 ? -1.476 -14.501 -36.323 1.00 68.75 409 GLN A C 1
ATOM 3217 O O . GLN A 1 409 ? -2.014 -13.542 -35.766 1.00 68.75 409 GLN A O 1
ATOM 3222 N N . VAL A 1 410 ? -1.349 -15.692 -35.739 1.00 81.31 410 VAL A N 1
ATOM 3223 C CA . VAL A 1 410 ? -1.521 -15.909 -34.307 1.00 81.31 410 VAL A CA 1
ATOM 3224 C C . VAL A 1 410 ? -0.436 -15.109 -33.584 1.00 81.31 410 VAL A C 1
ATOM 3226 O O . VAL A 1 410 ? 0.747 -15.227 -33.903 1.00 81.31 410 VAL A O 1
ATOM 3229 N N . VAL A 1 411 ? -0.821 -14.284 -32.616 1.00 83.62 411 VAL A N 1
ATOM 3230 C CA . VAL A 1 411 ? 0.101 -13.439 -31.853 1.00 83.62 411 VAL A CA 1
ATOM 3231 C C . VAL A 1 411 ? 0.187 -13.892 -30.400 1.00 83.62 411 VAL A C 1
ATOM 3233 O O . VAL A 1 411 ? -0.812 -14.331 -29.821 1.00 83.62 411 VAL A O 1
ATOM 3236 N N . PRO A 1 412 ? 1.365 -13.767 -29.765 1.00 87.75 412 PRO A N 1
ATOM 3237 C CA . PRO A 1 412 ? 1.459 -13.939 -28.329 1.00 87.75 412 PRO A CA 1
ATOM 3238 C C . PRO A 1 412 ? 0.706 -12.796 -27.641 1.00 87.75 412 PRO A C 1
ATOM 3240 O O . PRO A 1 412 ? 0.930 -11.615 -27.913 1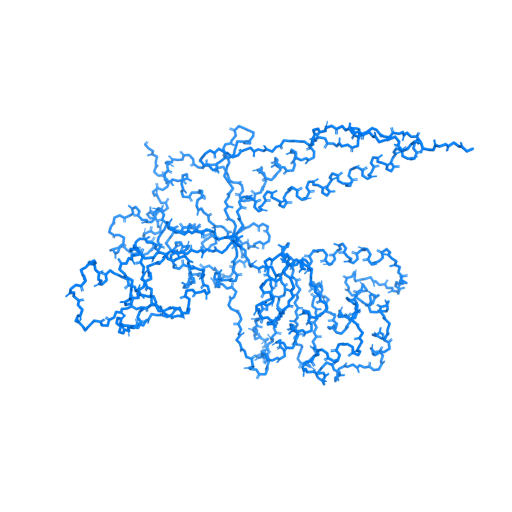.00 87.75 412 PRO A O 1
ATOM 3243 N N . ALA A 1 413 ? -0.182 -13.138 -26.722 1.00 88.69 413 ALA A N 1
ATOM 3244 C CA . ALA A 1 413 ? -0.959 -12.193 -25.944 1.00 88.69 413 ALA A CA 1
ATOM 3245 C C . ALA A 1 413 ? -0.971 -12.589 -24.473 1.00 88.69 413 ALA A C 1
ATOM 3247 O O . ALA A 1 413 ? -0.791 -13.746 -24.108 1.00 88.69 413 ALA A O 1
ATOM 3248 N N . ARG A 1 414 ? -1.199 -11.605 -23.610 1.00 89.62 414 ARG A N 1
ATOM 3249 C CA . ARG A 1 414 ? -1.408 -11.803 -22.184 1.00 89.62 414 ARG A CA 1
ATOM 3250 C C . ARG A 1 414 ? -2.886 -11.639 -21.860 1.00 89.62 414 ARG A C 1
ATOM 3252 O O . ARG A 1 414 ? -3.461 -10.595 -22.173 1.00 89.62 414 ARG A O 1
ATOM 3259 N N . TYR A 1 415 ? -3.455 -12.615 -21.165 1.00 91.19 415 TYR A N 1
ATOM 3260 C CA . TYR A 1 415 ? -4.821 -12.579 -20.648 1.00 91.19 415 TYR A CA 1
ATOM 3261 C C . TYR A 1 415 ? -4.849 -13.169 -19.239 1.00 91.19 415 TYR A C 1
ATOM 3263 O O . TYR A 1 415 ? -4.253 -14.214 -19.011 1.00 91.19 415 TYR A O 1
ATOM 3271 N N . ARG A 1 416 ? -5.487 -12.481 -18.280 1.00 89.06 416 ARG A N 1
ATOM 3272 C CA . ARG A 1 416 ? -5.581 -12.921 -16.869 1.00 89.06 416 ARG A CA 1
ATOM 3273 C C . ARG A 1 416 ? -4.272 -13.479 -16.286 1.00 89.06 416 ARG A C 1
ATOM 3275 O O . ARG A 1 416 ? -4.256 -14.531 -15.667 1.00 89.06 416 ARG A O 1
ATOM 3282 N N . GLN A 1 417 ? -3.179 -12.738 -16.484 1.00 86.19 417 GLN A N 1
ATOM 3283 C CA . GLN A 1 417 ? -1.822 -13.066 -16.008 1.00 86.19 417 GLN A CA 1
ATOM 3284 C C . GLN A 1 417 ? -1.120 -14.239 -16.713 1.00 86.19 417 GLN A C 1
ATOM 3286 O O . GLN A 1 417 ? 0.053 -14.472 -16.432 1.00 86.19 417 GLN A O 1
ATOM 3291 N N . GLU A 1 418 ? -1.763 -14.894 -17.677 1.00 88.69 418 GLU A N 1
ATOM 3292 C CA . GLU A 1 418 ? -1.174 -15.966 -18.482 1.00 88.69 418 GLU A CA 1
ATOM 3293 C C . GLU A 1 418 ? -0.761 -15.469 -19.871 1.00 88.69 418 GLU A C 1
ATOM 3295 O O . GLU A 1 418 ? -1.307 -14.486 -20.384 1.00 88.69 418 GLU A O 1
ATOM 3300 N N . PHE A 1 419 ? 0.220 -16.145 -20.473 1.00 88.44 419 PHE A N 1
ATOM 3301 C CA . PHE A 1 419 ? 0.643 -15.919 -21.854 1.00 88.44 419 PHE A CA 1
ATOM 3302 C C . PHE A 1 419 ? 0.014 -16.979 -22.755 1.00 88.44 419 PHE A C 1
ATOM 3304 O O . PHE A 1 419 ? 0.183 -18.173 -22.529 1.00 88.44 419 PHE A O 1
ATOM 3311 N N . LEU A 1 420 ? -0.700 -16.522 -23.775 1.00 90.88 420 LEU A N 1
ATOM 3312 C CA . LEU A 1 420 ? -1.450 -17.329 -24.727 1.00 90.88 420 LEU A CA 1
ATOM 3313 C C . LEU A 1 420 ? -1.032 -16.959 -26.151 1.00 90.88 420 LEU A C 1
ATOM 3315 O O . LEU A 1 420 ? -0.461 -15.895 -26.386 1.00 90.88 420 LEU A O 1
ATOM 3319 N N . THR A 1 421 ? -1.357 -17.811 -27.113 1.00 89.31 421 THR A N 1
ATOM 3320 C CA . THR A 1 421 ? -1.205 -17.524 -28.544 1.00 89.31 421 THR A CA 1
ATOM 3321 C C . THR A 1 421 ? -2.610 -17.453 -29.130 1.00 89.31 421 THR A C 1
ATOM 3323 O O . THR A 1 421 ? -3.328 -18.449 -29.111 1.00 89.31 421 THR A O 1
ATOM 3326 N N . ILE A 1 422 ? -3.036 -16.262 -29.556 1.00 88.12 422 ILE A N 1
ATOM 3327 C CA . ILE A 1 422 ? -4.414 -15.985 -29.995 1.00 88.12 422 ILE A CA 1
ATOM 3328 C C . ILE A 1 422 ? -4.439 -15.370 -31.391 1.00 88.12 422 ILE A C 1
ATOM 3330 O O . ILE A 1 422 ? -3.457 -14.775 -31.830 1.00 88.12 422 ILE A O 1
ATOM 3334 N N . ALA A 1 423 ? -5.567 -15.484 -32.087 1.00 86.81 423 ALA A N 1
ATOM 3335 C CA . ALA A 1 423 ? -5.759 -14.802 -33.363 1.00 86.81 423 ALA A CA 1
ATOM 3336 C C . ALA A 1 423 ? -5.740 -13.274 -33.173 1.00 86.81 423 ALA A C 1
ATOM 3338 O O . ALA A 1 423 ? -6.254 -12.765 -32.175 1.00 86.81 423 ALA A O 1
ATOM 3339 N N . TRP A 1 424 ? -5.177 -12.540 -34.138 1.00 81.38 424 TRP A N 1
ATOM 3340 C CA . TRP A 1 424 ? -5.078 -11.076 -34.083 1.00 81.38 424 TRP A CA 1
ATOM 3341 C C . TRP A 1 424 ? -6.431 -10.385 -33.864 1.00 81.38 424 TRP A C 1
ATOM 3343 O O . TRP A 1 424 ? -6.523 -9.450 -33.075 1.00 81.38 424 TRP A O 1
ATOM 3353 N N . GLU A 1 425 ? -7.494 -10.903 -34.477 1.00 82.75 425 GLU A N 1
ATOM 3354 C CA . GLU A 1 425 ? -8.868 -10.392 -34.352 1.00 82.75 425 GLU A CA 1
ATOM 3355 C C . GLU A 1 425 ? -9.399 -10.406 -32.909 1.00 82.75 425 GLU A C 1
ATOM 3357 O O . GLU A 1 425 ? -10.281 -9.632 -32.548 1.00 82.75 425 GLU A O 1
ATOM 3362 N N . GLN A 1 426 ? -8.859 -11.282 -32.056 1.00 86.56 426 GLN A N 1
ATOM 3363 C CA . GLN A 1 426 ? -9.253 -11.383 -30.651 1.00 86.56 426 GLN A CA 1
ATOM 3364 C C . GLN A 1 426 ? -8.501 -10.380 -29.763 1.00 86.56 426 GLN A C 1
ATOM 3366 O O . GLN A 1 426 ? -8.887 -10.157 -28.616 1.00 86.56 426 GLN A O 1
ATOM 3371 N N . VAL A 1 427 ? -7.428 -9.757 -30.256 1.00 87.06 427 VAL A N 1
ATOM 3372 C CA . VAL A 1 427 ? -6.627 -8.806 -29.482 1.00 87.06 427 VAL A CA 1
ATOM 3373 C C . VAL A 1 427 ? -7.408 -7.511 -29.279 1.00 87.06 427 VAL A C 1
ATOM 3375 O O . VAL A 1 427 ? -7.821 -6.858 -30.230 1.00 87.06 427 VAL A O 1
ATOM 3378 N N . ASN A 1 428 ? -7.543 -7.073 -28.027 1.00 89.12 428 ASN A N 1
ATOM 3379 C CA . ASN A 1 428 ? -8.212 -5.805 -27.722 1.00 89.12 428 ASN A CA 1
ATOM 3380 C C . ASN A 1 428 ? -7.223 -4.643 -27.599 1.00 89.12 428 ASN A C 1
ATOM 3382 O O . ASN A 1 428 ? -7.539 -3.501 -27.928 1.00 89.12 428 ASN A O 1
ATOM 3386 N N . LEU A 1 429 ? -6.037 -4.917 -27.051 1.00 88.50 429 LEU A N 1
ATOM 3387 C CA . LEU A 1 429 ? -5.061 -3.895 -26.692 1.00 88.50 429 LEU A CA 1
ATOM 3388 C C . LEU A 1 429 ? -3.658 -4.285 -27.136 1.00 88.50 429 LEU A C 1
ATOM 3390 O O . LEU A 1 429 ? -3.276 -5.455 -27.091 1.00 88.50 429 LEU A O 1
ATOM 3394 N N . ARG A 1 430 ? -2.842 -3.276 -27.437 1.00 85.38 430 ARG A N 1
ATOM 3395 C CA . ARG A 1 430 ? -1.414 -3.443 -27.703 1.00 85.38 430 ARG A CA 1
ATOM 3396 C C . ARG A 1 430 ? -0.552 -2.619 -26.765 1.00 85.38 430 ARG A C 1
ATOM 3398 O O . ARG A 1 430 ? -0.893 -1.513 -26.353 1.00 85.38 430 ARG A O 1
ATOM 3405 N N . SER A 1 431 ? 0.614 -3.168 -26.476 1.00 81.50 431 SER A N 1
ATOM 3406 C CA . SER A 1 431 ? 1.743 -2.455 -25.888 1.00 81.50 431 SER A CA 1
ATOM 3407 C C . SER A 1 431 ? 2.207 -1.287 -26.769 1.00 81.50 431 SER A C 1
ATOM 3409 O O . SER A 1 431 ? 2.151 -1.380 -27.998 1.00 81.50 431 SER A O 1
ATOM 3411 N N . ILE A 1 432 ? 2.676 -0.200 -26.147 1.00 82.00 432 ILE A N 1
ATOM 3412 C CA . ILE A 1 432 ? 3.135 0.993 -26.878 1.00 82.00 432 ILE A CA 1
ATOM 3413 C C . ILE A 1 432 ? 4.574 0.813 -27.351 1.00 82.00 432 ILE A C 1
ATOM 3415 O O . ILE A 1 432 ? 4.855 0.942 -28.539 1.00 82.00 432 ILE A O 1
ATOM 3419 N N . PHE A 1 433 ? 5.470 0.482 -26.421 1.00 80.69 433 PHE A N 1
ATOM 3420 C CA . PHE A 1 433 ? 6.894 0.300 -26.686 1.00 80.69 433 PHE A CA 1
ATOM 3421 C C . PHE A 1 433 ? 7.404 -0.976 -26.013 1.00 80.69 433 PHE A C 1
ATOM 3423 O O . PHE A 1 433 ? 6.954 -1.283 -24.907 1.00 80.69 433 PHE A O 1
ATOM 3430 N N . PRO A 1 434 ? 8.399 -1.673 -26.589 1.00 79.31 434 PRO A N 1
ATOM 3431 C CA . PRO A 1 434 ? 9.062 -2.796 -25.924 1.00 79.31 434 PRO A CA 1
ATOM 3432 C C . PRO A 1 434 ? 9.651 -2.418 -24.559 1.00 79.31 434 PRO A C 1
ATOM 3434 O O . PRO A 1 434 ? 9.491 -3.147 -23.585 1.00 79.31 434 PRO A O 1
ATOM 3437 N N . PHE A 1 435 ? 10.252 -1.230 -24.447 1.00 84.62 435 PHE A N 1
ATOM 3438 C CA . PHE A 1 435 ? 10.886 -0.761 -23.210 1.00 84.62 435 PHE A CA 1
ATOM 3439 C C . PHE A 1 435 ? 9.903 -0.346 -22.110 1.00 84.62 435 PHE A C 1
ATOM 3441 O O . PHE A 1 435 ? 10.318 -0.056 -20.989 1.00 84.62 435 PHE A O 1
ATOM 3448 N N . GLN A 1 436 ? 8.591 -0.360 -22.371 1.00 87.25 436 GLN A N 1
ATOM 3449 C CA . GLN A 1 436 ? 7.587 0.034 -21.379 1.00 87.25 436 GLN A CA 1
ATOM 3450 C C . GLN A 1 436 ? 7.638 -0.816 -20.098 1.00 87.25 436 GLN A C 1
ATOM 3452 O O . GLN A 1 436 ? 7.121 -0.383 -19.073 1.00 87.25 436 GLN A O 1
ATOM 3457 N N . TYR A 1 437 ? 8.217 -2.023 -20.153 1.00 89.62 437 TYR A N 1
ATOM 3458 C CA . TYR A 1 437 ? 8.323 -2.943 -19.019 1.00 89.62 437 TYR A CA 1
ATOM 3459 C C . TYR A 1 437 ? 9.423 -2.570 -18.020 1.00 89.62 437 TYR A C 1
ATOM 3461 O O . TYR A 1 437 ? 9.376 -3.029 -16.878 1.00 89.62 437 TYR A O 1
ATOM 3469 N N . PHE A 1 438 ? 10.386 -1.745 -18.427 1.00 94.31 438 PHE A N 1
ATOM 3470 C CA . PHE A 1 438 ? 11.608 -1.495 -17.673 1.00 94.31 438 PHE A CA 1
ATOM 3471 C C . PHE A 1 438 ? 11.632 -0.100 -17.038 1.00 94.31 438 PHE A C 1
ATOM 3473 O O . PHE A 1 438 ? 10.879 0.805 -17.411 1.00 94.31 438 PHE A O 1
ATOM 3480 N N . SER A 1 439 ? 12.487 0.067 -16.026 1.00 95.75 439 SER A N 1
ATOM 3481 C CA . SER A 1 439 ? 12.822 1.374 -15.453 1.00 95.75 439 SER A CA 1
ATOM 3482 C C . SER A 1 439 ? 13.781 2.123 -16.373 1.00 95.75 439 SER A C 1
ATOM 3484 O O . SER A 1 439 ? 14.336 1.559 -17.316 1.00 95.75 439 SER A O 1
ATOM 3486 N N . ILE A 1 440 ? 14.013 3.400 -16.068 1.00 94.94 440 ILE A N 1
ATOM 3487 C CA . ILE A 1 440 ? 14.976 4.228 -16.802 1.00 94.94 440 ILE A CA 1
ATOM 3488 C C . ILE A 1 440 ? 16.380 3.607 -16.751 1.00 94.94 440 ILE A C 1
ATOM 3490 O O . ILE A 1 440 ? 17.013 3.498 -17.790 1.00 94.94 440 ILE A O 1
ATOM 3494 N N . GLY A 1 441 ? 16.835 3.128 -15.585 1.00 93.56 441 GLY A N 1
ATOM 3495 C CA . GLY A 1 441 ? 18.166 2.519 -15.443 1.00 93.56 441 GLY A CA 1
ATOM 3496 C C . GLY A 1 441 ? 18.349 1.263 -16.297 1.00 93.56 441 GLY A C 1
ATOM 3497 O O . GLY A 1 441 ? 19.308 1.162 -17.056 1.00 93.56 441 GLY A O 1
ATOM 3498 N N . ALA A 1 442 ? 17.389 0.336 -16.243 1.00 95.00 442 ALA A N 1
ATOM 3499 C CA . ALA A 1 442 ? 17.445 -0.877 -17.056 1.00 95.00 442 ALA A CA 1
ATOM 3500 C C . ALA A 1 442 ? 17.327 -0.578 -18.563 1.00 95.00 442 ALA A C 1
ATOM 3502 O O . ALA A 1 442 ? 17.969 -1.238 -19.370 1.00 95.00 442 ALA A O 1
ATOM 3503 N N . SER A 1 443 ? 16.566 0.447 -18.954 1.00 94.56 443 SER A N 1
ATOM 3504 C CA . SER A 1 443 ? 16.356 0.784 -20.372 1.00 94.56 443 SER A CA 1
ATOM 3505 C C . SER A 1 443 ? 17.568 1.420 -21.056 1.00 94.56 443 SER A C 1
ATOM 3507 O O . SER A 1 443 ? 17.572 1.540 -22.276 1.00 94.56 443 SER A O 1
ATOM 3509 N N . LEU A 1 444 ? 18.584 1.834 -20.294 1.00 94.62 444 LEU A N 1
ATOM 3510 C CA . LEU A 1 444 ? 19.843 2.355 -20.833 1.00 94.62 444 LEU A CA 1
ATOM 3511 C C . LEU A 1 444 ? 20.868 1.255 -21.137 1.00 94.62 444 LEU A C 1
ATOM 3513 O O . LEU A 1 444 ? 21.917 1.550 -21.702 1.00 94.62 444 LEU A O 1
ATOM 3517 N N . ILE A 1 445 ? 20.583 -0.001 -20.777 1.00 95.38 445 ILE A N 1
ATOM 3518 C CA . ILE A 1 445 ? 21.452 -1.137 -21.090 1.00 95.38 445 ILE A CA 1
ATOM 3519 C C . ILE A 1 445 ? 21.228 -1.513 -22.562 1.00 95.38 445 ILE A C 1
ATOM 3521 O O . ILE A 1 445 ? 20.143 -1.998 -22.897 1.00 95.38 445 ILE A O 1
ATOM 3525 N N . PRO A 1 446 ? 22.214 -1.313 -23.454 1.00 94.19 446 PRO A N 1
ATOM 3526 C CA . PRO A 1 446 ? 22.084 -1.759 -24.832 1.00 94.19 446 PRO A CA 1
ATOM 3527 C C . PRO A 1 446 ? 22.045 -3.288 -24.874 1.00 94.19 446 PRO A C 1
ATOM 3529 O O . PRO A 1 446 ? 22.720 -3.950 -24.081 1.00 94.19 446 PRO A O 1
ATOM 3532 N N . PHE A 1 447 ? 21.282 -3.846 -25.816 1.00 92.94 447 PHE A N 1
ATOM 3533 C CA . PHE A 1 447 ? 21.195 -5.295 -26.022 1.00 92.94 447 PHE A CA 1
ATOM 3534 C C . PHE A 1 447 ? 20.765 -6.060 -24.757 1.00 92.94 447 PHE A C 1
ATOM 3536 O O . PHE A 1 447 ? 21.263 -7.152 -24.471 1.00 92.94 447 PHE A O 1
ATOM 3543 N N . ILE A 1 448 ? 19.871 -5.481 -23.946 1.00 92.69 448 ILE A N 1
ATOM 3544 C CA . ILE A 1 448 ? 19.401 -6.090 -22.691 1.00 92.69 448 ILE A CA 1
ATOM 3545 C C . ILE A 1 448 ? 18.766 -7.469 -22.915 1.00 92.69 448 ILE A C 1
ATOM 3547 O O . ILE A 1 448 ? 18.896 -8.349 -22.071 1.00 92.69 448 ILE A O 1
ATOM 3551 N N . GLU A 1 449 ? 18.155 -7.686 -24.076 1.00 91.31 449 GLU A N 1
ATOM 3552 C CA . GLU A 1 449 ? 17.593 -8.954 -24.537 1.00 91.31 449 GLU A CA 1
ATOM 3553 C C . GLU A 1 449 ? 18.625 -10.086 -24.665 1.00 91.31 449 GLU A C 1
ATOM 3555 O O . GLU A 1 449 ? 18.260 -11.258 -24.609 1.00 91.31 449 GLU A O 1
ATOM 3560 N N . HIS A 1 450 ? 19.910 -9.749 -24.800 1.00 94.75 450 HIS A N 1
ATOM 3561 C CA . HIS A 1 450 ? 21.022 -10.699 -24.873 1.00 94.75 450 HIS A CA 1
ATOM 3562 C C . HIS A 1 450 ? 21.730 -10.901 -23.524 1.00 94.75 450 HIS A C 1
ATOM 3564 O O . HIS A 1 450 ? 22.729 -11.617 -23.449 1.00 94.75 450 HIS A O 1
ATOM 3570 N N . ASN A 1 451 ? 21.230 -10.279 -22.454 1.00 94.25 451 ASN A N 1
ATOM 3571 C CA . ASN A 1 451 ? 21.806 -10.360 -21.119 1.00 94.25 451 ASN A CA 1
ATOM 3572 C C . ASN A 1 451 ? 20.933 -11.198 -20.178 1.00 94.25 451 ASN A C 1
ATOM 3574 O O . ASN A 1 451 ? 19.707 -11.125 -20.202 1.00 94.25 451 ASN A O 1
ATOM 3578 N N . ASP A 1 452 ? 21.578 -11.950 -19.284 1.00 96.38 452 ASP A N 1
ATOM 3579 C CA . ASP A 1 452 ? 20.878 -12.578 -18.161 1.00 96.38 452 ASP A CA 1
ATOM 3580 C C . ASP A 1 452 ? 20.281 -11.513 -17.226 1.00 96.38 452 ASP A C 1
ATOM 3582 O O . ASP A 1 452 ? 20.887 -10.462 -16.985 1.00 96.38 452 ASP A O 1
ATOM 3586 N N . ALA A 1 453 ? 19.120 -11.810 -16.641 1.00 94.31 453 ALA A N 1
ATOM 3587 C CA . ALA A 1 453 ? 18.394 -10.875 -15.788 1.00 94.31 453 ALA A CA 1
ATOM 3588 C C . ALA A 1 453 ? 19.213 -10.422 -14.565 1.00 94.31 453 ALA A C 1
ATOM 3590 O O . ALA A 1 453 ? 19.152 -9.248 -14.193 1.00 94.31 453 ALA A O 1
ATOM 3591 N N . ASN A 1 454 ? 20.023 -11.305 -13.967 1.00 94.75 454 ASN A N 1
ATOM 3592 C CA . ASN A 1 454 ? 20.851 -10.938 -12.815 1.00 94.75 454 ASN A CA 1
ATOM 3593 C C . ASN A 1 454 ? 21.981 -9.989 -13.221 1.00 94.75 454 ASN A C 1
ATOM 3595 O O . ASN A 1 454 ? 22.288 -9.042 -12.499 1.00 94.75 454 ASN A O 1
ATOM 3599 N N . ARG A 1 455 ? 22.575 -10.197 -14.402 1.00 95.75 455 ARG A N 1
ATOM 3600 C CA . ARG A 1 455 ? 23.587 -9.279 -14.940 1.00 95.75 455 ARG A CA 1
ATOM 3601 C C . ARG A 1 455 ? 22.975 -7.926 -15.273 1.00 95.75 455 ARG A C 1
ATOM 3603 O O . ARG A 1 455 ? 23.556 -6.911 -14.913 1.00 95.75 455 ARG A O 1
ATOM 3610 N N . ALA A 1 456 ? 21.785 -7.904 -15.870 1.00 96.38 456 ALA A N 1
ATOM 3611 C CA . ALA A 1 456 ? 21.068 -6.663 -16.146 1.00 96.38 456 ALA A CA 1
ATOM 3612 C C . ALA A 1 456 ? 20.731 -5.883 -14.858 1.00 96.38 456 ALA A C 1
ATOM 3614 O O . ALA A 1 456 ? 20.901 -4.663 -14.819 1.00 96.38 456 ALA A O 1
ATOM 3615 N N . LEU A 1 457 ? 20.326 -6.576 -13.784 1.00 96.12 457 LEU A N 1
ATOM 3616 C CA . LEU A 1 457 ? 20.139 -5.993 -12.448 1.00 96.12 457 LEU A CA 1
ATOM 3617 C C . LEU A 1 457 ? 21.436 -5.335 -11.956 1.00 96.12 457 LEU A C 1
ATOM 3619 O O . LEU A 1 457 ? 21.435 -4.148 -11.623 1.00 96.12 457 LEU A O 1
ATOM 3623 N N . MET A 1 458 ? 22.543 -6.085 -11.953 1.00 95.94 458 MET A N 1
ATOM 3624 C CA . MET A 1 458 ? 23.845 -5.580 -11.505 1.00 95.94 458 MET A CA 1
ATOM 3625 C C . MET A 1 458 ? 24.295 -4.380 -12.343 1.00 95.94 458 MET A C 1
ATOM 3627 O O . MET A 1 458 ? 24.695 -3.361 -11.788 1.00 95.94 458 MET A O 1
ATOM 3631 N N . SER A 1 459 ? 24.161 -4.446 -13.669 1.00 95.62 459 SER A N 1
ATOM 3632 C CA . SER A 1 459 ? 24.494 -3.346 -14.576 1.00 95.62 459 SER A CA 1
ATOM 3633 C C . SER A 1 459 ? 23.643 -2.103 -14.315 1.00 95.62 459 SER A C 1
ATOM 3635 O O . SER A 1 459 ? 24.185 -1.001 -14.265 1.00 95.62 459 SER A O 1
ATOM 3637 N N . SER A 1 460 ? 22.331 -2.247 -14.103 1.00 95.06 460 SER A N 1
ATOM 3638 C CA . SER A 1 460 ? 21.445 -1.129 -13.734 1.00 95.06 460 SER A CA 1
ATOM 3639 C C . SER A 1 460 ? 21.861 -0.502 -12.397 1.00 95.06 460 SER A C 1
ATOM 3641 O O . SER A 1 460 ? 21.830 0.719 -12.234 1.00 95.06 460 SER A O 1
ATOM 3643 N N . ASN A 1 461 ? 22.294 -1.320 -11.436 1.00 94.94 461 ASN A N 1
ATOM 3644 C CA . ASN A 1 461 ? 22.760 -0.848 -10.136 1.00 94.94 461 ASN A CA 1
ATOM 3645 C C . ASN A 1 461 ? 24.120 -0.138 -10.221 1.00 94.94 461 ASN A C 1
ATOM 3647 O O . ASN A 1 461 ? 24.268 0.941 -9.646 1.00 94.94 461 ASN A O 1
ATOM 3651 N N . MET A 1 462 ? 25.072 -0.699 -10.968 1.00 95.81 462 MET A N 1
ATOM 3652 C CA . MET A 1 462 ? 26.427 -0.169 -11.157 1.00 95.81 462 MET A CA 1
ATOM 3653 C C . MET A 1 462 ? 26.448 1.136 -11.958 1.00 95.81 462 MET A C 1
ATOM 3655 O O . MET A 1 462 ? 27.216 2.035 -11.628 1.00 95.81 462 MET A O 1
ATOM 3659 N N . GLN A 1 463 ? 25.557 1.305 -12.943 1.00 95.38 463 GLN A N 1
ATOM 3660 C CA . GLN A 1 463 ? 25.411 2.573 -13.675 1.00 95.38 463 GLN A CA 1
ATOM 3661 C C . GLN A 1 463 ? 25.158 3.769 -12.744 1.00 95.38 463 GLN A C 1
ATOM 3663 O O . GLN A 1 463 ? 25.583 4.885 -13.028 1.00 95.38 463 GLN A O 1
ATOM 3668 N N . ARG A 1 464 ? 24.499 3.548 -11.602 1.00 93.88 464 ARG A N 1
ATOM 3669 C CA . ARG A 1 464 ? 24.209 4.599 -10.613 1.00 93.88 464 ARG A CA 1
ATOM 3670 C C . ARG A 1 464 ? 25.410 4.976 -9.740 1.00 93.88 464 ARG A C 1
ATOM 3672 O O . ARG A 1 464 ? 25.353 5.958 -9.007 1.00 93.88 464 ARG A O 1
ATOM 3679 N N . GLN A 1 465 ? 26.475 4.186 -9.793 1.00 94.81 465 GLN A N 1
ATOM 3680 C CA . GLN A 1 465 ? 27.703 4.394 -9.025 1.00 94.81 465 GLN A CA 1
ATOM 3681 C C . GLN A 1 465 ? 28.814 5.024 -9.875 1.00 94.81 465 GLN A C 1
ATOM 3683 O O . GLN A 1 465 ? 29.854 5.396 -9.339 1.00 94.81 465 GLN A O 1
ATOM 3688 N N . ALA A 1 466 ? 28.606 5.146 -11.190 1.00 95.44 466 ALA A N 1
ATOM 3689 C CA . ALA A 1 466 ? 29.553 5.792 -12.084 1.00 95.44 466 ALA A CA 1
ATOM 3690 C C . ALA A 1 466 ? 29.642 7.291 -11.766 1.00 95.44 466 ALA A C 1
ATOM 3692 O O . ALA A 1 466 ? 28.637 7.998 -11.828 1.00 95.44 466 ALA A O 1
ATOM 3693 N N . VAL A 1 467 ? 30.840 7.757 -11.425 1.00 94.31 467 VAL A N 1
ATOM 3694 C CA . VAL A 1 467 ? 31.133 9.178 -11.204 1.00 94.31 467 VAL A CA 1
ATOM 3695 C C . VAL A 1 467 ? 31.358 9.845 -12.573 1.00 94.31 467 VAL A C 1
ATOM 3697 O O . VAL A 1 467 ? 31.951 9.194 -13.437 1.00 94.31 467 VAL A O 1
ATOM 3700 N N . PRO A 1 468 ? 30.848 11.072 -12.800 1.00 87.62 468 PRO A N 1
ATOM 3701 C CA . PRO A 1 468 ? 31.014 11.804 -14.057 1.00 87.62 468 PRO A CA 1
ATOM 3702 C C . PRO A 1 468 ? 32.467 12.125 -14.412 1.00 87.62 468 PRO A C 1
ATOM 3704 O O . PRO A 1 468 ? 33.284 12.328 -13.482 1.00 87.62 468 PRO A O 1
#